Protein 2F96 (pdb70)

Sequence (392 aa):
RHPARRFRGYLPVVVDVETGGFNSATDALLEIAATTVGDEKGFLFPEHTYFFRIEPFEGANIEPAALEFTGIKLDHPLRAVQEEAALTEIFRGIRKALKANGCKRAILVGHNSSFDLGFLNAAVARTGIKRNPFHPFSSFDTATLAGLAYGQTVLAKACQAAGEFDNREAHSARYDTEKTAELFCGIVNRWKEGGWRHPARRFRGYLPVVVDVETGGFNSATDALLEIAATTVGDEKGFLFPEHTYFFRIEPFEGANIEPAALEFTGIKLDHPLRAVQEEAALTEIFRGIRKALKANGCKRAILVGHNSSFDLGFLNAAVARTGIKRNPFHPFSSFDTATLAGLAYGQTVLAKACQAAGEFDNREAHSARYDTEKTAELFCGIVNRWKEGGW

Organism: Pseudomonas aeruginosa (strain ATCC 15692 / DSM 22644 / CIP 104116 / JCM 14847 / LMG 12228 / 1C / PRS 101 / PAO1) (NCBI:txid208964)

Solvent-accessible surface area: 18360 Å² total

Foldseek 3Di:
DFLVVPPVQAWEKEKDWQWLDQDLQAIWTFKMKIWGWDDPVSFIDTDDMQIFGAQGPPNHDHDVVSCVLLVDDNPPPPHYDHLVVSQVVVQVVVVVVSVVRVGQAYAYEYAVRVSVLSNVVNSCVVNVDPDHRYDNGHHHHLLVLLCVPPVGNDLCVSLVSLPDDDPPSHDHRRVRRNSRRVSVSSSVVVCVCPND/DDLVVPPVQAWEKEKDWQWLDQDLQAIFTFKMKIWTWDDPVSFIDTDDMAIFGAQGPVRHHHHPVSCQQAVDDNPPPPHHDHLLVRQVVVLVVVVVVSVVDVGQAYAYEYAVRVSRLSNVVSSCVVNVPPSHRYDNDHHHHLLVLLCVPPVHSDLCVSLVSLPDDDPDSHDDRNRRRNSSRVSVSSSVVVCVCPND

B-factor: mean 32.05, std 10.77, range [11.65, 83.5]

Nearest PDB structures (foldseek):
  2f96-assembly1_B  TM=1.005E+00  e=2.536E-39  Pseudomonas aeruginosa PAO1
  3v9x-assembly1_B  TM=9.874E-01  e=1.595E-28  Escherichia coli K-12
  3nh2-assembly1_A  TM=9.666E-01  e=9.144E-28  Escherichia coli
  3va3-assembly1_B  TM=9.796E-01  e=1.146E-26  Escherichia coli K-12
  3ngy-assembly2_C  TM=9.431E-01  e=1.885E-23  Escherichia coli

InterPro domains:
  IPR005987 Ribonuclease T [MF_00157] (1-224)
  IPR005987 Ribonuclease T [TIGR01298] (22-221)
  IPR005987 Ribonuclease T [cd06134] (25-213)
  IPR012337 Ribonuclease H-like superfamily [SSF53098] (21-219)
  IPR013520 Ribonuclease H-like domain [PF00929] (32-206)
  IPR013520 Ribonuclease H-like domain [SM00479] (30-215)
  IPR036397 Ribonuclease H superfamily [G3DSA:3.30.420.10] (19-224)

Radius of gyration: 21.0 Å; Cα contacts (8 Å, |Δi|>4): 751; chains: 2; bounding box: 50×44×66 Å

Structure (mmCIF, N/CA/C/O backbone):
data_2F96
#
_entry.id   2F96
#
_cell.length_a   49.879
_cell.length_b   76.636
_cell.length_c   61.666
_cell.angle_alpha   90.00
_cell.angle_beta   93.55
_cell.angle_gamma   90.00
#
_symmetry.space_group_name_H-M   'P 1 21 1'
#
loop_
_entity.id
_entity.type
_entity.pdbx_description
1 polymer 'Ribonuclease T'
2 non-polymer 'MAGNESIUM ION'
3 water water
#
loop_
_atom_site.group_PDB
_atom_site.id
_atom_site.type_symbol
_atom_site.label_atom_id
_atom_site.label_alt_id
_atom_site.label_comp_id
_atom_site.label_asym_id
_atom_site.label_entity_id
_atom_site.label_seq_id
_atom_site.pdbx_PDB_ins_code
_atom_site.Cartn_x
_atom_site.Cartn_y
_atom_site.Cartn_z
_atom_site.occupancy
_atom_site.B_iso_or_equiv
_atom_site.auth_seq_id
_atom_site.auth_comp_id
_atom_site.auth_asym_id
_atom_site.auth_atom_id
_atom_site.pdbx_PDB_model_num
ATOM 1 N N . ARG A 1 19 ? 19.413 8.469 35.131 1.00 45.90 19 ARG A N 1
ATOM 2 C CA . ARG A 1 19 ? 18.544 9.657 34.936 1.00 44.55 19 ARG A CA 1
ATOM 3 C C . ARG A 1 19 ? 19.254 10.723 34.055 1.00 44.99 19 ARG A C 1
ATOM 4 O O . ARG A 1 19 ? 20.394 11.119 34.345 1.00 44.12 19 ARG A O 1
ATOM 6 N N . HIS A 1 20 ? 18.594 11.145 32.979 1.00 43.79 20 HIS A N 1
ATOM 7 C CA . HIS A 1 20 ? 18.993 12.312 32.190 1.00 39.65 20 HIS A CA 1
ATOM 8 C C . HIS A 1 20 ? 19.347 13.481 33.106 1.00 36.46 20 HIS A C 1
ATOM 9 O O . HIS A 1 20 ? 18.671 13.705 34.098 1.00 34.79 20 HIS A O 1
ATOM 16 N N . PRO A 1 21 ? 20.423 14.195 32.786 1.00 33.15 21 PRO A N 1
ATOM 17 C CA . PRO A 1 21 ? 20.854 15.353 33.589 1.00 32.06 21 PRO A CA 1
ATOM 18 C C . PRO A 1 21 ? 19.742 16.382 33.921 1.00 27.81 21 PRO A C 1
ATOM 19 O O . PRO A 1 21 ? 19.693 16.900 35.029 1.00 27.09 21 PRO A O 1
ATOM 31 N N . ALA A 1 23 ? 16.588 15.751 34.259 1.00 25.58 23 ALA A N 1
ATOM 32 C CA . ALA A 1 23 ? 15.669 15.117 35.210 1.00 28.01 23 ALA A CA 1
ATOM 33 C C . ALA A 1 23 ? 16.153 15.254 36.658 1.00 30.27 23 ALA A C 1
ATOM 34 O O . ALA A 1 23 ? 15.333 15.392 37.594 1.00 31.92 23 ALA A O 1
ATOM 36 N N . ARG A 1 24 ? 17.473 15.244 36.835 1.00 27.30 24 ARG A N 1
ATOM 37 C CA . ARG A 1 24 ? 18.084 15.356 38.157 1.00 30.11 24 ARG A CA 1
ATOM 38 C C . ARG A 1 24 ? 18.068 16.799 38.696 1.00 29.37 24 ARG A C 1
ATOM 39 O O . ARG A 1 24 ? 18.110 17.013 39.899 1.00 30.10 24 ARG A O 1
ATOM 47 N N . ARG A 1 25 ? 17.964 17.784 37.810 1.00 25.90 25 ARG A N 1
ATOM 48 C CA . ARG A 1 25 ? 18.145 19.176 38.206 1.00 22.51 25 ARG A CA 1
ATOM 49 C C . ARG A 1 25 ? 16.950 19.672 39.008 1.00 23.01 25 ARG A C 1
ATOM 50 O O . ARG A 1 25 ? 17.118 20.297 40.039 1.00 23.68 25 ARG A O 1
ATOM 58 N N . PHE A 1 26 ? 15.743 19.375 38.563 1.00 22.43 26 PHE A N 1
ATOM 59 C CA . PHE A 1 26 ? 14.568 19.788 39.326 1.00 25.23 26 PHE A CA 1
ATOM 60 C C . PHE A 1 26 ? 13.664 18.616 39.696 1.00 26.65 26 PHE A C 1
ATOM 61 O O . PHE A 1 26 ? 12.439 18.729 39.648 1.00 26.59 26 PHE A O 1
ATOM 69 N N . ARG A 1 27 ? 14.278 17.498 40.080 1.00 32.58 27 ARG A N 1
ATOM 70 C CA . ARG A 1 27 ? 13.538 16.367 40.634 1.00 34.99 27 ARG A CA 1
ATOM 71 C C . ARG A 1 27 ? 12.480 15.865 39.633 1.00 30.33 27 ARG A C 1
ATOM 72 O O . ARG A 1 27 ? 11.363 15.539 40.010 1.00 26.34 27 ARG A O 1
ATOM 80 N N . GLY A 1 28 ? 12.835 15.837 38.358 1.00 29.41 28 GLY A N 1
ATOM 81 C CA . GLY A 1 28 ? 11.947 15.317 37.318 1.00 28.82 28 GLY A CA 1
ATOM 82 C C . GLY A 1 28 ? 10.995 16.297 36.646 1.00 26.08 28 GLY A C 1
ATOM 83 O O . GLY A 1 28 ? 10.306 15.924 35.706 1.00 26.29 28 GLY A O 1
ATOM 84 N N . TYR A 1 29 ? 10.966 17.551 37.083 1.00 24.68 29 TYR A N 1
ATOM 85 C CA . TYR A 1 29 ? 10.178 18.584 36.383 1.00 27.09 29 TYR A CA 1
ATOM 86 C C . TYR A 1 29 ? 11.001 19.264 35.296 1.00 26.59 29 TYR A C 1
ATOM 87 O O . TYR A 1 29 ? 12.186 19.563 35.506 1.00 26.05 29 TYR A O 1
ATOM 96 N N . LEU A 1 30 ? 10.376 19.497 34.141 1.00 21.24 30 LEU A N 1
ATOM 97 C CA . LEU A 1 30 ? 11.007 20.242 33.078 1.00 20.33 30 LEU A CA 1
ATOM 98 C C . LEU A 1 30 ? 10.473 21.636 33.097 1.00 21.64 30 LEU A C 1
ATOM 99 O O . LEU A 1 30 ? 9.256 21.839 32.962 1.00 17.87 30 LEU A O 1
ATOM 104 N N . PRO A 1 31 ? 11.370 22.618 33.255 1.00 23.52 31 PRO A N 1
ATOM 105 C CA . PRO A 1 31 ? 10.920 24.024 33.191 1.00 22.47 31 PRO A CA 1
ATOM 106 C C . PRO A 1 31 ? 10.443 24.389 31.802 1.00 22.65 31 PRO A C 1
ATOM 107 O O . PRO A 1 31 ? 11.149 24.114 30.825 1.00 22.78 31 PRO A O 1
ATOM 111 N N . VAL A 1 32 ? 9.238 24.950 31.705 1.00 22.49 32 VAL A N 1
ATOM 112 C CA . VAL A 1 32 ? 8.718 25.478 30.453 1.00 21.95 32 VAL A CA 1
ATOM 113 C C . VAL A 1 32 ? 8.194 26.871 30.750 1.00 22.68 32 VAL A C 1
ATOM 114 O O . VAL A 1 32 ? 7.368 27.035 31.589 1.00 22.99 32 VAL A O 1
ATOM 118 N N . VAL A 1 33 ? 8.724 27.883 30.073 1.00 23.95 33 VAL A N 1
ATOM 119 C CA . VAL A 1 33 ? 8.352 29.263 30.305 1.00 24.36 33 VAL A CA 1
ATOM 120 C C . VAL A 1 33 ? 7.064 29.580 29.543 1.00 25.99 33 VAL A C 1
ATOM 121 O O . VAL A 1 33 ? 6.960 29.272 28.380 1.00 27.02 33 VAL A O 1
ATOM 125 N N . VAL A 1 34 ? 6.085 30.169 30.219 1.00 27.21 34 VAL A N 1
ATOM 126 C CA . VAL A 1 34 ? 4.782 30.470 29.624 1.00 26.27 34 VAL A CA 1
ATOM 127 C C . VAL A 1 34 ? 4.427 31.899 29.968 1.00 25.86 34 VAL A C 1
ATOM 128 O O . VAL A 1 34 ? 4.600 32.323 31.109 1.00 28.16 34 VAL A O 1
ATOM 132 N N . ASP A 1 35 ? 3.981 32.668 28.981 1.00 24.74 35 ASP A N 1
ATOM 133 C CA . ASP A 1 35 ? 3.341 33.941 29.275 1.00 24.89 35 ASP A CA 1
ATOM 134 C C . ASP A 1 35 ? 2.010 34.040 28.532 1.00 24.18 35 ASP A C 1
ATOM 135 O O . ASP A 1 35 ? 1.863 33.551 27.441 1.00 26.39 35 ASP A O 1
ATOM 140 N N . VAL A 1 36 ? 1.034 34.652 29.154 1.00 25.03 36 VAL A N 1
ATOM 141 C CA . VAL A 1 36 ? -0.275 34.833 28.544 1.00 25.62 36 VAL A CA 1
ATOM 142 C C . VAL A 1 36 ? -0.630 36.322 28.489 1.00 24.13 36 VAL A C 1
ATOM 143 O O . VAL A 1 36 ? -0.211 37.095 29.331 1.00 23.00 36 VAL A O 1
ATOM 147 N N . GLU A 1 37 ? -1.430 36.695 27.504 1.00 25.26 37 GLU A N 1
ATOM 148 C CA . GLU A 1 37 ? -2.132 37.941 27.508 1.00 23.41 37 GLU A CA 1
ATOM 149 C C . GLU A 1 37 ? -3.593 37.634 27.703 1.00 23.62 37 GLU A C 1
ATOM 150 O O . GLU A 1 37 ? -4.102 36.652 27.171 1.00 21.54 37 GLU A O 1
ATOM 156 N N . THR A 1 38 ? -4.292 38.502 28.422 1.00 22.37 38 THR A N 1
ATOM 157 C CA . THR A 1 38 ? -5.664 38.205 28.826 1.00 23.47 38 THR A CA 1
ATOM 158 C C . THR A 1 38 ? -6.557 39.434 28.672 1.00 22.81 38 THR A C 1
ATOM 159 O O . THR A 1 38 ? -6.072 40.548 28.458 1.00 22.62 38 THR A O 1
ATOM 163 N N . GLY A 1 39 ? -7.858 39.220 28.801 1.00 24.46 39 GLY A N 1
ATOM 164 C CA . GLY A 1 39 ? -8.862 40.311 28.740 1.00 26.56 39 GLY A CA 1
ATOM 165 C C . GLY A 1 39 ? -9.233 40.874 30.097 1.00 27.23 39 GLY A C 1
ATOM 166 O O . GLY A 1 39 ? -10.240 41.529 30.246 1.00 29.58 39 GLY A O 1
ATOM 167 N N . GLY A 1 40 ? -8.372 40.638 31.078 1.00 29.67 40 GLY A N 1
ATOM 168 C CA . GLY A 1 40 ? -8.571 41.071 32.446 1.00 29.44 40 GLY A CA 1
ATOM 169 C C . GLY A 1 40 ? -7.792 40.170 33.374 1.00 29.10 40 GLY A C 1
ATOM 170 O O . GLY A 1 40 ? -7.060 39.269 32.923 1.00 30.73 40 GLY A O 1
ATOM 171 N N . PHE A 1 41 ? -8.001 40.367 34.669 1.00 28.87 41 PHE A N 1
ATOM 172 C CA . PHE A 1 41 ? -7.205 39.737 35.693 1.00 30.54 41 PHE A CA 1
ATOM 173 C C . PHE A 1 41 ? -7.899 38.570 36.365 1.00 29.96 41 PHE A C 1
ATOM 174 O O . PHE A 1 41 ? -7.286 37.857 37.128 1.00 31.41 41 PHE A O 1
ATOM 182 N N . ASN A 1 42 ? -9.157 38.331 36.006 1.00 29.91 42 ASN A N 1
ATOM 183 C CA . ASN A 1 42 ? -9.919 37.212 36.532 1.00 30.01 42 ASN A CA 1
ATOM 184 C C . ASN A 1 42 ? -9.865 35.953 35.647 1.00 27.57 42 ASN A C 1
ATOM 185 O O . ASN A 1 42 ? -10.505 35.865 34.609 1.00 28.21 42 ASN A O 1
ATOM 190 N N . SER A 1 43 ? -9.137 34.954 36.094 1.00 28.38 43 SER A N 1
ATOM 191 C CA . SER A 1 43 ? -8.933 33.750 35.278 1.00 30.77 43 SER A CA 1
ATOM 192 C C . SER A 1 43 ? -10.176 32.929 35.065 1.00 30.47 43 SER A C 1
ATOM 193 O O . SER A 1 43 ? -10.248 32.155 34.103 1.00 33.15 43 SER A O 1
ATOM 196 N N . ALA A 1 44 ? -11.165 33.076 35.943 1.00 31.43 44 ALA A N 1
ATOM 197 C CA . ALA A 1 44 ? -12.368 32.246 35.838 1.00 30.39 44 ALA A CA 1
ATOM 198 C C . ALA A 1 44 ? -13.248 32.746 34.711 1.00 30.44 44 ALA A C 1
ATOM 199 O O . ALA A 1 44 ? -13.871 31.943 34.025 1.00 30.61 44 ALA A O 1
ATOM 201 N N . THR A 1 45 ? -13.247 34.068 34.499 1.00 29.37 45 THR A N 1
ATOM 202 C CA . THR A 1 45 ? -14.161 34.739 33.563 1.00 29.77 45 THR A CA 1
ATOM 203 C C . THR A 1 45 ? -13.531 35.413 32.338 1.00 27.38 45 THR A C 1
ATOM 204 O O . THR A 1 45 ? -14.221 35.687 31.320 1.00 24.05 45 THR A O 1
ATOM 208 N N . ASP A 1 46 ? -12.244 35.730 32.436 1.00 25.76 46 ASP A N 1
ATOM 209 C CA . ASP A 1 46 ? -11.652 36.647 31.470 1.00 26.36 46 ASP A CA 1
ATOM 210 C C . ASP A 1 46 ? -11.014 35.878 30.316 1.00 26.36 46 ASP A C 1
ATOM 211 O O . ASP A 1 46 ? -10.531 34.750 30.474 1.00 24.94 46 ASP A O 1
ATOM 216 N N . ALA A 1 47 ? -11.084 36.476 29.133 1.00 25.37 47 ALA A N 1
ATOM 217 C CA . ALA A 1 47 ? -10.585 35.822 27.930 1.00 26.02 47 ALA A CA 1
ATOM 218 C C . ALA A 1 47 ? -9.082 35.617 27.955 1.00 26.05 47 ALA A C 1
ATOM 219 O O . ALA A 1 47 ? -8.293 36.452 28.468 1.00 24.75 47 ALA A O 1
ATOM 221 N N . LEU A 1 48 ? -8.678 34.478 27.418 1.00 27.01 48 LEU A N 1
ATOM 222 C CA . LEU A 1 48 ? -7.276 34.261 27.065 1.00 24.47 48 LEU A CA 1
ATOM 223 C C . LEU A 1 48 ? -7.077 34.774 25.632 1.00 23.11 48 LEU A C 1
ATOM 224 O O . LEU A 1 48 ? -7.769 34.335 24.718 1.00 21.61 48 LEU A O 1
ATOM 229 N N . LEU A 1 49 ? -6.113 35.657 25.414 1.00 21.40 49 LEU A N 1
ATOM 230 C CA . LEU A 1 49 ? -5.941 36.293 24.080 1.00 19.70 49 LEU A CA 1
ATOM 231 C C . LEU A 1 49 ? -4.602 35.965 23.361 1.00 20.15 49 LEU A C 1
ATOM 232 O O . LEU A 1 49 ? -4.483 36.129 22.162 1.00 20.13 49 LEU A O 1
ATOM 237 N N . GLU A 1 50 ? -3.600 35.531 24.099 1.00 20.54 50 GLU A N 1
ATOM 238 C CA . GLU A 1 50 ? -2.341 35.091 23.523 1.00 23.41 50 GLU A CA 1
ATOM 239 C C . GLU A 1 50 ? -1.737 34.162 24.507 1.00 22.07 50 GLU A C 1
ATOM 240 O O . GLU A 1 50 ? -1.920 34.353 25.703 1.00 22.12 50 GLU A O 1
ATOM 246 N N . ILE A 1 51 ? -0.986 33.189 24.003 1.00 23.74 51 ILE A N 1
ATOM 247 C CA . ILE A 1 51 ? -0.166 32.322 24.831 1.00 25.27 51 ILE A CA 1
ATOM 248 C C . ILE A 1 51 ? 1.110 31.964 24.103 1.00 25.56 51 ILE A C 1
ATOM 249 O O . ILE A 1 51 ? 1.069 31.616 22.942 1.00 23.42 51 ILE A O 1
ATOM 254 N N . ALA A 1 52 ? 2.249 32.165 24.782 1.00 24.63 52 ALA A N 1
ATOM 255 C CA . ALA A 1 52 ? 3.546 31.711 24.319 1.00 26.37 52 ALA A CA 1
ATOM 256 C C . ALA A 1 52 ? 4.116 30.729 25.335 1.00 27.83 52 ALA A C 1
ATOM 257 O O . ALA A 1 52 ? 3.869 30.864 26.531 1.00 28.28 52 ALA A O 1
ATOM 259 N N . ALA A 1 53 ? 4.858 29.734 24.855 1.00 27.08 53 ALA A N 1
ATOM 260 C CA . ALA A 1 53 ? 5.516 28.752 25.723 1.00 26.29 53 ALA A CA 1
ATOM 261 C C . ALA A 1 53 ? 6.895 28.453 25.157 1.00 27.07 53 ALA A C 1
ATOM 262 O O . ALA A 1 53 ? 7.026 28.241 23.974 1.00 28.53 53 ALA A O 1
ATOM 264 N N . THR A 1 54 ? 7.919 28.489 25.997 1.00 28.18 54 THR A N 1
ATOM 265 C CA . THR A 1 54 ? 9.311 28.271 25.571 1.00 27.60 54 THR A CA 1
ATOM 266 C C . THR A 1 54 ? 9.935 27.202 26.422 1.00 27.74 54 THR A C 1
ATOM 267 O O . THR A 1 54 ? 10.114 27.401 27.631 1.00 28.82 54 THR A O 1
ATOM 271 N N . THR A 1 55 ? 10.257 26.068 25.805 1.00 26.81 55 THR A N 1
ATOM 272 C CA . THR A 1 55 ? 10.911 24.989 26.513 1.00 25.30 55 THR A CA 1
ATOM 273 C C . THR A 1 55 ? 12.368 25.332 26.700 1.00 27.76 55 THR A C 1
ATOM 274 O O . THR A 1 55 ? 12.937 26.132 25.960 1.00 31.12 55 THR A O 1
ATOM 278 N N . VAL A 1 56 ? 12.951 24.702 27.709 1.00 28.91 56 VAL A N 1
ATOM 279 C CA . VAL A 1 56 ? 14.316 24.913 28.136 1.00 27.73 56 VAL A CA 1
ATOM 280 C C . VAL A 1 56 ? 15.043 23.570 27.933 1.00 27.10 56 VAL A C 1
ATOM 281 O O . VAL A 1 56 ? 14.476 22.511 28.199 1.00 26.15 56 VAL A O 1
ATOM 285 N N . GLY A 1 57 ? 16.270 23.614 27.436 1.00 24.62 57 GLY A N 1
ATOM 286 C CA . GLY A 1 57 ? 17.122 22.424 27.329 1.00 25.23 57 GLY A CA 1
ATOM 287 C C . GLY A 1 57 ? 18.341 22.533 28.235 1.00 25.76 57 GLY A C 1
ATOM 288 O O . GLY A 1 57 ? 18.560 23.565 28.848 1.00 24.44 57 GLY A O 1
ATOM 297 N N . ASP A 1 59 ? 22.486 21.767 28.043 1.00 27.70 59 ASP A N 1
ATOM 298 C CA . ASP A 1 59 ? 23.607 21.414 27.194 1.00 29.10 59 ASP A CA 1
ATOM 299 C C . ASP A 1 59 ? 24.552 20.401 27.829 1.00 29.18 59 ASP A C 1
ATOM 300 O O . ASP A 1 59 ? 24.403 20.025 28.978 1.00 25.67 59 ASP A O 1
ATOM 305 N N . GLU A 1 60 ? 25.524 19.961 27.042 1.00 20.00 60 GLU A N 1
ATOM 306 C CA . GLU A 1 60 ? 26.484 18.954 27.462 1.00 20.00 60 GLU A CA 1
ATOM 307 C C . GLU A 1 60 ? 27.287 19.344 28.703 1.00 20.00 60 GLU A C 1
ATOM 308 O O . GLU A 1 60 ? 27.769 18.493 29.426 1.00 29.62 60 GLU A O 1
ATOM 314 N N . LYS A 1 61 ? 27.389 20.639 28.961 1.00 29.89 61 LYS A N 1
ATOM 315 C CA . LYS A 1 61 ? 28.087 21.136 30.136 1.00 29.44 61 LYS A CA 1
ATOM 316 C C . LYS A 1 61 ? 27.208 21.450 31.355 1.00 28.28 61 LYS A C 1
ATOM 317 O O . LYS A 1 61 ? 27.705 21.867 32.389 1.00 25.42 61 LYS A O 1
ATOM 323 N N . GLY A 1 62 ? 25.905 21.238 31.214 1.00 25.76 62 GLY A N 1
ATOM 324 C CA . GLY A 1 62 ? 24.948 21.372 32.318 1.00 22.51 62 GLY A CA 1
ATOM 325 C C . GLY A 1 62 ? 24.331 22.739 32.454 1.00 23.70 62 GLY A C 1
ATOM 326 O O . GLY A 1 62 ? 23.747 23.062 33.503 1.00 22.32 62 GLY A O 1
ATOM 327 N N . PHE A 1 63 ? 24.445 23.530 31.388 1.00 22.55 63 PHE A N 1
ATOM 328 C CA . PHE A 1 63 ? 23.899 24.869 31.317 1.00 24.29 63 PHE A CA 1
ATOM 329 C C . PHE A 1 63 ? 22.568 24.891 30.587 1.00 24.88 63 PHE A C 1
ATOM 330 O O . PHE A 1 63 ? 22.411 24.239 29.542 1.00 23.87 63 PHE A O 1
ATOM 338 N N . LEU A 1 64 ? 21.636 25.673 31.123 1.00 26.02 64 LEU A N 1
ATOM 339 C CA . LEU A 1 64 ? 20.304 25.772 30.537 1.00 26.16 64 LEU A CA 1
ATOM 340 C C . LEU A 1 64 ? 20.273 26.833 29.443 1.00 27.47 64 LEU A C 1
ATOM 341 O O . LEU A 1 64 ? 20.997 27.840 29.501 1.00 28.05 64 LEU A O 1
ATOM 346 N N . PHE A 1 65 ? 19.444 26.576 28.439 1.00 26.55 65 PHE A N 1
ATOM 347 C CA . PHE A 1 65 ? 19.238 27.487 27.338 1.00 27.11 65 PHE A CA 1
ATOM 348 C C . PHE A 1 65 ? 17.792 27.380 26.847 1.00 26.83 65 PHE A C 1
ATOM 349 O O . PHE A 1 65 ? 17.170 26.313 26.961 1.00 25.57 65 PHE A O 1
ATOM 357 N N . PRO A 1 66 ? 17.259 28.483 26.282 1.00 28.45 66 PRO A N 1
ATOM 358 C CA . PRO A 1 66 ? 15.907 28.401 25.721 1.00 28.24 66 PRO A CA 1
ATOM 359 C C . PRO A 1 66 ? 15.922 27.580 24.435 1.00 30.06 66 PRO A C 1
ATOM 360 O O . PRO A 1 66 ? 16.760 27.813 23.542 1.00 31.29 66 PRO A O 1
ATOM 364 N N . GLU A 1 67 ? 15.041 26.597 24.358 1.00 30.12 67 GLU A N 1
ATOM 365 C CA . GLU A 1 67 ? 15.033 25.682 23.215 1.00 32.28 67 GLU A CA 1
ATOM 366 C C . GLU A 1 67 ? 13.950 26.078 22.185 1.00 35.62 67 GLU A C 1
ATOM 367 O O . GLU A 1 67 ? 14.229 26.820 21.247 1.00 39.93 67 GLU A O 1
ATOM 373 N N . HIS A 1 68 ? 12.722 25.619 22.341 1.00 36.43 68 HIS A N 1
ATOM 374 C CA . HIS A 1 68 ? 11.722 25.949 21.333 1.00 37.48 68 HIS A CA 1
ATOM 375 C C . HIS A 1 68 ? 10.544 26.786 21.856 1.00 34.95 68 HIS A C 1
ATOM 376 O O . HIS A 1 68 ? 10.045 26.537 22.951 1.00 31.77 68 HIS A O 1
ATOM 383 N N . THR A 1 69 ? 10.114 27.736 21.021 1.00 32.56 69 THR A N 1
ATOM 384 C CA . THR A 1 69 ? 8.999 28.620 21.310 1.00 33.83 69 THR A CA 1
ATOM 385 C C . THR A 1 69 ? 7.757 28.275 20.477 1.00 31.32 69 THR A C 1
ATOM 386 O O . THR A 1 69 ? 7.833 28.055 19.271 1.00 32.99 69 THR A O 1
ATOM 390 N N . TYR A 1 70 ? 6.641 28.161 21.166 1.00 29.45 70 TYR A N 1
ATOM 391 C CA . TYR A 1 70 ? 5.308 28.074 20.581 1.00 28.11 70 TYR A CA 1
ATOM 392 C C . TYR A 1 70 ? 4.664 29.423 20.867 1.00 29.27 70 TYR A C 1
ATOM 393 O O . TYR A 1 70 ? 4.957 30.044 21.886 1.00 30.07 70 TYR A O 1
ATOM 402 N N . PHE A 1 71 ? 3.818 29.898 19.960 1.00 28.18 71 PHE A N 1
ATOM 403 C CA . PHE A 1 71 ? 3.148 31.171 20.119 1.00 24.64 71 PHE A CA 1
ATOM 404 C C . PHE A 1 71 ? 1.894 31.167 19.268 1.00 24.21 71 PHE A C 1
ATOM 405 O O . PHE A 1 71 ? 1.948 30.891 18.068 1.00 23.64 71 PHE A O 1
ATOM 413 N N . PHE A 1 72 ? 0.785 31.469 19.927 1.00 19.72 72 PHE A N 1
ATOM 414 C CA . PHE A 1 72 ? -0.510 31.609 19.282 1.00 22.81 72 PHE A CA 1
ATOM 415 C C . PHE A 1 72 ? -1.252 32.809 19.843 1.00 22.34 72 PHE A C 1
ATOM 416 O O . PHE A 1 72 ? -1.263 33.034 21.045 1.00 20.32 72 PHE A O 1
ATOM 424 N N . ARG A 1 73 ? -1.913 33.527 18.952 1.00 23.02 73 ARG A N 1
ATOM 425 C CA . ARG A 1 73 ? -2.939 34.480 19.309 1.00 21.38 73 ARG A CA 1
ATOM 426 C C . ARG A 1 73 ? -4.246 33.721 19.383 1.00 22.38 73 ARG A C 1
ATOM 427 O O . ARG A 1 73 ? -4.498 32.817 18.570 1.00 20.67 73 ARG A O 1
ATOM 435 N N . ILE A 1 74 ? -5.071 34.073 20.364 1.00 22.08 74 ILE A N 1
ATOM 436 C CA . ILE A 1 74 ? -6.238 33.262 20.717 1.00 22.58 74 ILE A CA 1
ATOM 437 C C . ILE A 1 74 ? -7.524 34.022 20.472 1.00 24.66 74 ILE A C 1
ATOM 438 O O . ILE A 1 74 ? -7.635 35.198 20.812 1.00 23.81 74 ILE A O 1
ATOM 443 N N . GLU A 1 75 ? -8.476 33.342 19.848 1.00 26.10 75 GLU A N 1
ATOM 444 C CA . GLU A 1 75 ? -9.809 33.881 19.676 1.00 26.09 75 GLU A CA 1
ATOM 445 C C . GLU A 1 75 ? -10.495 33.744 21.050 1.00 24.85 75 GLU A C 1
ATOM 446 O O . GLU A 1 75 ? -10.472 32.679 21.654 1.00 26.78 75 GLU A O 1
ATOM 452 N N . PRO A 1 76 ? -11.038 34.842 21.583 1.00 24.52 76 PRO A N 1
ATOM 453 C CA . PRO A 1 76 ? -11.687 34.849 22.882 1.00 25.71 76 PRO A CA 1
ATOM 454 C C . PRO A 1 76 ? -12.741 33.781 22.961 1.00 23.99 76 PRO A C 1
ATOM 455 O O . PRO A 1 76 ? -13.523 33.630 22.019 1.00 22.76 76 PRO A O 1
ATOM 459 N N . PHE A 1 77 ? -12.789 33.035 24.056 1.00 24.18 77 PHE A N 1
ATOM 460 C CA . PHE A 1 77 ? -13.784 31.954 24.139 1.00 24.16 77 PHE A CA 1
ATOM 461 C C . PHE A 1 77 ? -15.204 32.543 24.193 1.00 24.08 77 PHE A C 1
ATOM 462 O O . PHE A 1 77 ? -15.380 33.691 24.605 1.00 22.56 77 PHE A O 1
ATOM 470 N N . GLU A 1 78 ? -16.206 31.769 23.772 1.00 27.86 78 GLU A N 1
ATOM 471 C CA . GLU A 1 78 ? -17.597 32.267 23.715 1.00 28.17 78 GLU A CA 1
ATOM 472 C C . GLU A 1 78 ? -18.107 32.542 25.116 1.00 24.75 78 GLU A C 1
ATOM 473 O O . GLU A 1 78 ? -18.032 31.702 26.007 1.00 26.37 78 GLU A O 1
ATOM 479 N N . GLY A 1 79 ? -18.587 33.758 25.305 1.00 26.90 79 GLY A N 1
ATOM 480 C CA . GLY A 1 79 ? -19.038 34.254 26.608 1.00 28.30 79 GLY A CA 1
ATOM 481 C C . GLY A 1 79 ? -17.914 34.835 27.469 1.00 29.67 79 GLY A C 1
ATOM 482 O O . GLY A 1 79 ? -18.161 35.183 28.613 1.00 31.95 79 GLY A O 1
ATOM 483 N N . ALA A 1 80 ? -16.685 34.949 26.951 1.00 25.64 80 ALA A N 1
ATOM 484 C CA . ALA A 1 80 ? -15.585 35.442 27.787 1.00 23.76 80 ALA A CA 1
ATOM 485 C C . ALA A 1 80 ? -15.849 36.898 28.173 1.00 23.79 80 ALA A C 1
ATOM 486 O O . ALA A 1 80 ? -16.493 37.633 27.446 1.00 21.63 80 ALA A O 1
ATOM 488 N N . ASN A 1 81 ? -15.306 37.319 29.299 1.00 26.07 81 ASN A N 1
ATOM 489 C CA . ASN A 1 81 ? -15.350 38.723 29.667 1.00 26.62 81 ASN A CA 1
ATOM 490 C C . ASN A 1 81 ? -14.060 39.380 29.161 1.00 26.98 81 ASN A C 1
ATOM 491 O O . ASN A 1 81 ? -12.989 38.813 29.259 1.00 23.10 81 ASN A O 1
ATOM 496 N N . ILE A 1 82 ? -14.188 40.575 28.599 1.00 28.17 82 ILE A N 1
ATOM 497 C CA . ILE A 1 82 ? -13.067 41.391 28.195 1.00 27.31 82 ILE A CA 1
ATOM 498 C C . ILE A 1 82 ? -13.280 42.783 28.756 1.00 27.60 82 ILE A C 1
ATOM 499 O O . ILE A 1 82 ? -14.224 43.454 28.383 1.00 26.69 82 ILE A O 1
ATOM 504 N N . GLU A 1 83 ? -12.396 43.209 29.655 1.00 26.38 83 GLU A N 1
ATOM 505 C CA . GLU A 1 83 ? -12.465 44.548 30.216 1.00 27.88 83 GLU A CA 1
ATOM 506 C C . GLU A 1 83 ? -11.944 45.495 29.137 1.00 26.05 83 GLU A C 1
ATOM 507 O O . GLU A 1 83 ? -10.874 45.300 28.632 1.00 23.41 83 GLU A O 1
ATOM 513 N N . PRO A 1 84 ? -12.729 46.479 28.724 1.00 27.85 84 PRO A N 1
ATOM 514 C CA . PRO A 1 84 ? -12.259 47.349 27.627 1.00 29.26 84 PRO A CA 1
ATOM 515 C C . PRO A 1 84 ? -10.925 48.045 27.843 1.00 28.63 84 PRO A C 1
ATOM 516 O O . PRO A 1 84 ? -10.111 48.120 26.918 1.00 28.00 84 PRO A O 1
ATOM 520 N N . ALA A 1 85 ? -10.703 48.551 29.041 1.00 31.38 85 ALA A N 1
ATOM 521 C CA . ALA A 1 85 ? -9.430 49.225 29.364 1.00 31.92 85 ALA A CA 1
ATOM 522 C C . ALA A 1 85 ? -8.259 48.256 29.303 1.00 31.18 85 ALA A C 1
ATOM 523 O O . ALA A 1 85 ? -7.209 48.580 28.749 1.00 28.33 85 ALA A O 1
ATOM 525 N N . ALA A 1 86 ? -8.444 47.060 29.852 1.00 31.26 86 ALA A N 1
ATOM 526 C CA . ALA A 1 86 ? -7.409 46.004 29.781 1.00 32.63 86 ALA A CA 1
ATOM 527 C C . ALA A 1 86 ? -7.014 45.724 28.349 1.00 31.70 86 ALA A C 1
ATOM 528 O O . ALA A 1 86 ? -5.848 45.771 28.006 1.00 30.46 86 ALA A O 1
ATOM 530 N N . LEU A 1 87 ? -8.004 45.435 27.514 1.00 30.44 87 LEU A N 1
ATOM 531 C CA . LEU A 1 87 ? -7.727 45.166 26.105 1.00 30.05 87 LEU A CA 1
ATOM 532 C C . LEU A 1 87 ? -6.966 46.345 25.491 1.00 28.01 87 LEU A C 1
ATOM 533 O O . LEU A 1 87 ? -5.962 46.149 24.824 1.00 26.25 87 LEU A O 1
ATOM 538 N N . GLU A 1 88 ? -7.443 47.573 25.720 1.00 30.08 88 GLU A N 1
ATOM 539 C CA . GLU A 1 88 ? -6.761 48.774 25.219 1.00 30.80 88 GLU A CA 1
ATOM 540 C C . GLU A 1 88 ? -5.268 48.820 25.599 1.00 29.05 88 GLU A C 1
ATOM 541 O O . GLU A 1 88 ? -4.425 49.162 24.780 1.00 28.71 88 GLU A O 1
ATOM 547 N N . PHE A 1 89 ? -4.924 48.472 26.829 1.00 30.22 89 PHE A N 1
ATOM 548 C CA . PHE A 1 89 ? -3.521 48.587 27.247 1.00 32.38 89 PHE A CA 1
ATOM 549 C C . PHE A 1 89 ? -2.611 47.536 26.600 1.00 31.78 89 PHE A C 1
ATOM 550 O O . PHE A 1 89 ? -1.443 47.801 26.352 1.00 30.52 89 PHE A O 1
ATOM 558 N N . THR A 1 90 ? -3.167 46.371 26.290 1.00 29.10 90 THR A N 1
ATOM 559 C CA . THR A 1 90 ? -2.400 45.298 25.623 1.00 28.73 90 THR A CA 1
ATOM 560 C C . THR A 1 90 ? -2.040 45.679 24.219 1.00 29.81 90 THR A C 1
ATOM 561 O O . THR A 1 90 ? -1.071 45.149 23.660 1.00 32.08 90 THR A O 1
ATOM 565 N N . GLY A 1 91 ? -2.841 46.558 23.628 1.00 28.34 91 GLY A N 1
ATOM 566 C CA . GLY A 1 91 ? -2.637 46.972 22.236 1.00 30.70 91 GLY A CA 1
ATOM 567 C C . GLY A 1 91 ? -3.136 45.954 21.223 1.00 30.01 91 GLY A C 1
ATOM 568 O O . GLY A 1 91 ? -2.897 46.097 20.029 1.00 33.30 91 GLY A O 1
ATOM 569 N N . ILE A 1 92 ? -3.863 44.952 21.690 1.00 27.84 92 ILE A N 1
ATOM 570 C CA . ILE A 1 92 ? -4.344 43.868 20.823 1.00 26.32 92 ILE A CA 1
ATOM 571 C C . ILE A 1 92 ? -5.537 44.342 20.011 1.00 24.98 92 ILE A C 1
ATOM 572 O O . ILE A 1 92 ? -6.405 45.047 20.520 1.00 23.10 92 ILE A O 1
ATOM 577 N N . LYS A 1 93 ? -5.564 43.929 18.744 1.00 26.91 93 LYS A N 1
ATOM 578 C CA . LYS A 1 93 ? -6.574 44.344 17.781 1.00 29.66 93 LYS A CA 1
ATOM 579 C C . LYS A 1 93 ? -7.307 43.085 17.307 1.00 26.90 93 LYS A C 1
ATOM 580 O O . LYS A 1 93 ? -6.821 42.349 16.460 1.00 26.69 93 LYS A O 1
ATOM 586 N N . LEU A 1 94 ? -8.451 42.814 17.904 1.00 25.02 94 LEU A N 1
ATOM 587 C CA . LEU A 1 94 ? -9.105 41.518 17.731 1.00 26.17 94 LEU A CA 1
ATOM 588 C C . LEU A 1 94 ? -9.591 41.240 16.302 1.00 25.73 94 LEU A C 1
ATOM 589 O O . LEU A 1 94 ? -9.686 40.083 15.886 1.00 26.45 94 LEU A O 1
ATOM 594 N N . ASP A 1 95 ? -9.928 42.282 15.565 1.00 26.11 95 ASP A N 1
ATOM 595 C CA . ASP A 1 95 ? -10.475 42.115 14.217 1.00 29.11 95 ASP A CA 1
ATOM 596 C C . ASP A 1 95 ? -9.431 42.416 13.137 1.00 27.07 95 ASP A C 1
ATOM 597 O O . ASP A 1 95 ? -9.762 42.551 11.977 1.00 25.79 95 ASP A O 1
ATOM 602 N N . HIS A 1 96 ? -8.161 42.494 13.513 1.00 27.57 96 HIS A N 1
ATOM 603 C CA . HIS A 1 96 ? -7.135 42.737 12.524 1.00 27.28 96 HIS A CA 1
ATOM 604 C C . HIS A 1 96 ? -7.014 41.530 11.573 1.00 26.95 96 HIS A C 1
ATOM 605 O O . HIS A 1 96 ? -6.906 40.379 12.029 1.00 23.44 96 HIS A O 1
ATOM 612 N N . PRO A 1 97 ? -7.040 41.794 10.256 1.00 27.86 97 PRO A N 1
ATOM 613 C CA . PRO A 1 97 ? -7.035 40.723 9.255 1.00 26.96 97 PRO A CA 1
ATOM 614 C C . PRO A 1 97 ? -5.814 39.790 9.275 1.00 24.54 97 PRO A C 1
ATOM 615 O O . PRO A 1 97 ? -5.914 38.660 8.766 1.00 25.45 97 PRO A O 1
ATOM 619 N N . LEU A 1 98 ? -4.701 40.233 9.861 1.00 20.69 98 LEU A N 1
ATOM 620 C CA . LEU A 1 98 ? -3.513 39.386 9.998 1.00 20.29 98 LEU A CA 1
ATOM 621 C C . LEU A 1 98 ? -3.320 38.851 11.406 1.00 19.54 98 LEU A C 1
ATOM 622 O O . LEU A 1 98 ? -2.268 38.291 11.725 1.00 15.32 98 LEU A O 1
ATOM 627 N N . ARG A 1 99 ? -4.336 38.957 12.262 1.00 19.73 99 ARG A N 1
ATOM 628 C CA . ARG A 1 99 ? -4.183 38.448 13.624 1.00 20.50 99 ARG A CA 1
ATOM 629 C C . ARG A 1 99 ? -3.858 36.939 13.678 1.00 20.58 99 ARG A C 1
ATOM 630 O O . ARG A 1 99 ? -3.121 36.493 14.539 1.00 19.19 99 ARG A O 1
ATOM 646 N N . ALA A 1 101 ? -5.639 34.472 14.705 1.00 22.31 101 ALA A N 1
ATOM 647 C CA . ALA A 1 101 ? -6.111 33.895 15.963 1.00 22.92 101 ALA A CA 1
ATOM 648 C C . ALA A 1 101 ? -6.706 32.484 15.776 1.00 23.45 101 ALA A C 1
ATOM 649 O O . ALA A 1 101 ? -7.443 32.224 14.828 1.00 19.28 101 ALA A O 1
ATOM 651 N N . VAL A 1 102 ? -6.419 31.590 16.714 1.00 22.88 102 VAL A N 1
ATOM 652 C CA . VAL A 1 102 ? -6.972 30.240 16.683 1.00 22.16 102 VAL A CA 1
ATOM 653 C C . VAL A 1 102 ? -7.736 29.971 17.980 1.00 22.24 102 VAL A C 1
ATOM 654 O O . VAL A 1 102 ? -7.583 30.694 18.971 1.00 21.40 102 VAL A O 1
ATOM 658 N N . GLN A 1 103 ? -8.555 28.925 17.957 1.00 24.20 103 GLN A N 1
ATOM 659 C CA . GLN A 1 103 ? -9.240 28.424 19.138 1.00 23.66 103 GLN A CA 1
ATOM 660 C C . GLN A 1 103 ? -8.261 27.954 20.192 1.00 24.42 103 GLN A C 1
ATOM 661 O O . GLN A 1 103 ? -7.192 27.410 19.873 1.00 21.77 103 GLN A O 1
ATOM 667 N N . GLU A 1 104 ? -8.594 28.217 21.456 1.00 24.94 104 GLU A N 1
ATOM 668 C CA . GLU A 1 104 ? -7.681 27.864 22.547 1.00 27.15 104 GLU A CA 1
ATOM 669 C C . GLU A 1 104 ? -7.395 26.378 22.623 1.00 25.79 104 GLU A C 1
ATOM 670 O O . GLU A 1 104 ? -6.265 25.989 22.942 1.00 24.49 104 GLU A O 1
ATOM 676 N N . GLU A 1 105 ? -8.387 25.536 22.336 1.00 25.47 105 GLU A N 1
ATOM 677 C CA . GLU A 1 105 ? -8.152 24.091 22.384 1.00 28.27 105 GLU A CA 1
ATOM 678 C C . GLU A 1 105 ? -7.083 23.657 21.371 1.00 27.38 105 GLU A C 1
ATOM 679 O O . GLU A 1 105 ? -6.224 22.805 21.654 1.00 26.52 105 GLU A O 1
ATOM 685 N N . ALA A 1 106 ? -7.118 24.252 20.186 1.00 28.02 106 ALA A N 1
ATOM 686 C CA . ALA A 1 106 ? -6.168 23.889 19.132 1.00 26.96 106 ALA A CA 1
ATOM 687 C C . ALA A 1 106 ? -4.747 24.303 19.528 1.00 27.23 106 ALA A C 1
ATOM 688 O O . ALA A 1 106 ? -3.777 23.547 19.369 1.00 26.08 106 ALA A O 1
ATOM 690 N N . ALA A 1 107 ? -4.640 25.506 20.083 1.00 25.30 107 ALA A N 1
ATOM 691 C CA . ALA A 1 107 ? -3.355 26.028 20.525 1.00 26.91 107 ALA A CA 1
ATOM 692 C C . ALA A 1 107 ? -2.785 25.195 21.678 1.00 25.04 107 ALA A C 1
ATOM 693 O O . ALA A 1 107 ? -1.619 24.835 21.654 1.00 25.35 107 ALA A O 1
ATOM 695 N N . LEU A 1 108 ? -3.602 24.898 22.684 1.00 24.01 108 LEU A N 1
ATOM 696 C CA . LEU A 1 108 ? -3.141 24.057 23.809 1.00 25.31 108 LEU A CA 1
ATOM 697 C C . LEU A 1 108 ? -2.770 22.640 23.369 1.00 21.87 108 LEU A C 1
ATOM 698 O O . LEU A 1 108 ? -1.747 22.092 23.781 1.00 24.81 108 LEU A O 1
ATOM 703 N N . THR A 1 109 ? -3.571 22.059 22.501 1.00 23.39 109 THR A N 1
ATOM 704 C CA . THR A 1 109 ? -3.248 20.748 21.946 1.00 26.05 109 THR A CA 1
ATOM 705 C C . THR A 1 109 ? -1.851 20.726 21.316 1.00 26.58 109 THR A C 1
ATOM 706 O O . THR A 1 109 ? -1.064 19.803 21.555 1.00 26.84 109 THR A O 1
ATOM 710 N N . GLU A 1 110 ? -1.519 21.761 20.555 1.00 26.67 110 GLU A N 1
ATOM 711 C CA . GLU A 1 110 ? -0.248 21.793 19.859 1.00 26.21 110 GLU A CA 1
ATOM 712 C C . GLU A 1 110 ? 0.892 22.033 20.845 1.00 25.39 110 GLU A C 1
ATOM 713 O O . GLU A 1 110 ? 1.905 21.365 20.792 1.00 22.59 110 GLU A O 1
ATOM 719 N N . ILE A 1 111 ? 0.716 22.980 21.753 1.00 26.97 111 ILE A N 1
ATOM 720 C CA . ILE A 1 111 ? 1.742 23.243 22.764 1.00 26.36 111 ILE A CA 1
ATOM 721 C C . ILE A 1 111 ? 1.970 21.970 23.602 1.00 26.71 111 ILE A C 1
ATOM 722 O O . ILE A 1 111 ? 3.098 21.558 23.794 1.00 29.04 111 ILE A O 1
ATOM 727 N N . PHE A 1 112 ? 0.898 21.358 24.094 1.00 24.30 112 PHE A N 1
ATOM 728 C CA . PHE A 1 112 ? 1.005 20.165 24.955 1.00 22.33 112 PHE A CA 1
ATOM 729 C C . PHE A 1 112 ? 1.739 19.023 24.287 1.00 25.56 112 PHE A C 1
ATOM 730 O O . PHE A 1 112 ? 2.627 18.370 24.886 1.00 21.89 112 PHE A O 1
ATOM 738 N N . ARG A 1 113 ? 1.403 18.806 23.028 1.00 25.53 113 ARG A N 1
ATOM 739 C CA . ARG A 1 113 ? 2.085 17.804 22.231 1.00 30.35 113 ARG A CA 1
ATOM 740 C C . ARG A 1 113 ? 3.591 18.069 22.231 1.00 27.89 113 ARG A C 1
ATOM 741 O O . ARG A 1 113 ? 4.415 17.164 22.448 1.00 27.90 113 ARG A O 1
ATOM 749 N N . GLY A 1 114 ? 3.964 19.304 21.962 1.00 25.26 114 GLY A N 1
ATOM 750 C CA . GLY A 1 114 ? 5.386 19.664 21.937 1.00 23.32 114 GLY A CA 1
ATOM 751 C C . GLY A 1 114 ? 6.033 19.487 23.297 1.00 23.62 114 GLY A C 1
ATOM 752 O O . GLY A 1 114 ? 7.163 19.011 23.415 1.00 27.22 114 GLY A O 1
ATOM 753 N N . ILE A 1 115 ? 5.309 19.842 24.347 1.00 23.34 115 ILE A N 1
ATOM 754 C CA . ILE A 1 115 ? 5.821 19.656 25.697 1.00 24.06 115 ILE A CA 1
ATOM 755 C C . ILE A 1 115 ? 5.997 18.203 26.027 1.00 25.43 115 ILE A C 1
ATOM 756 O O . ILE A 1 115 ? 7.006 17.824 26.591 1.00 24.98 115 ILE A O 1
ATOM 761 N N . ARG A 1 116 ? 5.043 17.360 25.668 1.00 25.85 116 ARG A N 1
ATOM 762 C CA . ARG A 1 116 ? 5.181 15.931 25.974 1.00 26.61 116 ARG A CA 1
ATOM 763 C C . ARG A 1 116 ? 6.392 15.292 25.262 1.00 28.30 116 ARG A C 1
ATOM 764 O O . ARG A 1 116 ? 7.053 14.419 25.811 1.00 29.85 116 ARG A O 1
ATOM 772 N N . LYS A 1 117 ? 6.690 15.752 24.059 1.00 28.66 117 LYS A N 1
ATOM 773 C CA . LYS A 1 117 ? 7.844 15.301 23.323 1.00 31.56 117 LYS A CA 1
ATOM 774 C C . LYS A 1 117 ? 9.121 15.714 24.065 1.00 30.01 117 LYS A C 1
ATOM 775 O O . LYS A 1 117 ? 10.069 14.944 24.172 1.00 27.20 117 LYS A O 1
ATOM 781 N N . ALA A 1 118 ? 9.120 16.923 24.607 1.00 28.27 118 ALA A N 1
ATOM 782 C CA . ALA A 1 118 ? 10.264 17.410 25.360 1.00 26.79 118 ALA A CA 1
ATOM 783 C C . ALA A 1 118 ? 10.452 16.689 26.692 1.00 26.39 118 ALA A C 1
ATOM 784 O O . ALA A 1 118 ? 11.584 16.515 27.143 1.00 25.49 118 ALA A O 1
ATOM 786 N N . LEU A 1 119 ? 9.357 16.299 27.336 1.00 23.61 119 LEU A N 1
ATOM 787 C CA . LEU A 1 119 ? 9.437 15.562 28.586 1.00 24.76 119 LEU A CA 1
ATOM 788 C C . LEU A 1 119 ? 10.107 14.214 28.341 1.00 28.07 119 LEU A C 1
ATOM 789 O O . LEU A 1 119 ? 10.943 13.770 29.124 1.00 28.40 119 LEU A O 1
ATOM 794 N N . LYS A 1 120 ? 9.720 13.558 27.257 1.00 30.13 120 LYS A N 1
ATOM 795 C CA . LYS A 1 120 ? 10.314 12.284 26.878 1.00 32.28 120 LYS A CA 1
ATOM 796 C C . LYS A 1 120 ? 11.816 12.420 26.555 1.00 30.69 120 LYS A C 1
ATOM 797 O O . LYS A 1 120 ? 12.619 11.640 27.038 1.00 29.99 120 LYS A O 1
ATOM 803 N N . ALA A 1 121 ? 12.194 13.440 25.802 1.00 30.82 121 ALA A N 1
ATOM 804 C CA . ALA A 1 121 ? 13.593 13.671 25.460 1.00 29.32 121 ALA A CA 1
ATOM 805 C C . ALA A 1 121 ? 14.465 14.020 26.666 1.00 30.53 121 ALA A C 1
ATOM 806 O O . ALA A 1 121 ? 15.679 13.809 26.616 1.00 33.47 121 ALA A O 1
ATOM 808 N N . ASN A 1 122 ? 13.868 14.565 27.729 1.00 28.03 122 ASN A N 1
ATOM 809 C CA . ASN A 1 122 ? 14.611 14.946 28.936 1.00 26.29 122 ASN A CA 1
ATOM 810 C C . ASN A 1 122 ? 14.396 14.011 30.130 1.00 24.28 122 ASN A C 1
ATOM 811 O O . ASN A 1 122 ? 14.894 14.269 31.206 1.00 25.03 122 ASN A O 1
ATOM 816 N N . GLY A 1 123 ? 13.691 12.901 29.952 1.00 26.06 123 GLY A N 1
ATOM 817 C CA . GLY A 1 123 ? 13.464 11.963 31.059 1.00 24.70 123 GLY A CA 1
ATOM 818 C C . GLY A 1 123 ? 12.632 12.566 32.185 1.00 23.71 123 GLY A C 1
ATOM 819 O O . GLY A 1 123 ? 12.755 12.188 33.336 1.00 23.34 123 GLY A O 1
ATOM 820 N N . CYS A 1 124 ? 11.755 13.499 31.864 1.00 25.00 124 CYS A N 1
ATOM 821 C CA . CYS A 1 124 ? 11.018 14.227 32.887 1.00 24.18 124 CYS A CA 1
ATOM 822 C C . CYS A 1 124 ? 9.572 13.733 32.947 1.00 24.39 124 CYS A C 1
ATOM 823 O O . CYS A 1 124 ? 9.041 13.249 31.965 1.00 22.07 124 CYS A O 1
ATOM 826 N N . LYS A 1 125 ? 8.956 13.880 34.105 1.00 23.73 125 LYS A N 1
ATOM 827 C CA . LYS A 1 125 ? 7.630 13.350 34.357 1.00 27.56 125 LYS A CA 1
ATOM 828 C C . LYS A 1 125 ? 6.527 14.381 34.160 1.00 26.91 125 LYS A C 1
ATOM 829 O O . LYS A 1 125 ? 5.394 14.003 33.934 1.00 24.16 125 LYS A O 1
ATOM 835 N N . ARG A 1 126 ? 6.876 15.665 34.279 1.00 24.43 126 ARG A N 1
ATOM 836 C CA . ARG A 1 126 ? 5.930 16.766 34.208 1.00 28.05 126 ARG A CA 1
ATOM 837 C C . ARG A 1 126 ? 6.665 18.049 33.928 1.00 25.42 126 ARG A C 1
ATOM 838 O O . ARG A 1 126 ? 7.846 18.157 34.244 1.00 26.83 126 ARG A O 1
ATOM 846 N N . ALA A 1 127 ? 5.970 19.002 33.328 1.00 23.34 127 ALA A N 1
ATOM 847 C CA . ALA A 1 127 ? 6.495 20.347 33.156 1.00 24.28 127 ALA A CA 1
ATOM 848 C C . ALA A 1 127 ? 6.154 21.207 34.354 1.00 22.89 127 ALA A C 1
ATOM 849 O O . ALA A 1 127 ? 5.156 21.009 35.022 1.00 22.32 127 ALA A O 1
ATOM 851 N N . ILE A 1 128 ? 6.983 22.199 34.615 1.00 22.91 128 ILE A N 1
ATOM 852 C CA . ILE A 1 128 ? 6.655 23.179 35.624 1.00 22.49 128 ILE A CA 1
ATOM 853 C C . ILE A 1 128 ? 6.677 24.550 34.962 1.00 24.35 128 ILE A C 1
ATOM 854 O O . ILE A 1 128 ? 7.697 24.959 34.342 1.00 21.00 128 ILE A O 1
ATOM 859 N N . LEU A 1 129 ? 5.561 25.274 35.104 1.00 22.22 129 LEU A N 1
ATOM 860 C CA . LEU A 1 129 ? 5.468 26.568 34.464 1.00 22.33 129 LEU A CA 1
ATOM 861 C C . LEU A 1 129 ? 6.470 27.533 35.065 1.00 23.75 129 LEU A C 1
ATOM 862 O O . LEU A 1 129 ? 6.582 27.636 36.266 1.00 28.12 129 LEU A O 1
ATOM 867 N N . VAL A 1 130 ? 7.217 28.224 34.217 1.00 22.67 130 VAL A N 1
ATOM 868 C CA . VAL A 1 130 ? 8.127 29.281 34.650 1.00 24.39 130 VAL A CA 1
ATOM 869 C C . VAL A 1 130 ? 7.566 30.599 34.104 1.00 24.32 130 VAL A C 1
ATOM 870 O O . VAL A 1 130 ? 7.150 30.693 32.945 1.00 25.11 130 VAL A O 1
ATOM 874 N N . GLY A 1 131 ? 7.521 31.617 34.940 1.00 25.00 131 GLY A N 1
ATOM 875 C CA . GLY A 1 131 ? 6.865 32.844 34.537 1.00 25.99 131 GLY A CA 1
ATOM 876 C C . GLY A 1 131 ? 7.183 33.987 35.444 1.00 26.40 131 GLY A C 1
ATOM 877 O O . GLY A 1 131 ? 7.687 33.799 36.544 1.00 24.91 131 GLY A O 1
ATOM 878 N N . HIS A 1 132 ? 6.928 35.189 34.958 1.00 25.05 132 HIS A N 1
ATOM 879 C CA . HIS A 1 132 ? 7.079 36.341 35.787 1.00 25.36 132 HIS A CA 1
ATOM 880 C C . HIS A 1 132 ? 5.740 36.630 36.461 1.00 26.11 132 HIS A C 1
ATOM 881 O O . HIS A 1 132 ? 4.779 37.061 35.809 1.00 25.69 132 HIS A O 1
ATOM 888 N N . ASN A 1 133 ? 5.700 36.410 37.776 1.00 27.04 133 ASN A N 1
ATOM 889 C CA . ASN A 1 133 ? 4.454 36.413 38.567 1.00 27.85 133 ASN A CA 1
ATOM 890 C C . ASN A 1 133 ? 3.641 35.241 38.049 1.00 27.83 133 ASN A C 1
ATOM 891 O O . ASN A 1 133 ? 2.516 35.380 37.590 1.00 28.39 133 ASN A O 1
ATOM 896 N N . SER A 1 134 ? 4.290 34.080 38.133 1.00 28.72 134 SER A N 1
ATOM 897 C CA . SER A 1 134 ? 3.938 32.889 37.383 1.00 29.08 134 SER A CA 1
ATOM 898 C C . SER A 1 134 ? 2.589 32.302 37.779 1.00 29.34 134 SER A C 1
ATOM 899 O O . SER A 1 134 ? 1.992 31.590 36.993 1.00 29.34 134 SER A O 1
ATOM 902 N N . SER A 1 135 ? 2.136 32.562 38.995 1.00 29.03 135 SER A N 1
ATOM 903 C CA . SER A 1 135 ? 0.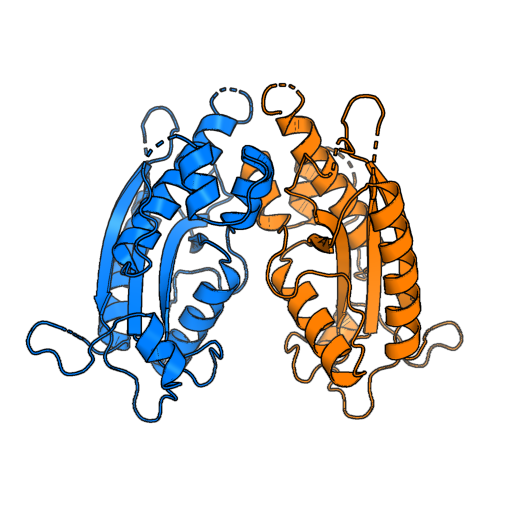852 32.022 39.429 1.00 32.85 135 SER A CA 1
ATOM 904 C C . SER A 1 135 ? -0.280 32.634 38.615 1.00 28.70 135 SER A C 1
ATOM 905 O O . SER A 1 135 ? -1.305 32.022 38.437 1.00 25.98 135 SER A O 1
ATOM 908 N N . PHE A 1 136 ? -0.085 33.852 38.116 1.00 30.23 136 PHE A N 1
ATOM 909 C CA . PHE A 1 136 ? -1.065 34.488 37.220 1.00 28.04 136 PHE A CA 1
ATOM 910 C C . PHE A 1 136 ? -1.264 33.668 35.912 1.00 27.32 136 PHE A C 1
ATOM 911 O O . PHE A 1 136 ? -2.374 33.307 35.527 1.00 26.05 136 PHE A O 1
ATOM 919 N N . ASP A 1 137 ? -0.156 33.345 35.254 1.00 28.05 137 ASP A N 1
ATOM 920 C CA . ASP A 1 137 ? -0.178 32.535 34.017 1.00 28.76 137 ASP A CA 1
ATOM 921 C C . ASP A 1 137 ? -0.707 31.112 34.257 1.00 24.44 137 ASP A C 1
ATOM 922 O O . ASP A 1 137 ? -1.543 30.595 33.507 1.00 25.88 137 ASP A O 1
ATOM 927 N N . LEU A 1 138 ? -0.242 30.489 35.318 1.00 23.27 138 LEU A N 1
ATOM 928 C CA . LEU A 1 138 ? -0.751 29.163 35.677 1.00 23.80 138 LEU A CA 1
ATOM 929 C C . LEU A 1 138 ? -2.281 29.136 35.891 1.00 21.74 138 LEU A C 1
ATOM 930 O O . LEU A 1 138 ? -2.953 28.192 35.477 1.00 22.96 138 LEU A O 1
ATOM 935 N N . GLY A 1 139 ? -2.828 30.147 36.560 1.00 22.37 139 GLY A N 1
ATOM 936 C CA . GLY A 1 139 ? -4.279 30.206 36.774 1.00 22.05 139 GLY A CA 1
ATOM 937 C C . GLY A 1 139 ? -5.030 30.304 35.463 1.00 24.14 139 GLY A C 1
ATOM 938 O O . GLY A 1 139 ? -6.079 29.707 35.282 1.00 24.14 139 GLY A O 1
ATOM 939 N N . PHE A 1 140 ? -4.534 31.128 34.548 1.00 25.72 140 PHE A N 1
ATOM 940 C CA . PHE A 1 140 ? -5.188 31.254 33.245 1.00 24.81 140 PHE A CA 1
ATOM 941 C C . PHE A 1 140 ? -5.069 29.959 32.428 1.00 24.77 140 PHE A C 1
ATOM 942 O O . PHE A 1 140 ? -6.017 29.545 31.736 1.00 23.58 140 PHE A O 1
ATOM 950 N N . LEU A 1 141 ? -3.910 29.321 32.517 1.00 26.08 141 LEU A N 1
ATOM 951 C CA . LEU A 1 141 ? -3.677 28.065 31.841 1.00 25.04 141 LEU A CA 1
ATOM 952 C C . LEU A 1 141 ? -4.609 26.991 32.397 1.00 25.36 141 LEU A C 1
ATOM 953 O O . LEU A 1 141 ? -5.257 26.290 31.632 1.00 24.10 141 LEU A O 1
ATOM 958 N N . ASN A 1 142 ? -4.709 26.885 33.723 1.00 24.43 142 ASN A N 1
ATOM 959 C CA . ASN A 1 142 ? -5.617 25.903 34.326 1.00 25.91 142 ASN A CA 1
ATOM 960 C C . ASN A 1 142 ? -7.054 26.171 33.916 1.00 24.71 142 ASN A C 1
ATOM 961 O O . ASN A 1 142 ? -7.824 25.267 33.659 1.00 26.12 142 ASN A O 1
ATOM 966 N N . ALA A 1 143 ? -7.426 27.430 33.851 1.00 24.12 143 ALA A N 1
ATOM 967 C CA . ALA A 1 143 ? -8.813 27.756 33.480 1.00 24.99 143 ALA A CA 1
ATOM 968 C C . ALA A 1 143 ? -9.095 27.400 32.020 1.00 24.95 143 ALA A C 1
ATOM 969 O O . ALA A 1 143 ? -10.139 26.846 31.721 1.00 28.52 143 ALA A O 1
ATOM 971 N N . ALA A 1 144 ? -8.166 27.674 31.105 1.00 23.11 144 ALA A N 1
ATOM 972 C CA . ALA A 1 144 ? -8.374 27.304 29.713 1.00 23.10 144 ALA A CA 1
ATOM 973 C C . ALA A 1 144 ? -8.477 25.774 29.535 1.00 26.15 144 ALA A C 1
ATOM 974 O O . ALA A 1 144 ? -9.353 25.276 28.811 1.00 24.60 144 ALA A O 1
ATOM 976 N N . VAL A 1 145 ? -7.602 25.031 30.214 1.00 26.16 145 VAL A N 1
ATOM 977 C CA . VAL A 1 145 ? -7.673 23.568 30.229 1.00 25.59 145 VAL A CA 1
ATOM 978 C C . VAL A 1 145 ? -9.033 23.081 30.741 1.00 27.52 145 VAL A C 1
ATOM 979 O O . VAL A 1 145 ? -9.616 22.179 30.177 1.00 23.00 145 VAL A O 1
ATOM 983 N N . ALA A 1 146 ? -9.557 23.725 31.778 1.00 28.73 146 ALA A N 1
ATOM 984 C CA . ALA A 1 146 ? -10.837 23.347 32.327 1.00 27.31 146 ALA A CA 1
ATOM 985 C C . ALA A 1 146 ? -11.976 23.622 31.356 1.00 29.07 146 ALA A C 1
ATOM 986 O O . ALA A 1 146 ? -12.936 22.843 31.311 1.00 25.28 146 ALA A O 1
ATOM 988 N N . ARG A 1 147 ? -11.872 24.707 30.582 1.00 29.53 147 ARG A N 1
ATOM 989 C CA . ARG A 1 147 ? -12.916 25.067 29.605 1.00 29.84 147 ARG A CA 1
ATOM 990 C C . ARG A 1 147 ? -12.950 24.136 28.417 1.00 28.94 147 ARG A C 1
ATOM 991 O O . ARG A 1 147 ? -14.013 23.792 27.929 1.00 30.91 147 ARG A O 1
ATOM 999 N N . THR A 1 148 ? -11.777 23.763 27.927 1.00 28.25 148 THR A N 1
ATOM 1000 C CA . THR A 1 148 ? -11.672 22.940 26.743 1.00 29.86 148 THR A CA 1
ATOM 1001 C C . THR A 1 148 ? -11.882 21.447 27.059 1.00 31.10 148 THR A C 1
ATOM 1002 O O . THR A 1 148 ? -12.114 20.655 26.145 1.00 32.63 148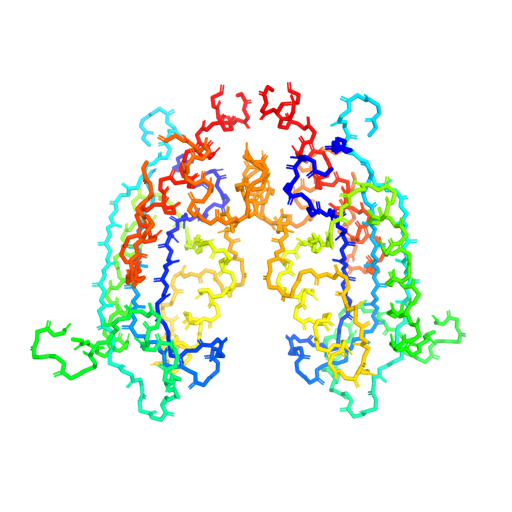 THR A O 1
ATOM 1006 N N . GLY A 1 149 ? -11.747 21.054 28.324 1.00 31.45 149 GLY A N 1
ATOM 1007 C CA . GLY A 1 149 ? -11.823 19.623 28.688 1.00 33.39 149 GLY A CA 1
ATOM 1008 C C . GLY A 1 149 ? -10.632 18.799 28.179 1.00 35.90 149 GLY A C 1
ATOM 1009 O O . GLY A 1 149 ? -10.723 17.582 28.025 1.00 32.57 149 GLY A O 1
ATOM 1010 N N . ILE A 1 150 ? -9.512 19.462 27.898 1.00 33.99 150 ILE A N 1
ATOM 1011 C CA . ILE A 1 150 ? -8.294 18.758 27.471 1.00 35.58 150 ILE A CA 1
ATOM 1012 C C . ILE A 1 150 ? -7.783 17.857 28.583 1.00 36.22 150 ILE A C 1
ATOM 1013 O O . ILE A 1 150 ? -7.770 18.232 29.762 1.00 35.85 150 ILE A O 1
ATOM 1018 N N . LYS A 1 151 ? -7.334 16.674 28.180 1.00 36.26 151 LYS A N 1
ATOM 1019 C CA . LYS A 1 151 ? -6.828 15.689 29.102 1.00 37.50 151 LYS A CA 1
ATOM 1020 C C . LYS A 1 151 ? -5.302 15.601 29.011 1.00 37.21 151 LYS A C 1
ATOM 1021 O O . LYS A 1 151 ? -4.691 15.987 28.008 1.00 40.00 151 LYS A O 1
ATOM 1027 N N . ARG A 1 152 ? -4.687 15.120 30.077 1.00 34.07 152 ARG A N 1
ATOM 1028 C CA . ARG A 1 152 ? -3.259 14.944 30.111 1.00 35.18 152 ARG A CA 1
ATOM 1029 C C . ARG A 1 152 ? -2.605 16.314 29.952 1.00 33.44 152 ARG A C 1
ATOM 1030 O O . ARG A 1 152 ? -1.820 16.510 29.034 1.00 36.12 152 ARG A O 1
ATOM 1038 N N . ASN A 1 153 ? -2.959 17.253 30.828 1.00 29.39 153 ASN A N 1
ATOM 1039 C CA . ASN A 1 153 ? -2.235 18.491 30.965 1.00 27.81 153 ASN A CA 1
ATOM 1040 C C . ASN A 1 153 ? -0.844 18.141 31.525 1.00 26.86 153 ASN A C 1
ATOM 1041 O O . ASN A 1 153 ? -0.728 17.570 32.608 1.00 25.30 153 ASN A O 1
ATOM 1046 N N . PRO A 1 154 ? 0.217 18.438 30.763 1.00 28.00 154 PRO A N 1
ATOM 1047 C CA . PRO A 1 154 ? 1.555 18.078 31.200 1.00 26.10 154 PRO A CA 1
ATOM 1048 C C . PRO A 1 154 ? 2.182 19.017 32.237 1.00 26.59 154 PRO A C 1
ATOM 1049 O O . PRO A 1 154 ? 3.284 18.743 32.707 1.00 23.89 154 PRO A O 1
ATOM 1053 N N . PHE A 1 155 ? 1.502 20.117 32.581 1.00 26.35 155 PHE A N 1
ATOM 1054 C CA . PHE A 1 155 ? 2.027 21.050 33.561 1.00 25.76 155 PHE A CA 1
ATOM 1055 C C . PHE A 1 155 ? 1.591 20.659 34.934 1.00 27.65 155 PHE A C 1
ATOM 1056 O O . PHE A 1 155 ? 0.454 20.243 35.114 1.00 25.32 155 PHE A O 1
ATOM 1064 N N . HIS A 1 156 ? 2.472 20.852 35.918 1.00 27.02 156 HIS A N 1
ATOM 1065 C CA . HIS A 1 156 ? 2.049 20.831 37.324 1.00 28.47 156 HIS A CA 1
ATOM 1066 C C . HIS A 1 156 ? 0.866 21.842 37.563 1.00 28.11 156 HIS A C 1
ATOM 1067 O O . HIS A 1 156 ? 0.917 22.996 37.129 1.00 26.41 156 HIS A O 1
ATOM 1074 N N . PRO A 1 157 ? -0.218 21.398 38.214 1.00 29.76 157 PRO A N 1
ATOM 1075 C CA . PRO A 1 157 ? -1.377 22.275 38.370 1.00 28.31 157 PRO A CA 1
ATOM 1076 C C . PRO A 1 157 ? -1.218 23.416 39.373 1.00 29.53 157 PRO A C 1
ATOM 1077 O O . PRO A 1 157 ? -1.995 24.383 39.345 1.00 28.66 157 PRO A O 1
ATOM 1081 N N . PHE A 1 158 ? -0.189 23.368 40.209 1.00 29.66 158 PHE A N 1
ATOM 1082 C CA . PHE A 1 158 ? -0.165 24.221 41.380 1.00 32.74 158 PHE A CA 1
ATOM 1083 C C . PHE A 1 158 ? 1.204 24.875 41.672 1.00 31.08 158 PHE A C 1
ATOM 1084 O O . PHE A 1 158 ? 1.252 26.005 42.124 1.00 30.27 158 PHE A O 1
ATOM 1092 N N . SER A 1 159 ? 2.307 24.206 41.387 1.00 28.62 159 SER A N 1
ATOM 1093 C CA . SER A 1 159 ? 3.619 24.823 41.576 1.00 30.77 159 SER A CA 1
ATOM 1094 C C . SER A 1 159 ? 4.131 25.434 40.281 1.00 29.64 159 SER A C 1
ATOM 1095 O O . SER A 1 159 ? 3.758 25.012 39.188 1.00 31.20 159 SER A O 1
ATOM 1098 N N . SER A 1 160 ? 4.980 26.450 40.423 1.00 28.83 160 SER A N 1
ATOM 1099 C CA . SER A 1 160 ? 5.536 27.182 39.305 1.00 26.74 160 SER A CA 1
ATOM 1100 C C . SER A 1 160 ? 6.820 27.847 39.746 1.00 28.01 160 SER A C 1
ATOM 1101 O O . SER A 1 160 ? 6.999 28.097 40.926 1.00 32.36 160 SER A O 1
ATOM 1104 N N . PHE A 1 161 ? 7.718 28.126 38.804 1.00 27.52 161 PHE A N 1
ATOM 1105 C CA . PHE A 1 161 ? 8.907 28.881 39.095 1.00 24.28 161 PHE A CA 1
ATOM 1106 C C . PHE A 1 161 ? 8.660 30.330 38.723 1.00 25.45 161 PHE A C 1
ATOM 1107 O O . PHE A 1 161 ? 8.431 30.649 37.559 1.00 21.71 161 PHE A O 1
ATOM 1115 N N . ASP A 1 162 ? 8.706 31.192 39.737 1.00 24.51 162 ASP A N 1
ATOM 1116 C CA . ASP A 1 162 ? 8.462 32.626 39.600 1.00 24.73 162 ASP A CA 1
ATOM 1117 C C . ASP A 1 162 ? 9.757 33.362 39.300 1.00 23.86 162 ASP A C 1
ATOM 1118 O O . ASP A 1 162 ? 10.664 33.395 40.140 1.00 24.59 162 ASP A O 1
ATOM 1123 N N . THR A 1 163 ? 9.868 33.963 38.125 1.00 22.54 163 THR A N 1
ATOM 1124 C CA . THR A 1 163 ? 11.066 34.720 37.871 1.00 24.22 163 THR A CA 1
ATOM 1125 C C . THR A 1 163 ? 11.148 35.994 38.676 1.00 25.22 163 THR A C 1
ATOM 1126 O O . THR A 1 163 ? 12.233 36.520 38.820 1.00 23.92 163 THR A O 1
ATOM 1130 N N . ALA A 1 164 ? 10.035 36.501 39.224 1.00 23.80 164 ALA A N 1
ATOM 1131 C CA . ALA A 1 164 ? 10.109 37.706 40.054 1.00 24.73 164 ALA A CA 1
ATOM 1132 C C . ALA A 1 164 ? 10.844 37.388 41.373 1.00 25.16 164 ALA A C 1
ATOM 1133 O O . ALA A 1 164 ? 11.584 38.202 41.900 1.00 25.89 164 ALA A O 1
ATOM 1135 N N . THR A 1 165 ? 10.657 36.170 41.859 1.00 25.47 165 THR A N 1
ATOM 1136 C CA . THR A 1 165 ? 11.371 35.644 43.013 1.00 22.53 165 THR A CA 1
ATOM 1137 C C . THR A 1 165 ? 12.848 35.438 42.676 1.00 23.46 165 THR A C 1
ATOM 1138 O O . THR A 1 165 ? 13.738 35.827 43.443 1.00 22.93 165 THR A O 1
ATOM 1142 N N . LEU A 1 166 ? 13.119 34.853 41.515 1.00 23.34 166 LEU A N 1
ATOM 1143 C CA . LEU A 1 166 ? 14.526 34.622 41.114 1.00 21.20 166 LEU A CA 1
ATOM 1144 C C . LEU A 1 166 ? 15.258 35.887 40.894 1.00 22.29 166 LEU A C 1
ATOM 1145 O O . LEU A 1 166 ? 16.483 35.987 41.182 1.00 20.89 166 LEU A O 1
ATOM 1150 N N . ALA A 1 167 ? 14.576 36.868 40.340 1.00 20.84 167 ALA A N 1
ATOM 1151 C CA . ALA A 1 167 ? 15.239 38.185 40.100 1.00 23.05 167 ALA A CA 1
ATOM 1152 C C . ALA A 1 167 ? 15.416 39.000 41.392 1.00 24.48 167 ALA A C 1
ATOM 1153 O O . ALA A 1 167 ? 16.395 39.749 41.548 1.00 21.61 167 ALA A O 1
ATOM 1155 N N . GLY A 1 168 ? 14.471 38.841 42.316 1.00 22.87 168 GLY A N 1
ATOM 1156 C CA . GLY A 1 168 ? 14.617 39.390 43.655 1.00 24.07 168 GLY A CA 1
ATOM 1157 C C . GLY A 1 168 ? 15.922 38.905 44.291 1.00 23.90 168 GLY A C 1
ATOM 1158 O O . GLY A 1 168 ? 16.683 39.684 44.811 1.00 22.10 168 GLY A O 1
ATOM 1159 N N . LEU A 1 169 ? 16.151 37.603 44.269 1.00 23.80 169 LEU A N 1
ATOM 1160 C CA . LEU A 1 169 ? 17.370 37.031 44.807 1.00 25.66 169 LEU A CA 1
ATOM 1161 C C . LEU A 1 169 ? 18.601 37.532 44.059 1.00 25.26 169 LEU A C 1
ATOM 1162 O O . LEU A 1 169 ? 19.546 38.051 44.646 1.00 25.81 169 LEU A O 1
ATOM 1167 N N . ALA A 1 170 ? 18.592 37.346 42.751 1.00 24.82 170 ALA A N 1
ATOM 1168 C CA . ALA A 1 170 ? 19.786 37.530 41.945 1.00 25.97 170 ALA A CA 1
ATOM 1169 C C . ALA A 1 170 ? 20.148 38.989 41.813 1.00 26.70 170 ALA A C 1
ATOM 1170 O O . ALA A 1 170 ? 21.332 39.341 41.911 1.00 24.48 170 ALA A O 1
ATOM 1172 N N . TYR A 1 171 ? 19.136 39.835 41.592 1.00 25.87 171 TYR A N 1
ATOM 1173 C CA . TYR A 1 171 ? 19.389 41.245 41.261 1.00 26.77 171 TYR A CA 1
ATOM 1174 C C . TYR A 1 171 ? 18.727 42.231 42.195 1.00 28.14 171 TYR A C 1
ATOM 1175 O O . TYR A 1 171 ? 18.915 43.432 42.044 1.00 26.65 171 TYR A O 1
ATOM 1184 N N . GLY A 1 172 ? 17.975 41.750 43.175 1.00 26.54 172 GLY A N 1
ATOM 1185 C CA . GLY A 1 172 ? 17.197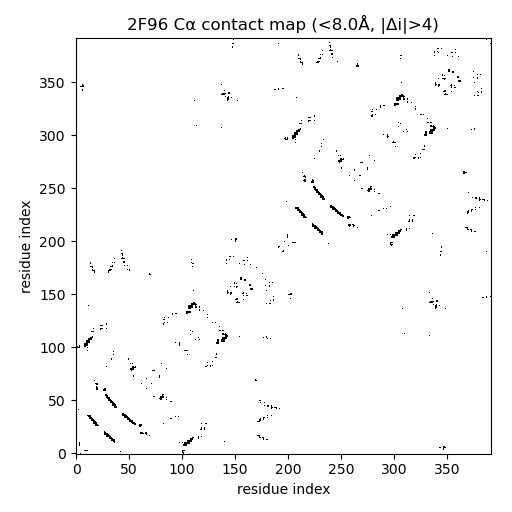 42.640 44.020 1.00 29.76 172 GLY A CA 1
ATOM 1186 C C . GLY A 1 172 ? 16.100 43.419 43.305 1.00 31.97 172 GLY A C 1
ATOM 1187 O O . GLY A 1 172 ? 15.710 44.499 43.784 1.00 35.01 172 GLY A O 1
ATOM 1188 N N . GLN A 1 173 ? 15.606 42.885 42.180 1.00 30.76 173 GLN A N 1
ATOM 1189 C CA . GLN A 1 173 ? 14.574 43.525 41.352 1.00 30.50 173 GLN A CA 1
ATOM 1190 C C . GLN A 1 173 ? 13.415 42.586 41.150 1.00 31.91 173 GLN A C 1
ATOM 1191 O O . GLN A 1 173 ? 13.631 41.426 40.887 1.00 35.76 173 GLN A O 1
ATOM 1197 N N . THR A 1 174 ? 12.188 43.076 41.225 1.00 32.67 174 THR A N 1
ATOM 1198 C CA . THR A 1 174 ? 11.004 42.236 40.932 1.00 33.96 174 THR A CA 1
ATOM 1199 C C . THR A 1 174 ? 10.261 42.569 39.634 1.00 33.01 174 THR A C 1
ATOM 1200 O O . THR A 1 174 ? 9.378 41.819 39.233 1.00 35.67 174 THR A O 1
ATOM 1204 N N . VAL A 1 175 ? 10.570 43.707 39.023 1.00 32.85 175 VAL A N 1
ATOM 1205 C CA . VAL A 1 175 ? 9.970 44.110 37.765 1.00 33.46 175 VAL A CA 1
ATOM 1206 C C . VAL A 1 175 ? 10.777 43.551 36.613 1.00 31.60 175 VAL A C 1
ATOM 1207 O O . VAL A 1 175 ? 11.993 43.705 36.595 1.00 31.27 175 VAL A O 1
ATOM 1211 N N . LEU A 1 176 ? 10.081 42.970 35.634 1.00 31.04 176 LEU A N 1
ATOM 1212 C CA . LEU A 1 176 ? 10.712 42.163 34.569 1.00 33.37 176 LEU A CA 1
ATOM 1213 C C . LEU A 1 176 ? 11.746 42.918 33.788 1.00 32.69 176 LEU A C 1
ATOM 1214 O O . LEU A 1 176 ? 12.844 42.415 33.579 1.00 35.44 176 LEU A O 1
ATOM 1219 N N . ALA A 1 177 ? 11.379 44.112 33.332 1.00 33.52 177 ALA A N 1
ATOM 1220 C CA . ALA A 1 177 ? 12.295 44.972 32.548 1.00 34.39 177 ALA A CA 1
ATOM 1221 C C . ALA A 1 177 ? 13.537 45.366 33.334 1.00 32.78 177 ALA A C 1
ATOM 1222 O O . ALA A 1 177 ? 14.658 45.336 32.825 1.00 33.89 177 ALA A O 1
ATOM 1224 N N . LYS A 1 178 ? 13.335 45.724 34.591 1.00 33.76 178 LYS A N 1
ATOM 1225 C CA . LYS A 1 178 ? 14.427 46.089 35.477 1.00 34.56 178 LYS A CA 1
ATOM 1226 C C . LYS A 1 178 ? 15.316 44.913 35.850 1.00 33.04 178 LYS A C 1
ATOM 1227 O O . LYS A 1 178 ? 16.524 45.066 36.051 1.00 35.23 178 LYS A O 1
ATOM 1233 N N . ALA A 1 179 ? 14.726 43.734 35.940 1.00 32.69 179 ALA A N 1
ATOM 1234 C CA . ALA A 1 179 ? 15.492 42.513 36.183 1.00 31.63 179 ALA A CA 1
ATOM 1235 C C . ALA A 1 179 ? 16.388 42.195 34.987 1.00 33.14 179 ALA A C 1
ATOM 1236 O O . ALA A 1 179 ? 17.601 41.943 35.146 1.00 32.67 179 ALA A O 1
ATOM 1238 N N . CYS A 1 180 ? 15.798 42.195 33.788 1.00 34.58 180 CYS A N 1
ATOM 1239 C CA . CYS A 1 180 ? 16.569 41.986 32.541 1.00 37.31 180 CYS A CA 1
ATOM 1240 C C . CYS A 1 180 ? 17.674 43.028 32.325 1.00 37.78 180 CYS A C 1
ATOM 1241 O O . CYS A 1 180 ? 18.757 42.715 31.826 1.00 37.72 180 CYS A O 1
ATOM 1244 N N . GLN A 1 181 ? 17.398 44.267 32.702 1.00 40.33 181 GLN A N 1
ATOM 1245 C CA . GLN A 1 181 ? 18.388 45.327 32.591 1.00 42.71 181 GLN A CA 1
ATOM 1246 C C . GLN A 1 181 ? 19.546 45.020 33.558 1.00 42.56 181 GLN A C 1
ATOM 1247 O O . GLN A 1 181 ? 20.721 45.037 33.171 1.00 42.43 181 GLN A O 1
ATOM 1253 N N . ALA A 1 182 ? 19.201 44.682 34.801 1.00 42.16 182 ALA A N 1
ATOM 1254 C CA . ALA A 1 182 ? 20.193 44.268 35.804 1.00 41.18 182 ALA A CA 1
ATOM 1255 C C . ALA A 1 182 ? 21.025 43.070 35.330 1.00 39.48 182 ALA A C 1
ATOM 1256 O O . ALA A 1 182 ? 22.219 43.003 35.596 1.00 37.59 182 ALA A O 1
ATOM 1258 N N . ALA A 1 183 ? 20.387 42.137 34.625 1.00 39.21 183 ALA A N 1
ATOM 1259 C CA . ALA A 1 183 ? 21.071 40.929 34.136 1.00 39.52 183 ALA A CA 1
ATOM 1260 C C . ALA A 1 183 ? 21.961 41.173 32.906 1.00 40.84 183 ALA A C 1
ATOM 1261 O O . ALA A 1 183 ? 22.591 40.237 32.394 1.00 38.19 183 ALA A O 1
ATOM 1263 N N . GLY A 1 184 ? 21.983 42.418 32.422 1.00 42.81 184 GLY A N 1
ATOM 1264 C CA . GLY A 1 184 ? 22.738 42.793 31.223 1.00 43.69 184 GLY A CA 1
ATOM 1265 C C . GLY A 1 184 ? 22.009 42.534 29.909 1.00 44.19 184 GLY A C 1
ATOM 1266 O O . GLY A 1 184 ? 22.589 42.731 28.851 1.00 43.75 184 GLY A O 1
ATOM 1275 N N . GLU A 1 186 ? 19.029 43.168 26.934 1.00 48.38 186 GLU A N 1
ATOM 1276 C CA . GLU A 1 186 ? 18.217 44.256 26.366 1.00 50.40 186 GLU A CA 1
ATOM 1277 C C . GLU A 1 186 ? 16.740 44.033 26.740 1.00 53.35 186 GLU A C 1
ATOM 1278 O O . GLU A 1 186 ? 16.252 42.891 26.751 1.00 52.81 186 GLU A O 1
ATOM 1279 N N . PHE A 1 187 ? 16.032 45.105 27.076 1.00 54.27 187 PHE A N 1
ATOM 1280 C CA . PHE A 1 187 ? 14.577 45.025 27.229 1.00 56.16 187 PHE A CA 1
ATOM 1281 C C . PHE A 1 187 ? 13.963 46.393 26.938 1.00 59.99 187 PHE A C 1
ATOM 1282 O O . PHE A 1 187 ? 14.455 47.404 27.443 1.00 59.44 187 PHE A O 1
ATOM 1290 N N . ASP A 1 188 ? 12.895 46.408 26.131 1.00 63.58 188 ASP A N 1
ATOM 1291 C CA . ASP A 1 188 ? 12.265 47.655 25.663 1.00 66.89 188 ASP A CA 1
ATOM 1292 C C . ASP A 1 188 ? 11.149 48.138 26.604 1.00 70.21 188 ASP A C 1
ATOM 1293 O O . ASP A 1 188 ? 10.238 47.375 26.951 1.00 69.56 188 ASP A O 1
ATOM 1295 N N . ASN A 1 189 ? 11.232 49.409 27.012 1.00 73.72 189 ASN A N 1
ATOM 1296 C CA . ASN A 1 189 ? 10.152 50.078 27.749 1.00 75.41 189 ASN A CA 1
ATOM 1297 C C . ASN A 1 189 ? 9.194 50.733 26.746 1.00 76.33 189 ASN A C 1
ATOM 1298 O O . ASN A 1 189 ? 8.939 51.945 26.793 1.00 76.09 189 ASN A O 1
ATOM 1300 N N . ARG A 1 190 ? 8.692 49.916 25.820 1.00 76.98 190 ARG A N 1
ATOM 1301 C CA . ARG A 1 190 ? 7.768 50.365 24.778 1.00 76.75 190 ARG A CA 1
ATOM 1302 C C . ARG A 1 190 ? 6.339 50.252 25.291 1.00 76.56 190 ARG A C 1
ATOM 1303 O O . ARG A 1 190 ? 5.483 51.076 24.935 1.00 77.19 190 ARG A O 1
ATOM 1305 N N . GLU A 1 191 ? 6.101 49.227 26.119 1.00 75.11 191 GLU A N 1
ATOM 1306 C CA . GLU A 1 191 ? 4.766 48.882 26.665 1.00 73.63 191 GLU A CA 1
ATOM 1307 C C . GLU A 1 191 ? 3.984 47.887 25.778 1.00 72.95 191 GLU A C 1
ATOM 1308 O O . GLU A 1 191 ? 3.146 47.137 26.291 1.00 73.19 191 GLU A O 1
ATOM 1310 N N . ALA A 1 192 ? 4.259 47.883 24.466 1.00 70.95 192 ALA A N 1
ATOM 1311 C CA . ALA A 1 192 ? 3.528 47.047 23.504 1.00 67.98 192 ALA A CA 1
ATOM 1312 C C . ALA A 1 192 ? 4.329 45.786 23.131 1.00 65.87 192 ALA A C 1
ATOM 1313 O O . ALA A 1 192 ? 4.994 45.747 22.079 1.00 65.67 192 ALA A O 1
ATOM 1315 N N . HIS A 1 193 ? 4.271 44.767 23.996 1.00 61.88 193 HIS A N 1
ATOM 1316 C CA . HIS A 1 193 ? 4.979 43.495 23.759 1.00 59.62 193 HIS A CA 1
ATOM 1317 C C . HIS A 1 193 ? 4.039 42.316 23.777 1.00 53.11 193 HIS A C 1
ATOM 1318 O O . HIS A 1 193 ? 3.212 42.171 24.682 1.00 52.96 193 HIS A O 1
ATOM 1325 N N . SER A 1 194 ? 4.201 41.461 22.780 1.00 47.64 194 SER A N 1
ATOM 1326 C CA . SER A 1 194 ? 3.443 40.230 22.697 1.00 45.20 194 SER A CA 1
ATOM 1327 C C . SER A 1 194 ? 3.958 39.205 23.702 1.00 41.81 194 SER A C 1
ATOM 1328 O O . SER A 1 194 ? 5.111 39.282 24.199 1.00 34.37 194 SER A O 1
ATOM 1331 N N . ALA A 1 195 ? 3.102 38.223 23.981 1.00 39.54 195 ALA A N 1
ATOM 1332 C CA . ALA A 1 195 ? 3.465 37.127 24.857 1.00 37.03 195 ALA A CA 1
ATOM 1333 C C . ALA A 1 195 ? 4.808 36.471 24.411 1.00 36.04 195 ALA A C 1
ATOM 1334 O O . ALA A 1 195 ? 5.573 36.007 25.246 1.00 34.36 195 ALA A O 1
ATOM 1336 N N . ARG A 1 196 ? 5.085 36.453 23.105 1.00 33.16 196 ARG A N 1
ATOM 1337 C CA . ARG A 1 196 ? 6.309 35.855 22.581 1.00 37.87 196 ARG A CA 1
ATOM 1338 C C . ARG A 1 196 ? 7.600 36.556 23.062 1.00 33.56 196 ARG A C 1
ATOM 1339 O O . ARG A 1 196 ? 8.592 35.914 23.440 1.00 29.04 196 ARG A O 1
ATOM 1347 N N . TYR A 1 197 ? 7.570 37.879 23.029 1.00 34.53 197 TYR A N 1
ATOM 1348 C CA . TYR A 1 197 ? 8.696 38.685 23.489 1.00 35.22 197 TYR A CA 1
ATOM 1349 C C . TYR A 1 197 ? 8.937 38.428 24.968 1.00 33.99 197 TYR A C 1
ATOM 1350 O O . TYR A 1 197 ? 10.072 38.255 25.385 1.00 31.46 197 TYR A O 1
ATOM 1359 N N . ASP A 1 198 ? 7.862 38.397 25.743 1.00 32.15 198 ASP A N 1
ATOM 1360 C CA . ASP A 1 198 ? 7.955 38.306 27.188 1.00 33.63 198 ASP A CA 1
ATOM 1361 C C . ASP A 1 198 ? 8.469 36.936 27.616 1.00 30.41 198 ASP A C 1
ATOM 1362 O O . ASP A 1 198 ? 9.203 36.814 28.579 1.00 28.84 198 ASP A O 1
ATOM 1367 N N . THR A 1 199 ? 8.064 35.917 26.876 1.00 27.86 199 THR A N 1
ATOM 1368 C CA . THR A 1 199 ? 8.415 34.539 27.174 1.00 30.04 199 THR A CA 1
ATOM 1369 C C . THR A 1 199 ? 9.899 34.264 26.836 1.00 29.85 199 THR A C 1
ATOM 1370 O O . THR A 1 199 ? 10.613 33.613 27.577 1.00 28.13 199 THR A O 1
ATOM 1374 N N . GLU A 1 200 ? 10.341 34.786 25.709 1.00 29.20 200 GLU A N 1
ATOM 1375 C CA . GLU A 1 200 ? 11.735 34.685 25.349 1.00 33.05 200 GLU A CA 1
ATOM 1376 C C . GLU A 1 200 ? 12.678 35.437 26.287 1.00 29.50 200 GLU A C 1
ATOM 1377 O O . GLU A 1 200 ? 13.685 34.900 26.699 1.00 27.89 200 GLU A O 1
ATOM 1383 N N . LYS A 1 201 ? 12.311 36.654 26.670 1.00 29.91 201 LYS A N 1
ATOM 1384 C CA . LYS A 1 201 ? 13.092 37.404 27.680 1.00 29.86 201 LYS A CA 1
ATOM 1385 C C . LYS A 1 201 ? 13.108 36.736 29.060 1.00 28.59 201 LYS A C 1
ATOM 1386 O O . LYS A 1 201 ? 14.145 36.694 29.735 1.00 26.37 201 LYS A O 1
ATOM 1392 N N . THR A 1 202 ? 11.958 36.209 29.471 1.00 25.52 202 THR A N 1
ATOM 1393 C CA . THR A 1 202 ? 11.821 35.496 30.735 1.00 23.82 202 THR A CA 1
ATOM 1394 C C . THR A 1 202 ? 12.616 34.187 30.744 1.00 23.03 202 THR A C 1
ATOM 1395 O O . THR A 1 202 ? 13.236 33.844 31.754 1.00 23.20 202 THR A O 1
ATOM 1399 N N . ALA A 1 203 ? 12.600 33.466 29.630 1.00 20.33 203 ALA A N 1
ATOM 1400 C CA . ALA A 1 203 ? 13.415 32.263 29.510 1.00 23.94 203 ALA A CA 1
ATOM 1401 C C . ALA A 1 203 ? 14.912 32.567 29.610 1.00 25.60 203 ALA A C 1
ATOM 1402 O O . ALA A 1 203 ? 15.626 31.849 30.274 1.00 25.39 203 ALA A O 1
ATOM 1404 N N . GLU A 1 204 ? 15.366 33.649 28.980 1.00 26.88 204 GLU A N 1
ATOM 1405 C CA . GLU A 1 204 ? 16.743 34.104 29.090 1.00 28.65 204 GLU A CA 1
ATOM 1406 C C . GLU A 1 204 ? 17.096 34.515 30.525 1.00 27.41 204 GLU A C 1
ATOM 1407 O O . GLU A 1 204 ? 18.142 34.146 31.059 1.00 27.59 204 GLU A O 1
ATOM 1413 N N . LEU A 1 205 ? 16.225 35.291 31.165 1.00 29.70 205 LEU A N 1
ATOM 1414 C CA . LEU A 1 205 ? 16.386 35.625 32.592 1.00 28.31 205 LEU A CA 1
ATOM 1415 C C . LEU A 1 205 ? 16.466 34.347 33.482 1.00 26.04 205 LEU A C 1
ATOM 1416 O O . LEU A 1 205 ? 17.318 34.216 34.336 1.00 25.42 205 LEU A O 1
ATOM 1421 N N . PHE A 1 206 ? 15.528 33.431 33.310 1.00 25.42 206 PHE A N 1
ATOM 1422 C CA . PHE A 1 206 ? 15.521 32.173 34.069 1.00 23.83 206 PHE A CA 1
ATOM 1423 C C . PH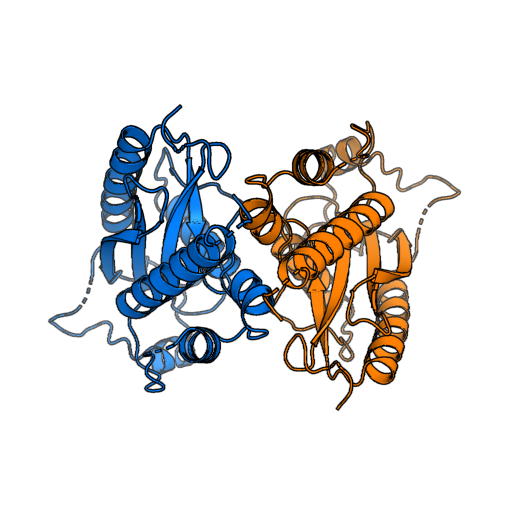E A 1 206 ? 16.828 31.395 33.917 1.00 23.15 206 PHE A C 1
ATOM 1424 O O . 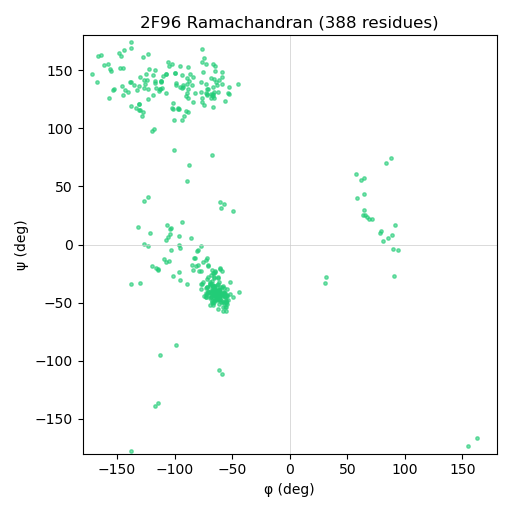PHE A 1 206 ? 17.497 31.126 34.907 1.00 22.96 206 PHE A O 1
ATOM 1432 N N . CYS A 1 207 ? 17.210 31.075 32.680 1.00 24.90 207 CYS A N 1
ATOM 1433 C CA . CYS A 1 207 ? 18.437 30.267 32.397 1.00 24.30 207 CYS A CA 1
ATOM 1434 C C . CYS A 1 207 ? 19.714 30.952 32.879 1.00 24.69 207 CYS A C 1
ATOM 1435 O O . CYS A 1 207 ? 20.622 30.292 33.378 1.00 24.66 207 CYS A O 1
ATOM 1438 N N . GLY A 1 208 ? 19.772 32.272 32.718 1.00 23.06 208 GLY A N 1
ATOM 1439 C CA . GLY A 1 208 ? 20.916 33.077 33.215 1.00 22.29 208 GLY A CA 1
ATOM 1440 C C . GLY A 1 208 ? 21.071 32.985 34.720 1.00 22.13 208 GLY A C 1
ATOM 1441 O O . GLY A 1 208 ? 22.186 32.891 35.204 1.00 23.01 208 GLY A O 1
ATOM 1442 N N . ILE A 1 209 ? 19.966 33.024 35.479 1.00 22.05 209 ILE A N 1
ATOM 1443 C CA . ILE A 1 209 ? 20.055 32.959 36.942 1.00 21.94 209 ILE A CA 1
ATOM 1444 C C . ILE A 1 209 ? 20.503 31.549 37.380 1.00 23.45 209 ILE A C 1
ATOM 1445 O O . ILE A 1 209 ? 21.468 31.395 38.137 1.00 24.27 209 ILE A O 1
ATOM 1450 N N . VAL A 1 210 ? 19.820 30.522 36.891 1.00 22.76 210 VAL A N 1
ATOM 1451 C CA . VAL A 1 210 ? 20.220 29.131 37.137 1.00 22.47 210 VAL A CA 1
ATOM 1452 C C . VAL A 1 210 ? 21.682 28.887 36.712 1.00 22.48 210 VAL A C 1
ATOM 1453 O O . VAL A 1 210 ? 22.472 28.209 37.402 1.00 23.66 210 VAL A O 1
ATOM 1457 N N . ASN A 1 211 ? 22.059 29.410 35.562 1.00 22.27 211 ASN A N 1
ATOM 1458 C CA . ASN A 1 211 ? 23.452 29.244 35.116 1.00 20.10 211 ASN A CA 1
ATOM 1459 C C . ASN A 1 211 ? 24.510 29.979 35.970 1.00 22.73 211 ASN A C 1
ATOM 1460 O O . ASN A 1 211 ? 25.668 29.459 36.184 1.00 19.56 211 ASN A O 1
ATOM 1465 N N . ARG A 1 212 ? 24.145 31.168 36.458 1.00 21.37 212 ARG A N 1
ATOM 1466 C CA . ARG A 1 212 ? 24.993 31.877 37.406 1.00 26.93 212 ARG A CA 1
ATOM 1467 C C . ARG A 1 212 ? 25.159 31.098 38.706 1.00 25.49 212 ARG A C 1
ATOM 1468 O O . ARG A 1 212 ? 26.259 31.036 39.278 1.00 20.98 212 ARG A O 1
ATOM 1476 N N . TRP A 1 213 ? 24.059 30.557 39.200 1.00 22.31 213 TRP A N 1
ATOM 1477 C CA . TRP A 1 213 ? 24.073 29.718 40.402 1.00 23.80 213 TRP A CA 1
ATOM 1478 C C . TRP A 1 213 ? 25.096 28.566 40.231 1.00 23.92 213 TRP A C 1
ATOM 1479 O O . TRP A 1 213 ? 25.928 28.333 41.111 1.00 24.36 213 TRP A O 1
ATOM 1490 N N . LYS A 1 214 ? 25.050 27.883 39.081 1.00 22.99 214 LYS A N 1
ATOM 1491 C CA . LYS A 1 214 ? 26.026 26.857 38.747 1.00 22.55 214 LYS A CA 1
ATOM 1492 C C . LYS A 1 214 ? 27.460 27.386 38.652 1.00 24.74 214 LYS A C 1
ATOM 1493 O O . LYS A 1 214 ? 28.399 26.777 39.164 1.00 22.50 214 LYS A O 1
ATOM 1499 N N . GLU A 1 215 ? 27.631 28.505 37.951 1.00 27.09 215 GLU A N 1
ATOM 1500 C CA . GLU A 1 215 ? 28.943 29.119 37.791 1.00 27.91 215 GLU A CA 1
ATOM 1501 C C . GLU A 1 215 ? 29.524 29.519 39.131 1.00 25.65 215 GLU A C 1
ATOM 1502 O O . GLU A 1 215 ? 30.704 29.443 39.295 1.00 22.82 215 GLU A O 1
ATOM 1516 N N . GLY A 1 217 ? 29.217 27.919 41.895 1.00 28.15 217 GLY A N 1
ATOM 1517 C CA . GLY A 1 217 ? 29.447 26.709 42.691 1.00 27.62 217 GLY A CA 1
ATOM 1518 C C . GLY A 1 217 ? 28.186 26.049 43.242 1.00 29.43 217 GLY A C 1
ATOM 1519 O O . GLY A 1 217 ? 28.273 25.121 44.027 1.00 30.14 217 GLY A O 1
ATOM 1520 N N . GLY A 1 218 ? 27.008 26.481 42.813 1.00 28.53 218 GLY A N 1
ATOM 1521 C CA . GLY A 1 218 ? 25.771 26.045 43.458 1.00 30.27 218 GLY A CA 1
ATOM 1522 C C . GLY A 1 218 ? 25.200 24.699 43.052 1.00 31.21 218 GLY A C 1
ATOM 1523 O O . GLY A 1 218 ? 24.282 24.205 43.707 1.00 31.71 218 GLY A O 1
ATOM 1524 N N . TRP A 1 219 ? 25.718 24.109 41.972 1.00 31.76 219 TRP A N 1
ATOM 1525 C CA . TRP A 1 219 ? 25.198 22.836 41.467 1.00 32.55 219 TRP A CA 1
ATOM 1526 C C . TRP A 1 219 ? 26.301 21.933 40.925 1.00 36.75 219 TRP A C 1
ATOM 1527 O O . TRP A 1 219 ? 26.460 21.810 39.719 1.00 36.93 219 TRP A O 1
ATOM 1546 C CA . ARG B 1 19 ? 19.504 54.177 52.953 1.00 43.18 19 ARG B CA 1
ATOM 1547 C C . ARG B 1 19 ? 19.868 52.873 53.680 1.00 44.36 19 ARG B C 1
ATOM 1548 O O . ARG B 1 19 ? 20.997 52.386 53.550 1.00 43.90 19 ARG B O 1
ATOM 1549 N N . HIS B 1 20 ? 18.943 52.314 54.462 1.00 42.44 20 HIS B N 1
ATOM 1550 C CA . HIS B 1 20 ? 19.220 51.103 55.247 1.00 39.91 20 HIS B CA 1
ATOM 1551 C C . HIS B 1 20 ? 19.643 49.956 54.328 1.00 36.04 20 HIS B C 1
ATOM 1552 O O . HIS B 1 20 ? 19.144 49.854 53.221 1.00 33.63 20 HIS B O 1
ATOM 1559 N N . PRO B 1 21 ? 20.574 49.110 54.773 1.00 33.46 21 PRO B N 1
ATOM 1560 C CA . PRO B 1 21 ? 21.035 48.035 53.900 1.00 31.78 21 PRO B CA 1
ATOM 1561 C C . PRO B 1 21 ? 19.931 47.094 53.470 1.00 28.01 21 PRO B C 1
ATOM 1562 O O . PRO B 1 21 ? 19.915 46.673 52.320 1.00 30.10 21 PRO B O 1
ATOM 1574 N N . ALA B 1 23 ? 16.830 47.907 53.017 1.00 28.00 23 ALA B N 1
ATOM 1575 C CA . ALA B 1 23 ? 16.078 48.676 52.008 1.00 27.52 23 ALA B CA 1
ATOM 1576 C C . ALA B 1 23 ? 16.705 48.575 50.612 1.00 29.36 23 ALA B C 1
ATOM 1577 O O . ALA B 1 23 ? 16.007 48.635 49.603 1.00 30.43 23 ALA B O 1
ATOM 1579 N N . ARG B 1 24 ? 18.019 48.368 50.562 1.00 28.31 24 ARG B N 1
ATOM 1580 C CA . ARG B 1 24 ? 18.725 48.229 49.297 1.00 31.01 24 ARG B CA 1
ATOM 1581 C C . ARG B 1 24 ? 18.703 46.812 48.714 1.00 30.11 24 ARG B C 1
ATOM 1582 O O . ARG B 1 24 ? 18.962 46.630 47.532 1.00 31.34 24 ARG B O 1
ATOM 1590 N N . ARG B 1 25 ? 18.384 45.815 49.535 1.00 27.98 25 ARG B N 1
ATOM 1591 C CA . ARG B 1 25 ? 18.432 44.419 49.106 1.00 23.57 25 ARG B CA 1
ATOM 1592 C C . ARG B 1 25 ? 17.300 44.033 48.198 1.00 24.31 25 ARG B C 1
ATOM 1593 O O . ARG B 1 25 ? 17.522 43.369 47.202 1.00 23.30 25 ARG B O 1
ATOM 1601 N N . PHE B 1 26 ? 16.075 44.446 48.526 1.00 25.79 26 PHE B N 1
ATOM 1602 C CA . PHE B 1 26 ? 14.925 44.078 47.703 1.00 26.74 26 PHE B CA 1
ATOM 1603 C C . PHE B 1 26 ? 14.100 45.289 47.268 1.00 29.26 26 PHE B C 1
ATOM 1604 O O . PHE B 1 26 ? 12.849 45.224 47.212 1.00 30.72 26 PHE B O 1
ATOM 1612 N N . ARG B 1 27 ? 14.786 46.385 46.980 1.00 32.83 27 ARG B N 1
ATOM 1613 C CA . ARG B 1 27 ? 14.161 47.542 46.337 1.00 35.53 27 ARG B CA 1
ATOM 1614 C C . ARG B 1 27 ? 13.083 48.185 47.244 1.00 31.83 27 ARG B C 1
ATOM 1615 O O . ARG B 1 27 ? 11.991 48.551 46.794 1.00 32.12 27 ARG B O 1
ATOM 1623 N N . GLY B 1 28 ? 13.429 48.313 48.524 1.00 29.48 28 GLY B N 1
ATOM 1624 C CA . GLY B 1 28 ? 12.558 48.867 49.548 1.00 29.05 28 GLY B CA 1
ATOM 1625 C C . GLY B 1 28 ? 11.502 47.943 50.157 1.00 28.77 28 GLY B C 1
ATOM 1626 O O . GLY B 1 28 ? 10.690 48.391 50.973 1.00 28.76 28 GLY B O 1
ATOM 1627 N N . TYR B 1 29 ? 11.475 46.675 49.762 1.00 27.05 29 TYR B N 1
ATOM 1628 C CA . TYR B 1 29 ? 10.534 45.726 50.340 1.00 27.26 29 TYR B CA 1
ATOM 1629 C C . TYR B 1 29 ? 11.169 44.874 51.429 1.00 25.58 29 TYR B C 1
ATOM 1630 O O . TYR B 1 29 ? 12.302 44.386 51.291 1.00 24.67 29 TYR B O 1
ATOM 1639 N N . LEU B 1 30 ? 10.415 44.693 52.507 1.00 25.01 30 LEU B N 1
ATOM 1640 C CA . LEU B 1 30 ? 10.829 43.877 53.641 1.00 23.96 30 LEU B CA 1
ATOM 1641 C C . LEU B 1 30 ? 10.211 42.518 53.486 1.00 21.63 30 LEU B C 1
ATOM 1642 O O . LEU B 1 30 ? 8.983 42.394 53.477 1.00 21.69 30 LEU B O 1
ATOM 1647 N N . PRO B 1 31 ? 11.046 41.488 53.345 1.00 24.03 31 PRO B N 1
ATOM 1648 C CA . PRO B 1 31 ? 10.456 40.159 53.303 1.00 23.71 31 PRO B CA 1
ATOM 1649 C C . PRO B 1 31 ? 9.820 39.781 54.654 1.00 21.81 31 PRO B C 1
ATOM 1650 O O . PRO B 1 31 ? 10.419 40.015 55.716 1.00 21.07 31 PRO B O 1
ATOM 1654 N N . VAL B 1 32 ? 8.623 39.209 54.592 1.00 20.93 32 VAL B N 1
ATOM 1655 C CA . VAL B 1 32 ? 7.909 38.725 55.771 1.00 21.63 32 VAL B CA 1
ATOM 1656 C C . VAL B 1 32 ? 7.302 37.408 55.396 1.00 21.76 32 VAL B C 1
ATOM 1657 O O . VAL B 1 32 ? 6.460 37.364 54.493 1.00 23.29 32 VAL B O 1
ATOM 1661 N N . VAL B 1 33 ? 7.690 36.353 56.099 1.00 22.03 33 VAL B N 1
ATOM 1662 C CA . VAL B 1 33 ? 7.205 35.005 55.807 1.00 24.64 33 VAL B CA 1
ATOM 1663 C C . VAL B 1 33 ? 5.783 34.833 56.353 1.00 24.78 33 VAL B C 1
ATOM 1664 O O . VAL B 1 33 ? 5.520 35.180 57.486 1.00 26.16 33 VAL B O 1
ATOM 1668 N N . VAL B 1 34 ? 4.868 34.323 55.534 1.00 24.83 34 VAL B N 1
ATOM 1669 C CA . VAL B 1 34 ? 3.497 34.053 55.979 1.00 25.23 34 VAL B CA 1
ATOM 1670 C C . VAL B 1 34 ? 3.091 32.650 55.568 1.00 27.91 34 VAL B C 1
ATOM 1671 O O . VAL B 1 34 ? 3.378 32.208 54.455 1.00 25.73 34 VAL B O 1
ATOM 1675 N N . ASP B 1 35 ? 2.453 31.937 56.491 1.00 27.10 35 ASP B N 1
ATOM 1676 C CA . ASP B 1 35 ? 1.792 30.695 56.179 1.00 26.81 35 ASP B CA 1
ATOM 1677 C C . ASP B 1 35 ? 0.433 30.678 56.832 1.00 26.85 35 ASP B C 1
ATOM 1678 O O . ASP B 1 35 ? 0.280 31.077 57.990 1.00 27.29 35 ASP B O 1
ATOM 1683 N N . VAL B 1 36 ? -0.546 30.205 56.072 1.00 25.72 36 VAL B N 1
ATOM 1684 C CA . VAL B 1 36 ? -1.901 30.087 56.546 1.00 25.61 36 VAL B CA 1
ATOM 1685 C C . VAL B 1 36 ? -2.327 28.618 56.556 1.00 24.95 36 VAL B C 1
ATOM 1686 O O . VAL B 1 36 ? -1.833 27.828 55.749 1.00 25.16 36 VAL B O 1
ATOM 1690 N N . GLU B 1 37 ? -3.229 28.286 57.479 1.00 22.03 37 GLU B N 1
ATOM 1691 C CA . GLU B 1 37 ? -4.006 27.066 57.425 1.00 23.32 37 GLU B CA 1
ATOM 1692 C C . GLU B 1 37 ? -5.409 27.497 57.064 1.00 22.77 37 GLU B C 1
ATOM 1693 O O . GLU B 1 37 ? -5.873 28.575 57.478 1.00 20.87 37 GLU B O 1
ATOM 1699 N N . THR B 1 38 ? -6.093 26.648 56.312 1.00 24.44 38 THR B N 1
ATOM 1700 C CA . THR B 1 38 ? -7.350 27.053 55.680 1.00 24.01 38 THR B CA 1
ATOM 1701 C C . THR B 1 38 ? -8.330 25.923 55.653 1.00 25.23 38 THR B C 1
ATOM 1702 O O . THR B 1 38 ? -7.944 24.754 55.852 1.00 25.71 38 THR B O 1
ATOM 1706 N N . GLY B 1 39 ? -9.589 26.264 55.348 1.00 22.95 39 GLY B N 1
ATOM 1707 C CA . GLY B 1 39 ? -10.660 25.274 55.254 1.00 24.49 39 GLY B CA 1
ATOM 1708 C C . GLY B 1 39 ? -10.776 24.609 53.890 1.00 24.91 39 GLY B C 1
ATOM 1709 O O . GLY B 1 39 ? -11.680 23.835 53.654 1.00 22.98 39 GLY B O 1
ATOM 1710 N N . GLY B 1 40 ? -9.846 24.910 52.993 1.00 27.82 40 GLY B N 1
ATOM 1711 C CA . GLY B 1 40 ? -9.769 24.291 51.672 1.00 28.24 40 GLY B CA 1
ATOM 1712 C C . GLY B 1 40 ? -8.902 25.120 50.755 1.00 28.92 40 GLY B C 1
ATOM 1713 O O . GLY B 1 40 ? -8.235 26.074 51.194 1.00 25.39 40 GLY B O 1
ATOM 1714 N N . PHE B 1 41 ? -8.964 24.828 49.466 1.00 29.36 41 PHE B N 1
ATOM 1715 C CA . PHE B 1 41 ? -8.043 25.454 48.518 1.00 31.56 41 PHE B CA 1
ATOM 1716 C C . PHE B 1 41 ? -8.604 26.688 47.825 1.00 31.49 41 PHE B C 1
ATOM 1717 O O . PHE B 1 41 ? -7.907 27.316 47.082 1.00 30.82 41 PHE B O 1
ATOM 1725 N N . ASN B 1 42 ? -9.855 27.041 48.084 1.00 29.93 42 ASN B N 1
ATOM 1726 C CA . ASN B 1 42 ? -10.503 28.180 47.409 1.00 28.12 42 ASN B CA 1
ATOM 1727 C C . ASN B 1 42 ? -10.524 29.416 48.290 1.00 26.92 42 ASN B C 1
ATOM 1728 O O . ASN B 1 42 ? -11.299 29.493 49.250 1.00 25.46 42 ASN B O 1
ATOM 1733 N N . SER B 1 43 ? -9.687 30.396 47.939 1.00 27.08 43 SER B N 1
ATOM 1734 C CA . SER B 1 43 ? -9.502 31.612 48.741 1.00 27.64 43 SER B CA 1
ATOM 1735 C C . SER B 1 43 ? -10.745 32.495 48.832 1.00 29.92 43 SER B C 1
ATOM 1736 O O . SER B 1 43 ? -10.884 33.300 49.778 1.00 28.51 43 SER B O 1
ATOM 1739 N N . ALA B 1 44 ? -11.642 32.344 47.860 1.00 29.97 44 ALA B N 1
ATOM 1740 C CA . ALA B 1 44 ? -12.894 33.102 47.839 1.00 31.55 44 ALA B CA 1
ATOM 1741 C C . ALA B 1 44 ? -13.887 32.629 48.911 1.00 30.35 44 ALA B C 1
ATOM 1742 O O . ALA B 1 44 ? -14.587 33.456 49.504 1.00 31.04 44 ALA B O 1
ATOM 1744 N N . THR B 1 45 ? -13.925 31.321 49.166 1.00 27.72 45 THR B N 1
ATOM 1745 C CA . THR B 1 45 ? -14.982 30.741 49.956 1.00 30.42 45 THR B CA 1
ATOM 1746 C C . THR B 1 45 ? -14.570 30.042 51.221 1.00 27.33 45 THR B C 1
ATOM 1747 O O . THR B 1 45 ? -15.407 29.765 52.093 1.00 25.71 45 THR B O 1
ATOM 1751 N N . ASP B 1 46 ? -13.309 29.695 51.310 1.00 23.64 46 ASP B N 1
ATOM 1752 C CA . ASP B 1 46 ? -12.889 28.760 52.330 1.00 25.07 46 ASP B CA 1
ATOM 1753 C C . ASP B 1 46 ? -12.277 29.487 53.500 1.00 23.96 46 ASP B C 1
ATOM 1754 O O . ASP B 1 46 ? -11.653 30.535 53.338 1.00 23.91 46 ASP B O 1
ATOM 1759 N N . ALA B 1 47 ? -12.456 28.922 54.686 1.00 23.82 47 ALA B N 1
ATOM 1760 C CA . ALA B 1 47 ? -12.104 29.632 55.906 1.00 24.65 47 ALA B CA 1
ATOM 1761 C C . ALA B 1 47 ? -10.577 29.822 56.066 1.00 25.09 47 ALA B C 1
ATOM 1762 O O . ALA B 1 47 ? -9.769 28.946 55.675 1.00 21.80 47 ALA B O 1
ATOM 1764 N N . LEU B 1 48 ? -10.207 30.975 56.612 1.00 22.93 48 LEU B N 1
ATOM 1765 C CA . LEU B 1 48 ? -8.879 31.165 57.213 1.00 23.75 48 LEU B CA 1
ATOM 1766 C C . LEU B 1 48 ? -8.962 30.632 58.630 1.00 20.98 48 LEU B C 1
ATOM 1767 O O . LEU B 1 48 ? -9.810 31.089 59.409 1.00 21.46 48 LEU B O 1
ATOM 1772 N N . LEU B 1 49 ? -8.107 29.670 58.964 1.00 20.66 49 LEU B N 1
ATOM 1773 C CA . LEU B 1 49 ? -8.124 29.045 60.279 1.00 20.02 49 LEU B CA 1
ATOM 1774 C C . LEU B 1 49 ? -6.864 29.292 61.156 1.00 22.31 49 LEU B C 1
ATOM 1775 O O . LEU B 1 49 ? -6.908 29.103 62.372 1.00 20.13 49 LEU B O 1
ATOM 1780 N N . GLU B 1 50 ? -5.738 29.648 60.551 1.00 22.42 50 GLU B N 1
ATOM 1781 C CA . GLU B 1 50 ? -4.539 30.033 61.313 1.00 22.85 50 GLU B CA 1
ATOM 1782 C C . GLU B 1 50 ? -3.730 30.882 60.405 1.00 21.93 50 GLU B C 1
ATOM 1783 O O . GLU B 1 50 ? -3.783 30.687 59.202 1.00 20.57 50 GLU B O 1
ATOM 1789 N N . ILE B 1 51 ? -2.964 31.796 60.980 1.00 22.94 51 ILE B N 1
ATOM 1790 C CA . ILE B 1 51 ? -1.996 32.585 60.241 1.00 26.47 51 ILE B CA 1
ATOM 1791 C C . ILE B 1 51 ? -0.765 32.778 61.122 1.00 25.84 51 ILE B C 1
ATOM 1792 O O . ILE B 1 51 ? -0.879 33.036 62.299 1.00 28.49 51 ILE B O 1
ATOM 1797 N N . ALA B 1 52 ? 0.405 32.563 60.553 1.00 26.16 52 ALA B N 1
ATOM 1798 C CA . ALA B 1 52 ? 1.682 32.856 61.225 1.00 27.21 52 ALA B CA 1
ATOM 1799 C C . ALA B 1 52 ? 2.474 33.744 60.288 1.00 28.58 52 ALA B C 1
ATOM 1800 O O . ALA B 1 52 ? 2.357 33.618 59.073 1.00 28.52 52 ALA B O 1
ATOM 1802 N N . ALA B 1 53 ? 3.183 34.717 60.847 1.00 28.67 53 ALA B N 1
ATOM 1803 C CA . ALA B 1 53 ? 4.051 35.560 60.069 1.00 26.87 53 ALA B CA 1
ATOM 1804 C C . ALA B 1 53 ? 5.343 35.783 60.836 1.00 26.94 53 ALA B C 1
ATOM 1805 O O . ALA B 1 53 ? 5.333 35.990 62.054 1.00 25.03 53 ALA B O 1
ATOM 1807 N N . THR B 1 54 ? 6.452 35.762 60.108 1.00 27.25 54 THR B N 1
ATOM 1808 C CA . THR B 1 54 ? 7.791 35.922 60.690 1.00 26.52 54 THR B CA 1
ATOM 1809 C C . THR B 1 54 ? 8.534 36.972 59.869 1.00 25.17 54 THR B C 1
ATOM 1810 O O . THR B 1 54 ? 8.771 36.775 58.673 1.00 24.84 54 THR B O 1
ATOM 1814 N N . THR B 1 55 ? 8.862 38.088 60.486 1.00 24.74 55 THR B N 1
ATOM 1815 C CA . THR B 1 55 ? 9.690 39.075 59.821 1.00 26.77 55 THR B CA 1
ATOM 1816 C C . THR B 1 55 ? 11.138 38.574 59.735 1.00 27.38 55 THR B C 1
ATOM 1817 O O . THR B 1 55 ? 11.581 37.708 60.502 1.00 31.71 55 THR B O 1
ATOM 1821 N N . VAL B 1 56 ? 11.850 39.100 58.756 1.00 27.78 56 VAL B N 1
ATOM 1822 C CA . VAL B 1 56 ? 13.263 38.821 58.542 1.00 26.47 56 VAL B CA 1
ATOM 1823 C C . VAL B 1 56 ? 14.041 40.082 58.833 1.00 25.25 56 VAL B C 1
ATOM 1824 O O . VAL B 1 56 ? 13.576 41.173 58.503 1.00 23.43 56 VAL B O 1
ATOM 1828 N N . GLY B 1 57 ? 15.204 39.939 59.471 1.00 22.92 57 GLY B N 1
ATOM 1829 C CA . GLY B 1 57 ? 16.125 41.038 59.670 1.00 24.04 57 GLY B CA 1
ATOM 1830 C C . GLY B 1 57 ? 17.429 40.756 58.941 1.00 25.35 57 GLY B C 1
ATOM 1831 O O . GLY B 1 57 ? 17.614 39.665 58.381 1.00 22.86 57 GLY B O 1
ATOM 1840 N N . ASP B 1 59 ? 21.645 41.164 59.554 1.00 28.60 59 ASP B N 1
ATOM 1841 C CA . ASP B 1 59 ? 22.647 41.431 60.563 1.00 29.20 59 ASP B CA 1
ATOM 1842 C C . ASP B 1 59 ? 23.748 42.374 60.102 1.00 29.42 59 ASP B C 1
ATOM 1843 O O . ASP B 1 59 ? 23.715 42.892 58.999 1.00 26.34 59 ASP B O 1
ATOM 1848 N N . GLU B 1 60 ? 24.707 42.607 60.982 1.00 20.00 60 GLU B N 1
ATOM 1849 C CA . GLU B 1 60 ? 25.753 43.581 60.742 1.00 20.00 60 GLU B CA 1
ATOM 1850 C C . GLU B 1 60 ? 26.635 43.168 59.576 1.00 20.00 60 GLU B C 1
ATOM 1851 O O . GLU B 1 60 ? 27.239 43.996 58.931 1.00 29.76 60 GLU B O 1
ATOM 1857 N N . LYS B 1 61 ? 26.663 41.877 59.294 1.00 29.89 61 LYS B N 1
ATOM 1858 C CA . LYS B 1 61 ? 27.429 41.355 58.186 1.00 29.10 61 LYS B CA 1
ATOM 1859 C C . LYS B 1 61 ? 26.624 41.139 56.906 1.00 26.92 61 LYS B C 1
ATOM 1860 O O . LYS B 1 61 ? 27.127 40.607 55.939 1.00 23.05 61 LYS B O 1
ATOM 1866 N N . GLY B 1 62 ? 25.373 41.579 56.903 1.00 23.85 62 GLY B N 1
ATOM 1867 C CA . GLY B 1 62 ? 24.560 41.518 55.691 1.00 22.25 62 GLY B CA 1
ATOM 1868 C C . GLY B 1 62 ? 23.791 40.214 55.533 1.00 23.66 62 GLY B C 1
ATOM 1869 O O . GLY B 1 62 ? 23.201 39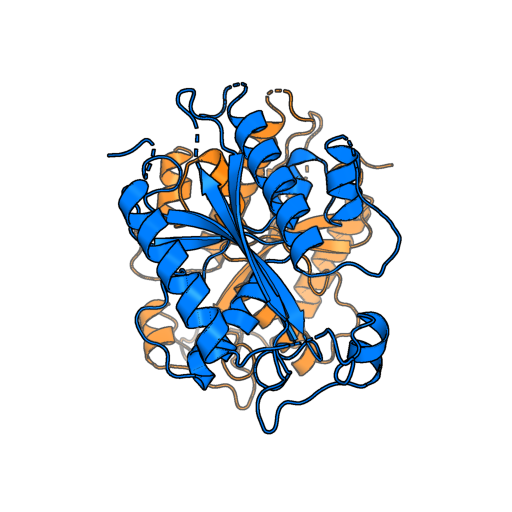.973 54.479 1.00 22.33 62 GLY B O 1
ATOM 1870 N N . PHE B 1 63 ? 23.795 39.369 56.562 1.00 23.25 63 PHE B N 1
ATOM 1871 C CA . PHE B 1 63 ? 23.096 38.081 56.490 1.00 23.80 63 PHE B CA 1
ATOM 1872 C C . PHE B 1 63 ? 21.702 38.188 57.052 1.00 24.51 63 PHE B C 1
ATOM 1873 O O . PHE B 1 63 ? 21.501 38.772 58.105 1.00 24.80 63 PHE B O 1
ATOM 1881 N N . LEU B 1 64 ? 20.732 37.622 56.346 1.00 25.58 64 LEU B N 1
ATOM 1882 C CA . LEU B 1 64 ? 19.369 37.617 56.816 1.00 26.22 64 LEU B CA 1
ATOM 1883 C C . LEU B 1 64 ? 19.204 36.605 57.925 1.00 27.16 64 LEU B C 1
ATOM 1884 O O . LEU B 1 64 ? 19.875 35.562 57.914 1.00 25.82 64 LEU B O 1
ATOM 1889 N N . PHE B 1 65 ? 18.299 36.909 58.857 1.00 27.13 65 PHE B N 1
ATOM 1890 C CA . PHE B 1 65 ? 17.888 35.969 59.900 1.00 28.06 65 PHE B CA 1
ATOM 1891 C C . PHE B 1 65 ? 16.397 36.149 60.214 1.00 27.32 65 PHE B C 1
ATOM 1892 O O . PHE B 1 65 ? 15.858 37.236 60.064 1.00 25.87 65 PHE B O 1
ATOM 1900 N N . PRO B 1 66 ? 15.722 35.080 60.659 1.00 28.65 66 PRO B N 1
ATOM 1901 C CA . PRO B 1 66 ? 14.320 35.209 61.095 1.00 28.03 66 PRO B CA 1
ATOM 1902 C C . PRO B 1 66 ? 14.154 36.015 62.388 1.00 29.02 66 PRO B C 1
ATOM 1903 O O . PRO B 1 66 ? 14.830 35.761 63.374 1.00 28.51 66 PRO B O 1
ATOM 1907 N N . GLU B 1 67 ? 13.277 36.998 62.398 1.00 28.82 67 GLU B N 1
ATOM 1908 C CA . GLU B 1 67 ? 13.295 37.913 63.530 1.00 32.15 67 GLU B CA 1
ATOM 1909 C C . GLU B 1 67 ? 12.016 37.730 64.340 1.00 33.99 67 GLU B C 1
ATOM 1910 O O . GLU B 1 67 ? 11.964 36.804 65.125 1.00 36.73 67 GLU B O 1
ATOM 1916 N N . HIS B 1 68 ? 10.979 38.529 64.113 1.00 33.68 68 HIS B N 1
ATOM 1917 C CA . HIS B 1 68 ? 9.813 38.542 64.994 1.00 34.87 68 HIS B CA 1
ATOM 1918 C C . HIS B 1 68 ? 8.713 37.635 64.454 1.00 31.34 68 HIS B C 1
ATOM 1919 O O . HIS B 1 68 ? 8.424 37.720 63.287 1.00 29.11 68 HIS B O 1
ATOM 1926 N N . THR B 1 69 ? 8.089 36.836 65.312 1.00 29.78 69 THR B N 1
ATOM 1927 C CA . THR B 1 69 ? 7.011 35.947 64.925 1.00 32.78 69 THR B CA 1
ATOM 1928 C C . THR B 1 69 ? 5.652 36.357 65.517 1.00 30.53 69 THR B C 1
ATOM 1929 O O . THR B 1 69 ? 5.584 36.809 66.641 1.00 31.25 69 THR B O 1
ATOM 1933 N N . TYR B 1 70 ? 4.594 36.229 64.727 1.00 28.49 70 TYR B N 1
ATOM 1934 C CA . TYR B 1 70 ? 3.227 36.427 65.161 1.00 27.15 70 TYR B CA 1
ATOM 1935 C C . TYR B 1 70 ? 2.470 35.151 64.809 1.00 27.66 70 TYR B C 1
ATOM 1936 O O . TYR B 1 70 ? 2.787 34.488 63.837 1.00 25.19 70 TYR B O 1
ATOM 1945 N N . PHE B 1 71 ? 1.499 34.783 65.625 1.00 26.35 71 PHE B N 1
ATOM 1946 C CA . PHE B 1 71 ? 0.722 33.575 65.384 1.00 24.13 71 PHE B CA 1
ATOM 1947 C C . PHE B 1 71 ? -0.648 33.731 66.010 1.00 24.84 71 PHE B C 1
ATOM 1948 O O . PHE B 1 71 ? -0.756 34.188 67.146 1.00 25.00 71 PHE B O 1
ATOM 1956 N N . PHE B 1 72 ? -1.685 33.390 65.251 1.00 21.67 72 PHE B N 1
ATOM 1957 C CA . PHE B 1 72 ? -3.054 33.422 65.754 1.00 22.09 72 PHE B CA 1
ATOM 1958 C C . PHE B 1 72 ? -3.835 32.300 65.133 1.00 20.82 72 PHE B C 1
ATOM 1959 O O . PHE B 1 72 ? -3.717 32.050 63.949 1.00 19.66 72 PHE B O 1
ATOM 1967 N N . ARG B 1 73 ? -4.621 31.625 65.956 1.00 22.19 73 ARG B N 1
ATOM 1968 C CA . ARG B 1 73 ? -5.684 30.784 65.451 1.00 21.42 73 ARG B CA 1
ATOM 1969 C C . ARG B 1 73 ? -6.909 31.666 65.206 1.00 19.50 73 ARG B C 1
ATOM 1970 O O . ARG B 1 73 ? -7.257 32.564 66.004 1.00 20.34 73 ARG B O 1
ATOM 1978 N N . ILE B 1 74 ? -7.548 31.413 64.077 1.00 19.68 74 ILE B N 1
ATOM 1979 C CA . ILE B 1 74 ? -8.613 32.266 63.561 1.00 21.50 74 ILE B CA 1
ATOM 1980 C C . ILE B 1 74 ? -9.963 31.602 63.629 1.00 24.02 74 ILE B C 1
ATOM 1981 O O . ILE B 1 74 ? -10.145 30.427 63.233 1.00 20.48 74 ILE B O 1
ATOM 1986 N N . GLU B 1 75 ? -10.948 32.375 64.092 1.00 26.17 75 GLU B N 1
ATOM 1987 C CA . GLU B 1 75 ? -12.309 31.917 64.029 1.00 26.48 75 GLU B CA 1
ATOM 1988 C C . GLU B 1 75 ? -12.774 31.979 62.563 1.00 25.79 75 GLU B C 1
ATOM 1989 O O . GLU B 1 75 ? -12.638 33.019 61.906 1.00 26.88 75 GLU B O 1
ATOM 1995 N N . PRO B 1 76 ? -13.358 30.886 62.058 1.00 24.84 76 PRO B N 1
ATOM 1996 C CA . PRO B 1 76 ? -13.876 30.897 60.696 1.00 24.49 76 PRO B CA 1
ATOM 1997 C C . PRO B 1 76 ? -14.830 32.088 60.438 1.00 23.41 76 PRO B C 1
ATOM 1998 O O . PRO B 1 76 ? -15.782 32.284 61.219 1.00 21.62 76 PRO B O 1
ATOM 2002 N N . PHE B 1 77 ? -14.614 32.857 59.369 1.00 20.60 77 PHE B N 1
ATOM 2003 C CA . PHE B 1 77 ? -15.529 33.980 59.076 1.00 23.26 77 PHE B CA 1
ATOM 2004 C C . PHE B 1 77 ? -16.987 33.478 58.897 1.00 22.62 77 PHE B C 1
ATOM 2005 O O . PHE B 1 77 ? -17.209 32.356 58.460 1.00 22.10 77 PHE B O 1
ATOM 2013 N N . GLU B 1 78 ? -17.960 34.300 59.267 1.00 27.10 78 GLU B N 1
ATOM 2014 C CA . GLU B 1 78 ? -19.357 33.935 59.089 1.00 28.06 78 GLU B CA 1
ATOM 2015 C C . GLU B 1 78 ? -19.634 33.604 57.627 1.00 26.78 78 GLU B C 1
ATOM 2016 O O . GLU B 1 78 ? -19.381 34.416 56.756 1.00 30.25 78 GLU B O 1
ATOM 2022 N N . GLY B 1 79 ? -20.145 32.406 57.363 1.00 28.36 79 GLY B N 1
ATOM 2023 C CA . GLY B 1 79 ? -20.423 31.945 56.011 1.00 28.25 79 GLY B CA 1
ATOM 2024 C C . GLY B 1 79 ? -19.323 31.123 55.341 1.00 29.58 79 GLY B C 1
ATOM 2025 O O . GLY B 1 79 ? -19.519 30.646 54.226 1.00 31.16 79 GLY B O 1
ATOM 2026 N N . ALA B 1 80 ? -18.159 30.974 55.992 1.00 28.18 80 ALA B N 1
ATOM 2027 C CA . ALA B 1 80 ? -17.016 30.287 55.403 1.00 25.10 80 ALA B CA 1
ATOM 2028 C C . ALA B 1 80 ? -17.260 28.800 55.153 1.00 25.13 80 ALA B C 1
ATOM 2029 O O . ALA B 1 80 ? -17.968 28.145 55.892 1.00 23.97 80 ALA B O 1
ATOM 2031 N N . ASN B 1 81 ? -16.621 28.266 54.121 1.00 24.96 81 ASN B N 1
ATOM 2032 C CA . ASN B 1 81 ? -16.668 26.843 53.838 1.00 27.55 81 ASN B CA 1
ATOM 2033 C C . ASN B 1 81 ? -15.461 26.181 54.522 1.00 27.08 81 ASN B C 1
ATOM 2034 O O . ASN B 1 81 ? -14.334 26.700 54.497 1.00 26.40 81 ASN B O 1
ATOM 2039 N N . ILE B 1 82 ? -15.704 25.057 55.178 1.00 26.64 82 ILE B N 1
ATOM 2040 C CA . ILE B 1 82 ? -14.606 24.278 55.776 1.00 27.99 82 ILE B CA 1
ATOM 2041 C C . ILE B 1 82 ? -14.733 22.830 55.303 1.00 27.98 82 ILE B C 1
ATOM 2042 O O . ILE B 1 82 ? -15.653 22.134 55.693 1.00 24.95 82 ILE B O 1
ATOM 2047 N N . GLU B 1 83 ? -13.813 22.392 54.460 1.00 26.72 83 GLU B N 1
ATOM 2048 C CA . GLU B 1 83 ? -13.831 21.040 53.965 1.00 27.66 83 GLU B CA 1
ATOM 2049 C C . GLU B 1 83 ? -13.427 20.063 55.073 1.00 30.08 83 GLU B C 1
ATOM 2050 O O . GLU B 1 83 ? -12.418 20.289 55.773 1.00 26.34 83 GLU B O 1
ATOM 2056 N N . PRO B 1 84 ? -14.246 19.003 55.282 1.00 30.12 84 PRO B N 1
ATOM 2057 C CA . PRO B 1 84 ? -13.887 17.934 56.188 1.00 30.24 84 PRO B CA 1
ATOM 2058 C C . PRO B 1 84 ? -12.448 17.471 56.056 1.00 30.93 84 PRO B C 1
ATOM 2059 O O . PRO B 1 84 ? -11.786 17.263 57.062 1.00 29.97 84 PRO B O 1
ATOM 2063 N N . ALA B 1 85 ? -11.952 17.362 54.825 1.00 32.28 85 ALA B N 1
ATOM 2064 C CA . ALA B 1 85 ? -10.596 16.899 54.584 1.00 30.55 85 ALA B CA 1
ATOM 2065 C C . ALA B 1 85 ? -9.515 17.914 55.006 1.00 31.87 85 ALA B C 1
ATOM 2066 O O . ALA B 1 85 ? -8.407 17.504 55.371 1.00 27.18 85 ALA B O 1
ATOM 2068 N N . ALA B 1 86 ? -9.834 19.217 54.978 1.00 29.30 86 ALA B N 1
ATOM 2069 C CA . ALA B 1 86 ? -8.927 20.204 55.505 1.00 30.38 86 ALA B CA 1
ATOM 2070 C C . ALA B 1 86 ? -8.729 19.982 57.013 1.00 30.24 86 ALA B C 1
ATOM 2071 O O . ALA B 1 86 ? -7.605 20.000 57.513 1.00 27.80 86 ALA B O 1
ATOM 2073 N N . LEU B 1 87 ? -9.817 19.737 57.735 1.00 28.07 87 LEU B N 1
ATOM 2074 C CA . LEU B 1 87 ? -9.733 19.516 59.180 1.00 29.26 87 LEU B CA 1
ATOM 2075 C C . LEU B 1 87 ? -8.965 18.248 59.549 1.00 28.00 87 LEU B C 1
ATOM 2076 O O . LEU B 1 87 ? -8.241 18.220 60.534 1.00 28.55 87 LEU B O 1
ATOM 2081 N N . GLU B 1 88 ? -9.135 17.188 58.772 1.00 29.92 88 GLU B N 1
ATOM 2082 C CA . GLU B 1 88 ? -8.352 15.967 58.976 1.00 29.35 88 GLU B CA 1
ATOM 2083 C C . GLU B 1 88 ? -6.878 16.200 58.704 1.00 30.69 88 GLU B C 1
ATOM 2084 O O . GLU B 1 88 ? -6.022 15.748 59.445 1.00 30.74 88 GLU B O 1
ATOM 2090 N N . PHE B 1 89 ? -6.574 16.906 57.632 1.00 30.60 89 PHE B N 1
ATOM 2091 C CA . PHE B 1 89 ? -5.202 17.201 57.303 1.00 30.20 89 PHE B CA 1
ATOM 2092 C C . PHE B 1 89 ? -4.458 18.011 58.389 1.00 29.73 89 PHE B C 1
ATOM 2093 O O . PHE B 1 89 ? -3.331 17.684 58.779 1.00 27.58 89 PHE B O 1
ATOM 2101 N N . THR B 1 90 ? -5.098 19.068 58.883 1.00 27.42 90 THR B N 1
ATOM 2102 C CA . THR B 1 90 ? -4.474 19.971 59.835 1.00 26.42 90 THR B CA 1
ATOM 2103 C C . THR B 1 90 ? -4.538 19.522 61.285 1.00 26.66 90 THR B C 1
ATOM 2104 O O . THR B 1 90 ? -3.768 19.993 62.115 1.00 29.84 90 THR B O 1
ATOM 2108 N N . GLY B 1 91 ? -5.485 18.659 61.610 1.00 27.94 91 GLY B N 1
ATOM 2109 C CA . GLY B 1 91 ? -5.712 18.283 62.995 1.00 29.01 91 GLY B CA 1
ATOM 2110 C C . GLY B 1 91 ? -6.509 19.339 63.762 1.00 28.72 91 GLY B C 1
ATOM 2111 O O . GLY B 1 91 ? -6.633 19.257 64.983 1.00 27.31 91 GLY B O 1
ATOM 2112 N N . ILE B 1 92 ? -7.085 20.312 63.054 1.00 28.02 92 ILE B N 1
ATOM 2113 C CA . ILE B 1 92 ? -7.733 21.429 63.724 1.00 26.67 92 ILE B CA 1
ATOM 2114 C C . ILE B 1 92 ? -9.024 20.972 64.395 1.00 24.99 92 ILE B C 1
ATOM 2115 O O . ILE B 1 92 ? -9.803 20.214 63.831 1.00 25.35 92 ILE B O 1
ATOM 2120 N N . LYS B 1 93 ? -9.192 21.405 65.642 1.00 27.61 93 LYS B N 1
ATOM 2121 C CA . LYS B 1 93 ? -10.411 21.176 66.423 1.00 30.20 93 LYS B CA 1
ATOM 2122 C C . LYS B 1 93 ? -11.065 22.525 66.769 1.00 27.70 93 LYS B C 1
ATOM 2123 O O . LYS B 1 93 ? -10.650 23.213 67.715 1.00 23.38 93 LYS B O 1
ATOM 2129 N N . LEU B 1 94 ? -12.090 22.885 65.991 1.00 26.50 94 LEU B N 1
ATOM 2130 C CA . LEU B 1 94 ? -12.689 24.217 66.072 1.00 26.80 94 LEU B CA 1
ATOM 2131 C C . LEU B 1 94 ? -13.307 24.530 67.430 1.00 26.24 94 LEU B C 1
ATOM 2132 O O . LEU B 1 94 ? -13.349 25.699 67.849 1.00 23.14 94 LEU B O 1
ATOM 2137 N N . ASP B 1 95 ? -13.764 23.496 68.127 1.00 24.31 95 ASP B N 1
ATOM 2138 C CA . ASP B 1 95 ? -14.434 23.704 69.379 1.00 28.49 95 ASP B CA 1
ATOM 2139 C C . ASP B 1 95 ? -13.576 23.364 70.589 1.00 26.86 95 ASP B C 1
ATOM 2140 O O . ASP B 1 95 ? -14.063 23.352 71.714 1.00 29.61 95 ASP B O 1
ATOM 2145 N N . HIS B 1 96 ? -12.304 23.099 70.385 1.00 25.71 96 HIS B N 1
ATOM 2146 C CA . HIS B 1 96 ? -11.449 22.804 71.533 1.00 26.30 96 HIS B CA 1
ATOM 2147 C C . HIS B 1 96 ? -11.388 24.037 72.476 1.00 25.70 96 HIS B C 1
ATOM 2148 O O . HIS B 1 96 ? -11.210 25.158 72.020 1.00 20.24 96 HIS B O 1
ATOM 2155 N N . PRO B 1 97 ? -11.606 23.822 73.784 1.00 27.67 97 PRO B N 1
ATOM 2156 C CA . PRO B 1 97 ? -11.668 24.928 74.758 1.00 27.30 97 PRO B CA 1
ATOM 2157 C C . PRO B 1 97 ? -10.407 25.785 74.902 1.00 26.07 97 PRO B C 1
ATOM 2158 O O . PRO B 1 97 ? -10.497 26.923 75.354 1.00 25.95 97 PRO B O 1
ATOM 2162 N N . LEU B 1 98 ? -9.252 25.265 74.502 1.00 20.52 98 LEU B N 1
ATOM 2163 C CA . LEU B 1 98 ? -8.025 26.055 74.533 1.00 21.53 98 LEU B CA 1
ATOM 2164 C C . LEU B 1 98 ? -7.571 26.495 73.154 1.00 20.67 98 LEU B C 1
ATOM 2165 O O . LEU B 1 98 ? -6.461 26.929 72.989 1.00 18.78 98 LEU B O 1
ATOM 2170 N N . ARG B 1 99 ? -8.443 26.437 72.159 1.00 22.18 99 ARG B N 1
ATOM 2171 C CA . ARG B 1 99 ? -8.048 26.887 70.810 1.00 21.22 99 ARG B CA 1
ATOM 2172 C C . ARG B 1 99 ? -7.650 28.363 70.759 1.00 19.50 99 ARG B C 1
ATOM 2173 O O . ARG B 1 99 ? -6.746 28.747 70.011 1.00 18.70 99 ARG B O 1
ATOM 2189 N N . ALA B 1 101 ? -9.000 31.009 69.571 1.00 21.55 101 ALA B N 1
ATOM 2190 C CA . ALA B 1 101 ? -9.153 31.569 68.246 1.00 21.92 101 ALA B CA 1
ATOM 2191 C C . ALA B 1 101 ? -9.736 32.982 68.342 1.00 23.55 101 ALA B C 1
ATOM 2192 O O . ALA B 1 101 ? -10.524 33.286 69.272 1.00 22.84 101 ALA B O 1
ATOM 2194 N N . VAL B 1 102 ? -9.318 33.845 67.409 1.00 23.80 102 VAL B N 1
ATOM 2195 C CA . VAL B 1 102 ? -9.699 35.253 67.390 1.00 23.03 102 VAL B CA 1
ATOM 2196 C C . VAL B 1 102 ? -10.260 35.634 66.043 1.00 22.19 102 VAL B C 1
ATOM 2197 O O . VAL B 1 102 ? -10.098 34.941 65.053 1.00 19.65 102 VAL B O 1
ATOM 2201 N N . GLN B 1 103 ? -10.970 36.739 66.034 1.00 24.88 103 GLN B N 1
ATOM 2202 C CA . GLN B 1 103 ? -11.520 37.286 64.807 1.00 24.86 103 GLN B CA 1
ATOM 2203 C C . GLN B 1 103 ? -10.388 37.682 63.875 1.00 24.46 103 GLN B C 1
ATOM 2204 O O . GLN B 1 103 ? -9.380 38.252 64.320 1.00 21.13 103 GLN B O 1
ATOM 2210 N N . GLU B 1 104 ? -10.564 37.357 62.591 1.00 25.93 104 GLU B N 1
ATOM 2211 C CA . GLU B 1 104 ? -9.548 37.617 61.593 1.00 27.88 104 GLU B CA 1
ATOM 2212 C C . GLU B 1 104 ? -9.190 39.073 61.532 1.00 25.72 104 GLU B C 1
ATOM 2213 O O . GLU B 1 104 ? -8.024 39.388 61.347 1.00 25.50 104 GLU B O 1
ATOM 2219 N N . GLU B 1 105 ? -10.159 39.968 61.726 1.00 27.10 105 GLU B N 1
ATOM 2220 C CA . GLU B 1 105 ? -9.854 41.395 61.683 1.00 28.14 105 GLU B CA 1
ATOM 2221 C C . GLU B 1 105 ? -8.868 41.809 62.786 1.00 24.58 105 GLU B C 1
ATOM 2222 O O . GLU B 1 105 ? -7.967 42.625 62.565 1.00 25.90 105 GLU B O 1
ATOM 2228 N N . ALA B 1 106 ? -9.072 41.286 63.993 1.00 27.21 106 ALA B N 1
ATOM 2229 C CA . ALA B 1 106 ? -8.166 41.573 65.126 1.00 26.55 106 ALA B CA 1
ATOM 2230 C C . ALA B 1 106 ? -6.770 40.991 64.915 1.00 26.27 106 ALA B C 1
ATOM 2231 O O . ALA B 1 106 ? -5.761 41.594 65.298 1.00 25.77 106 ALA B O 1
ATOM 2233 N N . ALA B 1 107 ? -6.708 39.789 64.361 1.00 25.72 107 ALA B N 1
ATOM 2234 C CA . ALA B 1 107 ? -5.422 39.137 64.157 1.00 24.33 107 ALA B CA 1
ATOM 2235 C C . ALA B 1 107 ? -4.623 39.935 63.113 1.00 24.20 107 ALA B C 1
ATOM 2236 O O . ALA B 1 107 ? -3.512 40.318 63.366 1.00 25.38 107 ALA B O 1
ATOM 2238 N N . LEU B 1 108 ? -5.214 40.206 61.955 1.00 22.86 108 LEU B N 1
ATOM 2239 C CA . LEU B 1 108 ? -4.533 40.968 60.911 1.00 22.73 108 LEU B CA 1
ATOM 2240 C C . LEU B 1 108 ? -4.075 42.336 61.370 1.00 21.49 108 LEU B C 1
ATOM 2241 O O . LEU B 1 108 ? -2.964 42.733 61.084 1.00 22.60 108 LEU B O 1
ATOM 2246 N N . THR B 1 109 ? -4.930 43.058 62.086 1.00 23.98 109 THR B N 1
ATOM 2247 C CA . THR B 1 109 ? -4.586 44.380 62.587 1.00 25.48 109 THR B CA 1
ATOM 2248 C C . THR B 1 109 ? -3.341 44.334 63.469 1.00 26.67 109 THR B C 1
ATOM 2249 O O . THR B 1 109 ? -2.460 45.193 63.362 1.00 26.42 109 THR B O 1
ATOM 2253 N N . GLU B 1 110 ? -3.261 43.322 64.322 1.00 26.60 110 GLU B N 1
ATOM 2254 C CA . GLU B 1 110 ? -2.138 43.175 65.212 1.00 26.64 110 GLU B CA 1
ATOM 2255 C C . GLU B 1 110 ? -0.876 42.817 64.424 1.00 26.45 110 GLU B C 1
ATOM 2256 O O . GLU B 1 110 ? 0.184 43.407 64.631 1.00 26.56 110 GLU B O 1
ATOM 2262 N N . ILE B 1 111 ? -0.995 41.859 63.505 1.00 27.10 111 ILE B N 1
ATOM 2263 C CA . ILE B 1 111 ? 0.135 41.471 62.669 1.00 26.56 111 ILE B CA 1
ATOM 2264 C C . ILE B 1 111 ? 0.634 42.690 61.865 1.00 24.29 111 ILE B C 1
ATOM 2265 O O . ILE B 1 111 ? 1.835 42.982 61.846 1.00 22.68 111 ILE B O 1
ATOM 2270 N N . PHE B 1 112 ? -0.296 43.389 61.224 1.00 22.37 112 PHE B N 1
ATOM 2271 C CA . PHE B 1 112 ? 0.044 44.549 60.357 1.00 23.41 112 PHE B CA 1
ATOM 2272 C C . PHE B 1 112 ? 0.759 45.684 61.125 1.00 24.67 112 PHE B C 1
ATOM 2273 O O . PHE B 1 112 ? 1.755 46.278 60.664 1.00 23.57 112 PHE B O 1
ATOM 2281 N N . ARG B 1 113 ? 0.259 45.950 62.324 1.00 25.27 113 ARG B N 1
ATOM 2282 C CA . ARG B 1 113 ? 0.895 46.877 63.219 1.00 30.14 113 ARG B CA 1
ATOM 2283 C C . ARG B 1 113 ? 2.335 46.443 63.496 1.00 26.34 113 ARG B C 1
ATOM 2284 O O . ARG B 1 113 ? 3.237 47.247 63.457 1.00 25.22 113 ARG B O 1
ATOM 2292 N N . GLY B 1 114 ? 2.551 45.155 63.754 1.00 24.32 114 GLY B N 1
ATOM 2293 C CA . GLY B 1 114 ? 3.890 44.639 64.035 1.00 22.81 114 GLY B CA 1
ATOM 2294 C C . GLY B 1 114 ? 4.807 44.783 62.827 1.00 24.32 114 GLY B C 1
ATOM 2295 O O . GLY B 1 114 ? 5.960 45.199 62.940 1.00 23.45 114 GLY B O 1
ATOM 2296 N N . ILE B 1 115 ? 4.267 44.500 61.651 1.00 25.02 115 ILE B N 1
ATOM 2297 C CA . ILE B 1 115 ? 5.037 44.604 60.416 1.00 24.64 115 ILE B CA 1
ATOM 2298 C C . ILE B 1 115 ? 5.437 46.058 60.135 1.00 24.01 115 ILE B C 1
ATOM 2299 O O . ILE B 1 115 ? 6.568 46.328 59.819 1.00 24.10 115 ILE B O 1
ATOM 2304 N N . ARG B 1 116 ? 4.514 46.993 60.303 1.00 25.62 116 ARG B N 1
ATOM 2305 C CA . ARG B 1 116 ? 4.835 48.420 60.116 1.00 24.97 116 ARG B CA 1
ATOM 2306 C C . ARG B 1 116 ? 6.007 48.860 60.970 1.00 25.39 116 ARG B C 1
ATOM 2307 O O . ARG B 1 116 ? 6.824 49.643 60.532 1.00 25.41 116 ARG B O 1
ATOM 2315 N N . LYS B 1 117 ? 6.075 48.348 62.186 1.00 26.63 117 LYS B N 1
ATOM 2316 C CA . LYS B 1 117 ? 7.190 48.607 63.077 1.00 29.76 117 LYS B CA 1
ATOM 2317 C C . LYS B 1 117 ? 8.513 48.060 62.489 1.00 28.51 117 LYS B C 1
ATOM 2318 O O . LYS B 1 117 ? 9.523 48.734 62.522 1.00 25.55 117 LYS B O 1
ATOM 2324 N N . ALA B 1 118 ? 8.463 46.854 61.922 1.00 27.05 118 ALA B N 1
ATOM 2325 C CA . ALA B 1 118 ? 9.591 46.226 61.243 1.00 25.02 118 ALA B CA 1
ATOM 2326 C C . ALA B 1 118 ? 10.027 47.010 60.011 1.00 24.14 118 ALA B C 1
ATOM 2327 O O . ALA B 1 118 ? 11.254 47.206 59.768 1.00 24.06 118 ALA B O 1
ATOM 2329 N N . LEU B 1 119 ? 9.044 47.519 59.267 1.00 23.29 119 LEU B N 1
ATOM 2330 C CA . LEU B 1 119 ? 9.300 48.356 58.090 1.00 25.47 119 LEU B CA 1
ATOM 2331 C C . LEU B 1 119 ? 10.157 49.585 58.439 1.00 29.19 119 LEU B C 1
ATOM 2332 O O . LEU B 1 119 ? 11.210 49.817 57.847 1.00 28.17 119 LEU B O 1
ATOM 2337 N N . LYS B 1 120 ? 9.693 50.337 59.428 1.00 30.67 120 LYS B N 1
ATOM 2338 C CA . LYS B 1 120 ? 10.396 51.511 59.912 1.00 31.84 120 LYS B CA 1
ATOM 2339 C C . LYS B 1 120 ? 11.793 51.214 60.389 1.00 31.67 120 LYS B C 1
ATOM 2340 O O . LYS B 1 120 ? 12.703 51.967 60.106 1.00 30.36 120 LYS B O 1
ATOM 2346 N N . ALA B 1 121 ? 11.962 50.116 61.121 1.00 31.12 121 ALA B N 1
ATOM 2347 C CA . ALA B 1 121 ? 13.283 49.746 61.638 1.00 28.85 121 ALA B CA 1
ATOM 2348 C C . ALA B 1 121 ? 14.249 49.249 60.532 1.00 29.10 121 ALA B C 1
ATOM 2349 O O . ALA B 1 121 ? 15.455 49.207 60.745 1.00 28.62 121 ALA B O 1
ATOM 2351 N N . ASN B 1 122 ? 13.715 48.876 59.370 1.00 27.12 122 ASN B N 1
ATOM 2352 C CA . ASN B 1 122 ? 14.507 48.430 58.243 1.00 27.26 122 ASN B CA 1
ATOM 2353 C C . ASN B 1 122 ? 14.581 49.445 57.080 1.00 27.11 122 ASN B C 1
ATOM 2354 O O . ASN B 1 122 ? 15.200 49.166 56.053 1.00 28.26 122 ASN B O 1
ATOM 2359 N N . GLY B 1 123 ? 13.991 50.627 57.262 1.00 27.29 123 GLY B N 1
ATOM 2360 C CA . GLY B 1 123 ? 13.964 51.680 56.237 1.00 26.98 123 GLY B CA 1
ATOM 2361 C C . GLY B 1 123 ? 13.172 51.290 54.992 1.00 28.34 123 GLY B C 1
ATOM 2362 O O . GLY B 1 123 ? 13.396 51.841 53.907 1.00 29.38 123 GLY B O 1
ATOM 2363 N N . CYS B 1 124 ? 12.222 50.365 55.147 1.00 26.07 124 CYS B N 1
ATOM 2364 C CA . CYS B 1 124 ? 11.456 49.805 54.018 1.00 25.83 124 CYS B CA 1
ATOM 2365 C C . CYS B 1 124 ? 10.068 50.424 53.931 1.00 26.05 124 CYS B C 1
ATOM 2366 O O . CYS B 1 124 ? 9.546 50.894 54.912 1.00 27.66 124 CYS B O 1
ATOM 2369 N N . LYS B 1 125 ? 9.485 50.404 52.747 1.00 26.67 125 LYS B N 1
ATOM 2370 C CA . LYS B 1 125 ? 8.228 51.079 52.474 1.00 31.47 125 LYS B CA 1
ATOM 2371 C C . LYS B 1 125 ? 7.042 50.120 52.452 1.00 29.87 125 LYS B C 1
ATOM 2372 O O . LYS B 1 125 ? 5.921 50.533 52.699 1.00 27.76 125 LYS B O 1
ATOM 2378 N N . ARG B 1 126 ? 7.295 48.847 52.124 1.00 30.32 126 ARG B N 1
ATOM 2379 C CA . ARG B 1 126 ? 6.249 47.831 52.074 1.00 31.29 126 ARG B CA 1
ATOM 2380 C C . ARG B 1 126 ? 6.812 46.490 52.445 1.00 27.33 126 ARG B C 1
ATOM 2381 O O . ARG B 1 126 ? 8.020 46.290 52.433 1.00 27.29 126 ARG B O 1
ATOM 2389 N N . ALA B 1 127 ? 5.917 45.559 52.731 1.00 23.81 127 ALA B N 1
ATOM 2390 C CA . ALA B 1 127 ? 6.275 44.186 52.980 1.00 23.98 127 ALA B CA 1
ATOM 2391 C C . ALA B 1 127 ? 6.022 43.392 51.734 1.00 24.06 127 ALA B C 1
ATOM 2392 O O . ALA B 1 127 ? 5.087 43.673 50.973 1.00 25.33 127 ALA B O 1
ATOM 2394 N N . ILE B 1 128 ? 6.847 42.380 51.528 1.00 23.44 128 ILE B N 1
ATOM 2395 C CA . ILE B 1 128 ? 6.613 41.417 50.455 1.00 24.36 128 ILE B CA 1
ATOM 2396 C C . ILE B 1 128 ? 6.449 40.060 51.134 1.00 25.14 128 ILE B C 1
ATOM 2397 O O . ILE B 1 128 ? 7.294 39.659 51.968 1.00 21.47 128 ILE B O 1
ATOM 2402 N N . LEU B 1 129 ? 5.358 39.362 50.804 1.00 22.55 129 LEU B N 1
ATOM 2403 C CA . LEU B 1 129 ? 5.092 38.053 51.408 1.00 22.68 129 LEU B CA 1
ATOM 2404 C C . LEU B 1 129 ? 6.045 37.005 50.868 1.00 24.29 129 LEU B C 1
ATOM 2405 O O . LEU B 1 129 ? 6.290 36.934 49.676 1.00 27.25 129 LEU B O 1
ATOM 2410 N N . VAL B 1 130 ? 6.608 36.222 51.780 1.00 23.19 130 VAL B N 1
ATOM 2411 C CA . VAL B 1 130 ? 7.398 35.080 51.472 1.00 22.40 130 VAL B CA 1
ATOM 2412 C C . VAL B 1 130 ? 6.652 33.854 51.939 1.00 22.50 130 VAL B C 1
ATOM 2413 O O . VAL B 1 130 ? 6.091 33.815 53.036 1.00 24.12 130 VAL B O 1
ATOM 2417 N N . GLY B 1 131 ? 6.603 32.852 51.081 1.00 24.02 131 GLY B N 1
ATOM 2418 C CA . GLY B 1 131 ? 5.907 31.629 51.437 1.00 23.54 131 GLY B CA 1
ATOM 2419 C C . GLY B 1 131 ? 6.253 30.463 50.541 1.00 23.55 131 GLY B C 1
ATOM 2420 O O . GLY B 1 131 ? 6.767 30.650 49.451 1.00 22.50 131 GLY B O 1
ATOM 2421 N N . HIS B 1 132 ? 5.943 29.252 50.995 1.00 24.57 132 HIS B N 1
ATOM 2422 C CA . HIS B 1 132 ? 6.157 28.094 50.159 1.00 24.98 132 HIS B CA 1
ATOM 2423 C C . HIS B 1 132 ? 4.922 27.874 49.316 1.00 26.83 132 HIS B C 1
ATOM 2424 O O . HIS B 1 132 ? 3.837 27.590 49.842 1.00 26.59 132 HIS B O 1
ATOM 2431 N N . ASN B 1 133 ? 5.078 28.038 47.997 1.00 28.24 133 ASN B N 1
ATOM 2432 C CA . ASN B 1 133 ? 3.922 28.264 47.092 1.00 27.97 133 ASN B CA 1
ATOM 2433 C C . ASN B 1 133 ? 3.179 29.494 47.568 1.00 29.44 133 ASN B C 1
ATOM 2434 O O . ASN B 1 133 ? 2.007 29.420 47.947 1.00 27.92 133 ASN B O 1
ATOM 2439 N N . SER B 1 134 ? 3.919 30.613 47.552 1.00 27.04 134 SER B N 1
ATOM 2440 C CA . SER B 1 134 ? 3.522 31.871 48.193 1.00 28.31 134 SER B CA 1
ATOM 2441 C C . SER B 1 134 ? 2.234 32.510 47.651 1.00 28.02 134 SER B C 1
ATOM 2442 O O . SER B 1 134 ? 1.546 33.245 48.332 1.00 30.66 134 SER B O 1
ATOM 2445 N N . SER B 1 135 ? 1.920 32.261 46.409 1.00 29.71 135 SER B N 1
ATOM 2446 C CA . SER B 1 135 ? 0.682 32.773 45.856 1.00 29.68 135 SER B CA 1
ATOM 2447 C C . SER B 1 135 ? -0.531 32.231 46.570 1.00 29.80 135 SER B C 1
ATOM 2448 O O . SER B 1 135 ? -1.545 32.910 46.671 1.00 22.83 135 SER B O 1
ATOM 2451 N N . PHE B 1 136 ? -0.446 30.998 47.054 1.00 29.02 136 PHE B N 1
ATOM 2452 C CA . PHE B 1 136 ? -1.558 30.452 47.821 1.00 28.87 136 PHE B CA 1
ATOM 2453 C C . PHE B 1 136 ? -1.850 31.353 49.044 1.00 30.18 136 PHE B C 1
ATOM 2454 O O . PHE B 1 136 ? -2.979 31.799 49.258 1.00 28.58 136 PHE B O 1
ATOM 2462 N N . ASP B 1 137 ? -0.807 31.599 49.841 1.00 28.48 137 ASP B N 1
ATOM 2463 C CA . ASP B 1 137 ? -0.946 32.349 51.074 1.00 26.65 137 ASP B CA 1
ATOM 2464 C C . ASP B 1 137 ? -1.315 33.810 50.761 1.00 26.25 137 ASP B C 1
ATOM 2465 O O . ASP B 1 137 ? -2.119 34.389 51.452 1.00 24.73 137 ASP B O 1
ATOM 2470 N N . LEU B 1 138 ? -0.730 34.412 49.730 1.00 25.37 138 LEU B N 1
ATOM 2471 C CA . LEU B 1 138 ? -1.118 35.778 49.371 1.00 24.94 138 LEU B CA 1
ATOM 2472 C C . LEU B 1 138 ? -2.593 35.853 48.987 1.00 24.31 138 LEU B C 1
ATOM 2473 O O . LEU B 1 138 ? -3.292 36.797 49.337 1.00 22.87 138 LEU B O 1
ATOM 2478 N N . GLY B 1 139 ? -3.084 34.860 48.276 1.00 25.31 139 GLY B N 1
ATOM 2479 C CA . GLY B 1 139 ? -4.508 34.862 47.889 1.0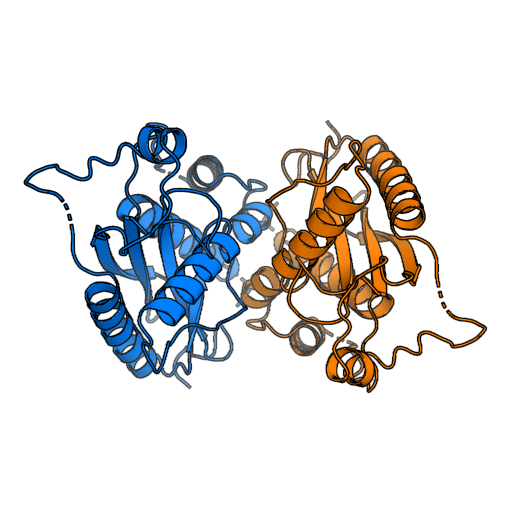0 24.52 139 GLY B CA 1
ATOM 2480 C C . GLY B 1 139 ? -5.430 34.818 49.090 1.00 24.83 139 GLY B C 1
ATOM 2481 O O . GLY B 1 139 ? -6.446 35.496 49.121 1.00 24.13 139 GLY B O 1
ATOM 2482 N N . PHE B 1 140 ? -5.069 34.028 50.101 1.00 24.95 140 PHE B N 1
ATOM 2483 C CA . PHE B 1 140 ? -5.892 33.948 51.307 1.00 23.00 140 PHE B CA 1
ATOM 2484 C C . PHE B 1 140 ? -5.793 35.204 52.150 1.00 23.58 140 PHE B C 1
ATOM 2485 O O . PHE B 1 140 ? -6.778 35.625 52.745 1.00 21.49 140 PHE B O 1
ATOM 2493 N N . LEU B 1 141 ? -4.590 35.796 52.224 1.00 26.04 141 LEU B N 1
ATOM 2494 C CA . LEU B 1 141 ? -4.409 37.038 52.925 1.00 26.40 141 LEU B CA 1
ATOM 2495 C C . LEU B 1 141 ? -5.261 38.171 52.291 1.00 26.30 141 LEU B C 1
ATOM 2496 O O . LEU B 1 141 ? -5.882 38.976 53.003 1.00 24.20 141 LEU B O 1
ATOM 2501 N N . ASN B 1 142 ? -5.242 38.252 50.963 1.00 24.73 142 ASN B N 1
ATOM 2502 C CA . ASN B 1 142 ? -5.938 39.327 50.259 1.00 26.10 142 ASN B CA 1
ATOM 2503 C C . ASN B 1 142 ? -7.433 39.168 50.436 1.00 23.94 142 ASN B C 1
ATOM 2504 O O . ASN B 1 142 ? -8.134 40.157 50.492 1.00 27.35 142 ASN B O 1
ATOM 2509 N N . ALA B 1 143 ? -7.906 37.924 50.502 1.00 21.61 143 ALA B N 1
ATOM 2510 C CA . ALA B 1 143 ? -9.339 37.621 50.627 1.00 25.59 143 ALA B CA 1
ATOM 2511 C C . ALA B 1 143 ? -9.822 37.982 52.024 1.00 25.12 143 ALA B C 1
ATOM 2512 O O . ALA B 1 143 ? -10.924 38.483 52.172 1.00 23.01 143 ALA B O 1
ATOM 2514 N N . ALA B 1 144 ? -8.958 37.759 53.025 1.00 22.92 144 ALA B N 1
ATOM 2515 C CA . ALA B 1 144 ? -9.245 38.160 54.405 1.00 24.52 144 ALA B CA 1
ATOM 2516 C C . ALA B 1 144 ? -9.210 39.667 54.562 1.00 24.04 144 ALA B C 1
ATOM 2517 O O . ALA B 1 144 ? -10.037 40.232 55.276 1.00 28.33 144 ALA B O 1
ATOM 2519 N N . VAL B 1 145 ? -8.243 40.318 53.929 1.00 23.52 145 VAL B N 1
ATOM 2520 C CA . VAL B 1 145 ? -8.170 41.772 53.921 1.00 24.23 145 VAL B CA 1
ATOM 2521 C C . VAL B 1 145 ? -9.452 42.379 53.270 1.00 24.34 145 VAL B C 1
ATOM 2522 O O . VAL B 1 145 ? -9.985 43.379 53.736 1.00 24.25 145 VAL B O 1
ATOM 2526 N N . ALA B 1 146 ? -9.920 41.765 52.196 1.00 24.75 146 ALA B N 1
ATOM 2527 C CA . ALA B 1 146 ? -11.136 42.226 51.536 1.00 26.50 146 ALA B CA 1
ATOM 2528 C C . ALA B 1 146 ? -12.330 42.040 52.460 1.00 28.30 146 ALA B C 1
ATOM 2529 O O . ALA B 1 146 ? -13.068 42.982 52.680 1.00 30.40 146 ALA B O 1
ATOM 2531 N N . ARG B 1 147 ? -12.488 40.854 53.052 1.00 29.60 147 ARG B N 1
ATOM 2532 C CA . ARG B 1 147 ? -13.614 40.612 53.957 1.00 29.40 147 ARG B CA 1
ATOM 2533 C C . ARG B 1 147 ? -13.695 41.606 55.104 1.00 29.97 147 ARG B C 1
ATOM 2534 O O . ARG B 1 147 ? -14.796 42.062 55.437 1.00 28.10 147 ARG B O 1
ATOM 2542 N N . THR B 1 148 ? -12.536 41.894 55.714 1.00 28.13 148 THR B N 1
ATOM 2543 C CA . THR B 1 148 ? -12.441 42.756 56.889 1.00 29.14 148 THR B CA 1
ATOM 2544 C C . THR B 1 148 ? -12.485 44.269 56.581 1.00 32.13 148 THR B C 1
ATOM 2545 O O . THR B 1 148 ? -12.734 45.081 57.491 1.00 32.79 148 THR B O 1
ATOM 2549 N N . GLY B 1 149 ? -12.244 44.644 55.322 1.00 30.49 149 GLY B N 1
ATOM 2550 C CA . GLY B 1 149 ? -12.188 46.050 54.935 1.00 29.64 149 GLY B CA 1
ATOM 2551 C C . GLY B 1 149 ? -10.949 46.779 55.441 1.00 31.09 149 GLY B C 1
ATOM 2552 O O . GLY B 1 149 ? -10.945 47.992 55.518 1.00 29.86 149 GLY B O 1
ATOM 2553 N N . ILE B 1 150 ? -9.874 46.058 55.767 1.00 30.02 150 ILE B N 1
ATOM 2554 C CA . ILE B 1 150 ? -8.669 46.711 56.239 1.00 31.82 150 ILE B CA 1
ATOM 2555 C C . ILE B 1 150 ? -8.058 47.486 55.070 1.00 31.49 150 ILE B C 1
ATOM 2556 O O . ILE B 1 150 ? -7.826 46.944 53.994 1.00 35.00 150 ILE B O 1
ATOM 2561 N N . LYS B 1 151 ? -7.815 48.757 55.277 1.00 31.56 151 LYS B N 1
ATOM 2562 C CA . LYS B 1 151 ? -7.232 49.598 54.250 1.00 35.97 151 LYS B CA 1
ATOM 2563 C C . LYS B 1 151 ? -5.734 49.666 54.461 1.00 31.83 151 LYS B C 1
ATOM 2564 O O . LYS B 1 151 ? -4.991 49.786 53.506 1.00 32.95 151 LYS B O 1
ATOM 2570 N N . ARG B 1 152 ? -5.300 49.569 55.707 1.00 29.22 152 ARG B N 1
ATOM 2571 C CA . ARG B 1 152 ? -3.879 49.648 56.065 1.00 29.95 152 ARG B CA 1
ATOM 2572 C C . ARG B 1 152 ? -3.198 48.281 56.005 1.00 27.28 152 ARG B C 1
ATOM 2573 O O . ARG B 1 152 ? -2.813 47.688 57.017 1.00 29.68 152 ARG B O 1
ATOM 2581 N N . ASN B 1 153 ? -3.066 47.777 54.797 1.00 24.85 153 ASN B N 1
ATOM 2582 C CA . ASN B 1 153 ? -2.375 46.527 54.566 1.00 25.88 153 ASN B CA 1
ATOM 2583 C C . ASN B 1 153 ? -0.975 46.875 54.056 1.00 24.96 153 ASN B C 1
ATOM 2584 O O . ASN B 1 153 ? -0.864 47.456 52.987 1.00 21.77 153 ASN B O 1
ATOM 2589 N N . PRO B 1 154 ? 0.093 46.520 54.799 1.00 25.68 154 PRO B N 1
ATOM 2590 C CA . PRO B 1 154 ? 1.467 46.832 54.383 1.00 25.32 154 PRO B CA 1
ATOM 2591 C C . PRO B 1 154 ? 2.084 45.906 53.348 1.00 26.26 154 PRO B C 1
ATOM 2592 O O . PRO B 1 154 ? 3.204 46.149 52.891 1.00 25.18 154 PRO B O 1
ATOM 2596 N N . PHE B 1 155 ? 1.385 44.843 52.985 1.00 25.65 155 PHE B N 1
ATOM 2597 C CA . PHE B 1 155 ? 1.878 43.896 52.021 1.00 25.85 155 PHE B CA 1
ATOM 2598 C C . PHE B 1 155 ? 1.608 44.351 50.586 1.00 30.19 155 PHE B C 1
ATOM 2599 O O . PHE B 1 155 ? 0.577 44.971 50.280 1.00 29.50 155 PHE B O 1
ATOM 2607 N N . HIS B 1 156 ? 2.545 44.047 49.708 1.00 31.21 156 HIS B N 1
ATOM 2608 C CA . HIS B 1 156 ? 2.276 44.102 48.301 1.00 29.44 156 HIS B CA 1
ATOM 2609 C C . HIS B 1 156 ? 1.133 43.173 47.957 1.00 29.61 156 HIS B C 1
ATOM 2610 O O . HIS B 1 156 ? 1.052 42.073 48.464 1.00 28.58 156 HIS B O 1
ATOM 2617 N N . PRO B 1 157 ? 0.245 43.640 47.096 1.00 30.50 157 PRO B N 1
ATOM 2618 C CA . PRO B 1 157 ? -0.962 42.893 46.781 1.00 28.34 157 PRO B CA 1
ATOM 2619 C C . PRO B 1 157 ? -0.733 41.751 45.803 1.00 28.28 157 PRO B C 1
ATOM 2620 O O . PRO B 1 157 ? -1.562 40.866 45.772 1.00 30.18 157 PRO B O 1
ATOM 2624 N N . PHE B 1 158 ? 0.315 41.800 45.001 1.00 30.17 158 PHE B N 1
ATOM 2625 C CA . PHE B 1 158 ? 0.517 40.773 44.009 1.00 31.44 158 PHE B CA 1
ATOM 2626 C C . PHE B 1 158 ? 1.860 40.061 43.884 1.00 29.97 158 PHE B C 1
ATOM 2627 O O . PHE B 1 158 ? 1.900 38.882 43.613 1.00 31.50 158 PHE B O 1
ATOM 2635 N N . SER B 1 159 ? 2.931 40.786 44.166 1.00 29.66 159 SER B N 1
ATOM 2636 C CA . SER B 1 159 ? 4.263 40.209 44.287 1.00 33.54 159 SER B CA 1
ATOM 2637 C C . SER B 1 159 ? 4.447 39.388 45.553 1.00 30.26 159 SER B C 1
ATOM 2638 O O . SER B 1 159 ? 4.011 39.779 46.617 1.00 28.83 159 SER B O 1
ATOM 2641 N N . SER B 1 160 ? 5.105 38.247 45.406 1.00 27.79 160 SER B N 1
ATOM 2642 C CA . SER B 1 160 ? 5.577 37.468 46.537 1.00 25.86 160 SER B CA 1
ATOM 2643 C C . SER B 1 160 ? 6.883 36.750 46.225 1.00 26.53 160 SER B C 1
ATOM 2644 O O . SER B 1 160 ? 7.217 36.559 45.079 1.00 29.22 160 SER B O 1
ATOM 2647 N N . PHE B 1 161 ? 7.583 36.324 47.266 1.00 25.55 161 PHE B N 1
ATOM 2648 C CA . PHE B 1 161 ? 8.771 35.487 47.106 1.00 24.44 161 PHE B CA 1
ATOM 2649 C C . PHE B 1 161 ? 8.421 34.035 47.431 1.00 25.95 161 PHE B C 1
ATOM 2650 O O . PHE B 1 161 ? 8.010 33.715 48.540 1.00 25.32 161 PHE B O 1
ATOM 2658 N N . ASP B 1 162 ? 8.549 33.170 46.427 1.00 24.46 162 ASP B N 1
ATOM 2659 C CA . ASP B 1 162 ? 8.158 31.799 46.553 1.00 23.72 162 ASP B CA 1
ATOM 2660 C C . ASP B 1 162 ? 9.352 30.916 46.911 1.00 20.98 162 ASP B C 1
ATOM 2661 O O . ASP B 1 162 ? 10.286 30.800 46.132 1.00 25.64 162 ASP B O 1
ATOM 2666 N N . THR B 1 163 ? 9.337 30.286 48.080 1.00 21.52 163 THR B N 1
ATOM 2667 C CA . THR B 1 163 ? 10.458 29.447 48.470 1.00 24.10 163 THR B CA 1
ATOM 2668 C C . THR B 1 163 ? 10.464 28.115 47.721 1.00 25.68 163 THR B C 1
ATOM 2669 O O . THR B 1 163 ? 11.470 27.412 47.713 1.00 27.42 163 THR B O 1
ATOM 2673 N N . ALA B 1 164 ? 9.351 27.755 47.074 1.00 26.42 164 ALA B N 1
ATOM 2674 C CA . ALA B 1 164 ? 9.370 26.581 46.200 1.00 27.08 164 ALA B CA 1
ATOM 2675 C C . ALA B 1 164 ? 10.297 26.862 45.003 1.00 27.07 164 ALA B C 1
ATOM 2676 O O . ALA B 1 164 ? 11.020 25.985 44.557 1.00 28.71 164 ALA B O 1
ATOM 2678 N N . THR B 1 165 ? 10.247 28.104 44.504 1.00 25.72 165 THR B N 1
ATOM 2679 C CA . THR B 1 165 ? 11.071 28.552 43.399 1.00 22.09 165 THR B CA 1
ATOM 2680 C C . THR B 1 165 ? 12.540 28.586 43.867 1.00 25.37 165 THR B C 1
ATOM 2681 O O . THR B 1 165 ? 13.445 28.046 43.208 1.00 22.91 165 THR B O 1
ATOM 2685 N N . LEU B 1 166 ? 12.764 29.214 45.017 1.00 23.52 166 LEU B N 1
ATOM 2686 C CA . LEU B 1 166 ? 14.102 29.345 45.556 1.00 21.96 166 LEU B CA 1
ATOM 2687 C C . LEU B 1 166 ? 14.766 28.014 45.828 1.00 23.16 166 LEU B C 1
ATOM 2688 O O . LEU B 1 166 ? 15.941 27.813 45.482 1.00 23.05 166 LEU B O 1
ATOM 2693 N N . ALA B 1 167 ? 14.011 27.093 46.434 1.00 21.76 167 ALA B N 1
ATOM 2694 C CA . ALA B 1 167 ? 14.524 25.750 46.726 1.00 24.77 167 ALA B CA 1
ATOM 2695 C C . ALA B 1 167 ? 14.767 24.935 45.470 1.00 24.98 167 ALA B C 1
ATOM 2696 O O . ALA B 1 167 ? 15.624 24.088 45.469 1.00 23.57 167 ALA B O 1
ATOM 2698 N N . GLY B 1 168 ? 13.978 25.166 44.429 1.00 25.43 168 GLY B N 1
ATOM 2699 C CA . GLY B 1 168 ? 14.178 24.512 43.133 1.00 24.59 168 GLY B CA 1
ATOM 2700 C C . GLY B 1 168 ? 15.536 24.890 42.591 1.00 23.82 168 GLY B C 1
ATOM 2701 O O . GLY B 1 168 ? 16.308 24.028 42.141 1.00 22.78 168 GLY B O 1
ATOM 2702 N N . LEU B 1 169 ? 15.817 26.186 42.633 1.00 24.39 169 LEU B N 1
ATOM 2703 C CA . LEU B 1 169 ? 17.134 26.701 42.274 1.00 25.35 169 LEU B CA 1
ATOM 2704 C C . LEU B 1 169 ? 18.241 26.089 43.131 1.00 24.56 169 LEU B C 1
ATOM 2705 O O . LEU B 1 169 ? 19.154 25.477 42.604 1.00 24.01 169 LEU B O 1
ATOM 2710 N N . ALA B 1 170 ? 18.143 26.223 44.449 1.00 25.39 170 ALA B N 1
ATOM 2711 C CA . ALA B 1 170 ? 19.266 25.903 45.331 1.00 23.63 170 ALA B CA 1
ATOM 2712 C C . ALA B 1 170 ? 19.472 24.416 45.559 1.00 25.88 170 ALA B C 1
ATOM 2713 O O . ALA B 1 170 ? 20.624 23.965 45.682 1.00 23.23 170 ALA B O 1
ATOM 2715 N N . TYR B 1 171 ? 18.378 23.671 45.669 1.00 24.84 171 TYR B N 1
ATOM 2716 C CA . TYR B 1 171 ? 18.426 22.247 46.032 1.00 27.36 171 TYR B CA 1
ATOM 2717 C C . TYR B 1 171 ? 17.699 21.337 45.044 1.00 27.93 171 TYR B C 1
ATOM 2718 O O . TYR B 1 171 ? 17.693 20.139 45.233 1.00 24.36 171 TYR B O 1
ATOM 2727 N N . GLY B 1 172 ? 17.121 21.884 43.986 1.00 25.99 172 GLY B N 1
ATOM 2728 C CA . GLY B 1 172 ? 16.364 21.070 43.072 1.00 30.21 172 GLY B CA 1
ATOM 2729 C C . GLY B 1 172 ? 15.081 20.479 43.661 1.00 31.44 172 GLY B C 1
ATOM 2730 O O . GLY B 1 172 ? 14.596 19.486 43.161 1.00 33.63 172 GLY B O 1
ATOM 2731 N N . GLN B 1 173 ? 14.531 21.095 44.702 1.00 29.81 173 GLN B N 1
ATOM 2732 C CA . GLN B 1 173 ? 13.420 20.530 45.452 1.00 32.03 173 GLN B CA 1
ATOM 2733 C C . GLN B 1 173 ? 12.294 21.543 45.522 1.00 31.04 173 GLN B C 1
ATOM 2734 O O . GLN B 1 173 ? 12.549 22.711 45.752 1.00 33.61 173 GLN B O 1
ATOM 2740 N N . THR B 1 174 ? 11.061 21.099 45.286 1.00 30.48 174 THR B N 1
ATOM 2741 C CA . THR B 1 174 ? 9.888 21.973 45.395 1.00 31.71 174 THR B CA 1
ATOM 2742 C C . THR B 1 174 ? 9.036 21.675 46.623 1.00 32.74 174 THR B C 1
ATOM 2743 O O . THR B 1 174 ? 8.183 22.490 46.987 1.00 31.40 174 THR B O 1
ATOM 2747 N N . VAL B 1 175 ? 9.251 20.514 47.244 1.00 30.84 175 VAL B N 1
ATOM 2748 C CA . VAL B 1 175 ? 8.502 20.127 48.421 1.00 32.26 175 VAL B CA 1
ATOM 2749 C C . VAL B 1 175 ? 9.227 20.640 49.644 1.00 32.67 175 VAL B C 1
ATOM 2750 O O . VAL B 1 175 ? 10.426 20.384 49.788 1.00 31.20 175 VAL B O 1
ATOM 2754 N N . LEU B 1 176 ? 8.490 21.320 50.534 1.00 30.35 176 LEU B N 1
ATOM 2755 C CA . LEU B 1 176 ? 9.077 22.015 51.684 1.00 32.13 176 LEU B CA 1
ATOM 2756 C C . LEU B 1 176 ? 9.928 21.113 52.579 1.00 32.99 176 LEU B C 1
ATOM 2757 O O . LEU B 1 176 ? 11.046 21.467 52.936 1.00 32.24 176 LEU B O 1
ATOM 2762 N N . ALA B 1 177 ? 9.373 19.974 52.979 1.00 32.86 177 ALA B N 1
ATOM 2763 C CA . ALA B 1 177 ? 10.093 19.017 53.823 1.00 33.13 177 ALA B CA 1
ATOM 2764 C C . ALA B 1 177 ? 11.410 18.596 53.198 1.00 33.91 177 ALA B C 1
ATOM 2765 O O . ALA B 1 177 ? 12.472 18.629 53.853 1.00 35.23 177 ALA B O 1
ATOM 2767 N N . LYS B 1 178 ? 11.342 18.213 51.924 1.00 33.34 178 LYS B N 1
ATOM 2768 C CA . LYS B 1 178 ? 12.515 17.765 51.184 1.00 36.28 178 LYS B CA 1
ATOM 2769 C C . LYS B 1 178 ? 13.516 18.871 50.954 1.00 32.48 178 LYS B C 1
ATOM 2770 O O . LYS B 1 178 ? 14.711 18.615 50.956 1.00 32.54 178 LYS B O 1
ATOM 2776 N N . ALA B 1 179 ? 13.034 20.099 50.735 1.00 30.19 179 ALA B N 1
ATOM 2777 C CA . ALA B 1 179 ? 13.912 21.241 50.577 1.00 29.89 179 ALA B CA 1
ATOM 2778 C C . ALA B 1 179 ? 14.696 21.452 51.876 1.00 32.61 179 ALA B C 1
ATOM 2779 O O . ALA B 1 179 ? 15.904 21.616 51.862 1.00 31.57 179 ALA B O 1
ATOM 2781 N N . CYS B 1 180 ? 14.011 21.440 53.015 1.00 35.44 180 CYS B N 1
ATOM 2782 C CA . CYS B 1 180 ? 14.698 21.658 54.298 1.00 35.64 180 CYS B CA 1
ATOM 2783 C C . CYS B 1 180 ? 15.741 20.590 54.566 1.00 37.42 180 CYS B C 1
ATOM 2784 O O . CYS B 1 180 ? 16.836 20.905 55.005 1.00 39.64 180 CYS B O 1
ATOM 2787 N N . GLN B 1 181 ? 15.419 19.338 54.260 1.00 38.85 181 GLN B N 1
ATOM 2788 C CA . GLN B 1 181 ? 16.361 18.226 54.389 1.00 42.27 181 GLN B CA 1
ATOM 2789 C C . GLN B 1 181 ? 17.604 18.388 53.507 1.00 41.49 181 GLN B C 1
ATOM 2790 O O . GLN B 1 181 ? 18.724 18.113 53.949 1.00 41.87 181 GLN B O 1
ATOM 2796 N N . ALA B 1 182 ? 17.402 18.808 52.258 1.00 40.79 182 ALA B N 1
ATOM 2797 C CA . ALA B 1 182 ? 18.512 19.107 51.352 1.00 40.14 182 ALA B CA 1
ATOM 2798 C C . ALA B 1 182 ? 19.359 20.257 51.908 1.00 39.73 182 ALA B C 1
ATOM 2799 O O . ALA B 1 182 ? 20.572 20.276 51.743 1.00 39.79 182 ALA B O 1
ATOM 2801 N N . ALA B 1 183 ? 18.715 21.209 52.582 1.00 40.03 183 ALA B N 1
ATOM 2802 C CA . ALA B 1 183 ? 19.419 22.332 53.183 1.00 40.36 183 ALA B CA 1
ATOM 2803 C C . ALA B 1 183 ? 20.256 21.961 54.418 1.00 42.75 183 ALA B C 1
ATOM 2804 O O . ALA B 1 183 ? 21.063 22.768 54.884 1.00 41.10 183 ALA B O 1
ATOM 2806 N N . GLY B 1 184 ? 20.065 20.752 54.945 1.00 43.76 184 GLY B N 1
ATOM 2807 C CA . GLY B 1 184 ? 20.713 20.334 56.182 1.00 44.40 184 GLY B CA 1
ATOM 2808 C C . GLY B 1 184 ? 19.919 20.687 57.435 1.00 44.66 184 GLY B C 1
ATOM 2809 O O . GLY B 1 184 ? 20.463 20.676 58.528 1.00 44.91 184 GLY B O 1
ATOM 2818 N N . GLU B 1 186 ? 16.615 19.993 60.098 1.00 50.46 186 GLU B N 1
ATOM 2819 C CA . GLU B 1 186 ? 15.663 18.961 60.517 1.00 52.66 186 GLU B CA 1
ATOM 2820 C C . GLU B 1 186 ? 14.249 19.391 60.088 1.00 54.45 186 GLU B C 1
ATOM 2821 O O . GLU B 1 186 ? 13.846 20.550 60.277 1.00 55.45 186 GLU B O 1
ATOM 2823 N N . PHE B 1 187 ? 13.514 18.478 59.465 1.00 54.75 187 PHE B N 1
ATOM 2824 C CA . PHE B 1 187 ? 12.096 18.697 59.213 1.00 56.77 187 PHE B CA 1
ATOM 2825 C C . PHE B 1 187 ? 11.322 17.440 59.598 1.00 59.15 187 PHE B C 1
ATOM 2826 O O . PHE B 1 187 ? 11.542 16.370 59.023 1.00 56.23 187 PHE B O 1
ATOM 2834 N N . ASP B 1 188 ? 10.430 17.581 60.582 1.00 63.22 188 ASP B N 1
ATOM 2835 C CA . ASP B 1 188 ? 9.662 16.445 61.111 1.00 66.85 188 ASP B CA 1
ATOM 2836 C C . ASP B 1 188 ? 8.556 16.024 60.144 1.00 69.90 188 ASP B C 1
ATOM 2837 O O . ASP B 1 188 ? 7.686 16.825 59.810 1.00 68.95 188 ASP B O 1
ATOM 2839 N N . ASN B 1 189 ? 8.608 14.775 59.679 1.00 73.23 189 ASN B N 1
ATOM 2840 C CA . ASN B 1 189 ? 7.512 14.194 58.902 1.00 75.17 189 ASN B CA 1
ATOM 2841 C C . ASN B 1 189 ? 6.297 14.029 59.825 1.00 75.77 189 ASN B C 1
ATOM 2842 O O . ASN B 1 189 ? 5.987 12.922 60.274 1.00 76.30 189 ASN B O 1
ATOM 2844 N N . ARG B 1 190 ? 5.619 15.149 60.086 1.00 76.12 190 ARG B N 1
ATOM 2845 C CA . ARG B 1 190 ? 4.602 15.243 61.146 1.00 76.31 190 ARG B CA 1
ATOM 2846 C C . ARG B 1 190 ? 3.302 14.590 60.730 1.00 75.02 190 ARG B C 1
ATOM 2847 O O . ARG B 1 190 ? 3.093 14.273 59.556 1.00 75.93 190 ARG B O 1
ATOM 2855 N N . GLU B 1 191 ? 2.418 14.419 61.702 1.00 72.93 191 GLU B N 1
ATOM 2856 C CA . GLU B 1 191 ? 1.097 13.842 61.447 1.00 71.41 191 GLU B CA 1
ATOM 2857 C C . GLU B 1 191 ? -0.011 14.889 61.467 1.00 70.39 191 GLU B C 1
ATOM 2858 O O . GLU B 1 191 ? -1.137 14.623 61.044 1.00 69.77 191 GLU B O 1
ATOM 2864 N N . ALA B 1 192 ? 0.312 16.065 61.992 1.00 68.63 192 ALA B N 1
ATOM 2865 C CA . ALA B 1 192 ? -0.567 17.213 61.926 1.00 66.47 192 ALA B CA 1
ATOM 2866 C C . ALA B 1 192 ? 0.227 18.411 61.423 1.00 63.26 192 ALA B C 1
ATOM 2867 O O . ALA B 1 192 ? 1.229 18.828 62.019 1.00 62.18 192 ALA B O 1
ATOM 2869 N N . HIS B 1 193 ? -0.242 18.951 60.308 1.00 60.37 193 HIS B N 1
ATOM 2870 C CA . HIS B 1 193 ? 0.311 20.166 59.724 1.00 56.94 193 HIS B CA 1
ATOM 2871 C C . HIS B 1 193 ? 0.044 21.421 60.596 1.00 54.31 193 HIS B C 1
ATOM 2872 O O . HIS B 1 193 ? -1.118 21.649 60.998 1.00 54.01 193 HIS B O 1
ATOM 2879 N N . SER B 1 194 ? 1.110 22.197 60.889 1.00 48.52 194 SER B N 1
ATOM 2880 C CA . SER B 1 194 ? 1.021 23.491 61.601 1.00 47.81 194 SER B CA 1
ATOM 2881 C C . SER B 1 194 ? 1.651 24.679 60.830 1.00 44.92 194 SER B C 1
ATOM 2882 O O . SER B 1 194 ? 2.722 24.543 60.220 1.00 42.37 194 SER B O 1
ATOM 2885 N N . ALA B 1 195 ? 0.997 25.839 60.920 1.00 42.62 195 ALA B N 1
ATOM 2886 C CA . ALA B 1 195 ? 1.448 27.063 60.244 1.00 42.25 195 ALA B CA 1
ATOM 2887 C C . ALA B 1 195 ? 2.626 27.717 60.973 1.00 40.11 195 ALA B C 1
ATOM 2888 O O . ALA B 1 195 ? 3.463 28.346 60.365 1.00 36.21 195 ALA B O 1
ATOM 2890 N N . ARG B 1 196 ? 2.636 27.615 62.292 1.00 39.06 196 ARG B N 1
ATOM 2891 C CA . ARG B 1 196 ? 3.739 28.160 63.058 1.00 40.34 196 ARG B CA 1
ATOM 2892 C C . ARG B 1 196 ? 5.030 27.426 62.650 1.00 36.23 196 ARG B C 1
ATOM 2893 O O . ARG B 1 196 ? 6.049 28.060 62.411 1.00 36.05 196 ARG B O 1
ATOM 2901 N N . TYR B 1 197 ? 4.947 26.104 62.509 1.00 35.72 197 TYR B N 1
ATOM 2902 C CA . TYR B 1 197 ? 6.086 25.253 62.141 1.00 36.53 197 TYR B CA 1
ATOM 2903 C C . TYR B 1 197 ? 6.568 25.477 60.709 1.00 36.27 197 TYR B C 1
ATOM 2904 O O . TYR B 1 197 ? 7.783 25.523 60.460 1.00 32.02 197 TYR B O 1
ATOM 2913 N N . ASP B 1 198 ? 5.626 25.549 59.760 1.00 33.79 198 ASP B N 1
ATOM 2914 C CA . ASP B 1 198 ? 5.987 25.788 58.352 1.00 33.94 198 ASP B CA 1
ATOM 2915 C C . ASP B 1 198 ? 6.589 27.195 58.196 1.00 31.35 198 ASP B C 1
ATOM 2916 O O . ASP B 1 198 ? 7.487 27.395 57.385 1.00 29.02 198 ASP B O 1
ATOM 2921 N N . THR B 1 199 ? 6.083 28.162 58.958 1.00 28.80 199 THR B N 1
ATOM 2922 C CA . THR B 1 199 ? 6.581 29.537 58.856 1.00 31.27 199 THR B CA 1
ATOM 2923 C C . THR B 1 199 ? 8.045 29.635 59.367 1.00 30.18 199 THR B C 1
ATOM 2924 O O . THR B 1 199 ? 8.873 30.322 58.777 1.00 30.87 199 THR B O 1
ATOM 2928 N N . GLU B 1 200 ? 8.333 28.951 60.460 1.00 28.59 200 GLU B N 1
ATOM 2929 C CA . GLU B 1 200 ? 9.638 28.986 61.095 1.00 33.96 200 GLU B CA 1
ATOM 2930 C C . GLU B 1 200 ? 10.673 28.354 60.156 1.00 30.37 200 GLU B C 1
ATOM 2931 O O . GLU B 1 200 ? 11.713 28.929 59.897 1.00 28.40 200 GLU B O 1
ATOM 2937 N N . LYS B 1 201 ? 10.329 27.211 59.591 1.00 29.82 201 LYS B N 1
ATOM 2938 C CA . LYS B 1 201 ? 11.182 26.481 58.667 1.00 30.97 201 LYS B CA 1
ATOM 2939 C C . LYS B 1 201 ? 11.320 27.172 57.318 1.00 29.59 201 LYS B C 1
ATOM 2940 O O . LYS B 1 201 ? 12.395 27.160 56.726 1.00 27.57 201 LYS B O 1
ATOM 2946 N N . THR B 1 202 ? 10.217 27.724 56.813 1.00 26.75 202 THR B N 1
ATOM 2947 C CA . THR B 1 202 ? 10.261 28.513 55.573 1.00 25.55 202 THR B CA 1
ATOM 2948 C C . THR B 1 202 ? 11.170 29.744 55.713 1.00 24.94 202 THR B C 1
ATOM 2949 O O . THR B 1 202 ? 11.938 30.066 54.805 1.00 24.24 202 THR B O 1
ATOM 2953 N N . ALA B 1 203 ? 11.092 30.412 56.860 1.00 22.99 203 ALA B N 1
ATOM 2954 C CA . ALA B 1 203 ? 11.934 31.550 57.144 1.00 24.08 203 ALA B CA 1
ATOM 2955 C C . ALA B 1 203 ? 13.421 31.157 57.116 1.00 24.17 203 ALA B C 1
ATOM 2956 O O . ALA B 1 203 ? 14.233 31.868 56.532 1.00 23.68 203 ALA B O 1
ATOM 2958 N N . GLU B 1 204 ? 13.762 30.043 57.759 1.00 24.99 204 GLU B N 1
ATOM 2959 C CA . GLU B 1 204 ? 15.127 29.522 57.744 1.00 30.17 204 GLU B CA 1
ATOM 2960 C C . GLU B 1 204 ? 15.548 29.162 56.324 1.00 27.74 204 GLU B C 1
ATOM 2961 O O . GLU B 1 204 ? 16.651 29.460 55.899 1.00 24.86 204 GLU B O 1
ATOM 2967 N N . LEU B 1 205 ? 14.657 28.481 55.611 1.00 25.88 205 LEU B N 1
ATOM 2968 C CA . LEU B 1 205 ? 14.902 28.108 54.237 1.00 27.65 205 LEU B CA 1
ATOM 2969 C C . LEU B 1 205 ? 15.229 29.334 53.371 1.00 24.91 205 LEU B C 1
ATOM 2970 O O . LEU B 1 205 ? 16.171 29.334 52.587 1.00 22.92 205 LEU B O 1
ATOM 2975 N N . PHE B 1 206 ? 14.445 30.378 53.549 1.00 25.14 206 PHE B N 1
ATOM 2976 C CA . PHE B 1 206 ? 14.546 31.599 52.748 1.00 23.67 206 PHE B CA 1
ATOM 2977 C C . PHE B 1 206 ? 15.842 32.315 53.028 1.00 23.07 206 PHE B C 1
ATOM 2978 O O . PHE B 1 206 ? 16.550 32.716 52.114 1.00 22.25 206 PHE B O 1
ATOM 2986 N N . CYS B 1 207 ? 16.135 32.492 54.306 1.00 25.29 207 CYS B N 1
ATOM 2987 C CA . CYS B 1 207 ? 17.335 33.203 54.732 1.00 24.66 207 CYS B CA 1
ATOM 2988 C C . CYS B 1 207 ? 18.548 32.433 54.311 1.00 24.73 207 CYS B C 1
ATOM 2989 O O . CYS B 1 207 ? 19.526 33.032 53.952 1.00 27.00 207 CYS B O 1
ATOM 2992 N N . GLY B 1 208 ? 18.474 31.104 54.350 1.00 24.87 208 GLY B N 1
ATOM 2993 C CA . GLY B 1 208 ? 19.628 30.249 54.054 1.00 23.29 208 GLY B CA 1
ATOM 2994 C C . GLY B 1 208 ? 20.019 30.395 52.605 1.00 22.97 208 GLY B C 1
ATOM 2995 O O . GLY B 1 208 ? 21.192 30.509 52.281 1.00 24.79 208 GLY B O 1
ATOM 2996 N N . ILE B 1 209 ? 19.024 30.451 51.733 1.00 21.71 209 ILE B N 1
ATOM 2997 C CA . ILE B 1 209 ? 19.255 30.548 50.299 1.00 22.43 209 ILE B CA 1
ATOM 2998 C C . ILE B 1 209 ? 19.751 31.933 49.925 1.00 21.72 209 ILE B C 1
ATOM 2999 O O . ILE B 1 209 ? 20.638 32.030 49.125 1.00 21.38 209 ILE B O 1
ATOM 3004 N N . VAL B 1 210 ? 19.159 32.999 50.484 1.00 22.81 210 VAL B N 1
ATOM 3005 C CA . VAL B 1 210 ? 19.636 34.361 50.234 1.00 21.49 210 VAL B CA 1
ATOM 3006 C C . VAL B 1 210 ? 21.085 34.535 50.765 1.00 21.09 210 VAL B C 1
ATOM 3007 O O . VAL B 1 210 ? 21.951 35.182 50.128 1.00 21.88 210 VAL B O 1
ATOM 3011 N N . ASN B 1 211 ? 21.347 33.958 51.928 1.00 20.44 211 ASN B N 1
ATOM 3012 C CA . ASN B 1 211 ? 22.676 34.017 52.498 1.00 21.31 211 ASN B CA 1
ATOM 3013 C C . ASN B 1 211 ? 23.676 33.218 51.677 1.00 21.69 211 ASN B C 1
ATOM 3014 O O . ASN B 1 211 ? 24.814 33.632 51.515 1.00 21.31 211 ASN B O 1
ATOM 3019 N N . ARG B 1 212 ? 23.267 32.056 51.157 1.00 24.38 212 ARG B N 1
ATOM 3020 C CA . ARG B 1 212 ? 24.158 31.298 50.283 1.00 26.71 212 ARG B CA 1
ATOM 3021 C C . ARG B 1 212 ? 24.537 32.075 49.018 1.00 23.53 212 ARG B C 1
ATOM 3022 O O . ARG B 1 212 ? 25.687 32.044 48.607 1.00 20.01 212 ARG B O 1
ATOM 3030 N N . TRP B 1 213 ? 23.556 32.723 48.382 1.00 24.40 213 TRP B N 1
ATOM 3031 C CA . TRP B 1 213 ? 23.818 33.618 47.249 1.00 22.76 213 TRP B CA 1
ATOM 3032 C C . TRP B 1 213 ? 24.941 34.609 47.620 1.00 21.30 213 TRP B C 1
ATOM 3033 O O . TRP B 1 213 ? 25.900 34.833 46.869 1.00 22.73 213 TRP B O 1
ATOM 3044 N N . LYS B 1 214 ? 24.851 35.180 48.807 1.00 21.84 214 LYS B N 1
ATOM 3045 C CA . LYS B 1 214 ? 25.830 36.163 49.242 1.00 23.14 214 LYS B CA 1
ATOM 3046 C C . LYS B 1 214 ? 27.215 35.521 49.489 1.00 23.32 214 LYS B C 1
ATOM 3047 O O . LYS B 1 214 ? 28.275 36.074 49.106 1.00 22.93 214 LYS B O 1
ATOM 3053 N N . GLU B 1 215 ? 27.215 34.366 50.147 1.00 24.44 215 GLU B N 1
ATOM 3054 C CA . GLU B 1 215 ? 28.464 33.611 50.412 1.00 26.64 215 GLU B CA 1
ATOM 3055 C C . GLU B 1 215 ? 29.152 33.310 49.099 1.00 25.88 215 GLU B C 1
ATOM 3056 O O . GLU B 1 215 ? 30.379 33.359 49.003 1.00 22.63 215 GLU B O 1
ATOM 3070 N N . GLY B 1 217 ? 29.251 35.121 46.487 1.00 26.36 217 GLY B N 1
ATOM 3071 C CA . GLY B 1 217 ? 29.690 36.330 45.798 1.00 27.85 217 GLY B CA 1
ATOM 3072 C C . GLY B 1 217 ? 28.586 37.044 45.031 1.00 28.79 217 GLY B C 1
ATOM 3073 O O . GLY B 1 217 ? 28.868 37.916 44.208 1.00 28.76 217 GLY B O 1
ATOM 3074 N N . GLY B 1 218 ? 27.335 36.692 45.308 1.00 26.18 218 GLY B N 1
ATOM 3075 C CA . GLY B 1 218 ? 26.213 37.231 44.556 1.00 30.66 218 GLY B CA 1
ATOM 3076 C C . GLY B 1 218 ? 25.668 38.598 44.970 1.00 30.75 218 GLY B C 1
ATOM 3077 O O . GLY B 1 218 ? 24.867 39.169 44.231 1.00 30.85 218 GLY B O 1
ATOM 3078 N N . TRP B 1 219 ? 26.071 39.128 46.130 1.00 30.69 219 TRP B N 1
ATOM 3079 C CA . TRP B 1 219 ? 25.593 40.449 46.584 1.00 33.09 219 TRP B CA 1
ATOM 3080 C C . TRP B 1 219 ? 26.653 41.265 47.362 1.00 35.35 219 TRP B C 1
ATOM 3081 O O . TRP B 1 219 ? 26.749 41.163 48.583 1.00 33.23 219 TRP B O 1
#

Secondary structure (P-SEA, 3-state):
c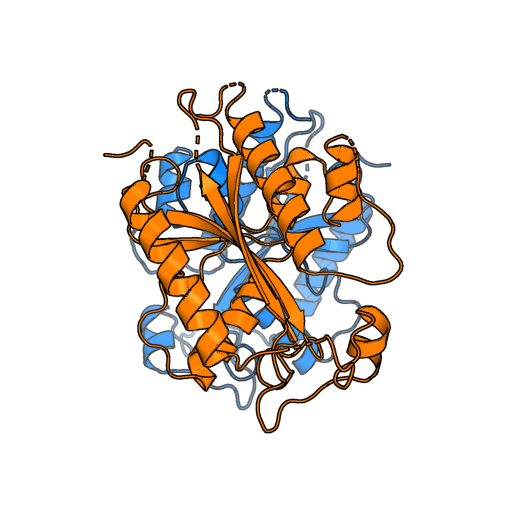ccccccccbbbbbbbbbccccccccccccbbbbbbcccccbbbbbcbbbbbbbcccccccccaaaaaaaccccccccccccaaaaaaaaaaaaaaaaaaacccbbbbbccaaaaaaaaaaaaaaaaccccccccccbbbbaaaaaaaacccccaaaaaaaaccccccccccaaaaaaaaaaaaaaaaaaaacccc/cccccccccbbbbbbbbbccccccccccccbbbbbbccccccbbbbcbbbbbbcccccbbbbbaaaaaaaccccccccccccaaaaaaaaaaaaaaaaaaacccbbbbbccaaaaaaaaaaaaaaaaccccccccccbbbbaaaaaaaacccccaaaaaaaaccccccccccaaaaaaaaaaaaaaaaaaaacccc

CATH classification: 3.30.420.10

=== Feature glossary ===
A reading guide for the features in this record.

Start from the sequence.

  · This is the polypeptide sequence — one letter per residue, N-terminus first. Length ranges from a few dozen residues for small domains to over a thousand for large multi-domain proteins.

Fold it, and you get atomic coordinates and the backbone conformation that goes with them.

  · Structure coordinates are given as an mmCIF _atom_site loop: one row per atom with element, residue name, chain id, sequence number, and x/y/z position in Å. Only the four main-chain atoms per residue are included here; side chains are omitted to keep the record compact.

  · Backbone dihedral angles. Every residue except chain termini has a φ (preceding-C → N → Cα → C) and a ψ (N → Cα → C → next-N). They are reported in degrees following the IUPAC sign convention. Secondary structure is essentially a statement about which (φ, ψ) basin each residue occupies.

  · The SS8 string is DSSP's per-residue secondary-structure call. α-helix (H) means an i→i+4 H-bond ladder; β-strand (E) means the residue participates in a β-sheet; 3₁₀ (G) and π (I) are tighter and wider helices; T/S are turns/bends; '-' is loop.

  · SS3 is a coarse helix/strand/coil call (letters a/b/c) made by the P-SEA algorithm from inter-Cα distances and dihedrals. It is less detailed than DSSP but needs only Cα positions.

Summarize the fold with a handful of shape descriptors and a per-residue structural alphabet.

  · Radius of gyration (Rg) is the root-mean-square distance of Cα atoms from their centroid — a single number for overall size and compactness. A globular domain of N residues has Rg ≈ 2.2·N^0.38 Å; an extended or disordered chain has a much larger Rg. The Cα contact count is the number of residue pairs whose Cα atoms are within 8 Å and are more than four positions apart in sequence — a standard proxy for tertiary packing density. The bounding box is the smallest axis-aligned box enclosing all Cα atoms.

  · The Foldseek 3Di string encodes local tertiary geometry as a 20-letter alphabet — one character per residue — derived from the relative positions of nearby Cα atoms. Unlike the amino-acid sequence, 3Di is a direct function of the 3D structure, so two proteins with the same fold have similar 3Di strings even at low sequence identity.

  · Solvent-accessible surface area (SASA) is the area in Å² traced out by the centre of a 1.4 Å probe sphere (a water molecule) rolled over the protein's van der Waals surface (Shrake–Rupley / Lee–Richards construction). Buried residues have near-zero SASA; fully exposed residues can exceed 200 Å². The total SASA scales roughly with the number of surface residues.

Ask how reliable the model is.

  · pLDDT (predicted Local Distance Difference Test) is AlphaFold's per-residue confidence score, ranging from 0 to 100. Values above 90 indicate high confidence (typically well-packed cores); 70–90 is confident; 50–70 low confidence; below 50 usually means the region is disordered or the prediction is unreliable there. AlphaFold stores pLDDT in the mmCIF B-factor column.

  · B-factor (Debye–Waller factor) reflects atomic displacement in the crystal lattice. It is an experimental observable (units Å²), not a prediction; low values mean the atom is pinned down, high values mean it moves or is heterogeneous across the crystal.

  · Predicted Aligned Error (PAE) is an AlphaFold confidence matrix: entry (i, j) is the expected error in the position of residue j, in ångströms, when the prediction is superimposed on the true structure at residue i. Low PAE within a block of residues means that block is internally rigid and well-predicted; high PAE between two blocks means their relative placement is uncertain even if each block individually is confident.

Place it in context: what it resembles, what it is annotated as, and how it looks.

  · Nearest PDB neighbors are the top structural matches found by Foldseek when searching this structure against the entire Protein Data Bank. Each hit reports a TM-score (0 to 1; >0.5 almost always implies the same fold) and an E-value. These are *structural* homologs — they may share no detectable sequence similarity.

  · Functional annotations link the protein to curated databases. InterPro entries identify conserved domains and families by matching the sequence against member-database signatures (Pfam, PROSITE, CDD, …). Gene Ontology (GO) terms describe molecular function, biological process, and cellular component in a controlled vocabulary. CATH places the structure in a hierarchical fold classification (Class/Architecture/Topology/Homologous-superfamily). The organism is the source species.

  · Three diagnostic plots accompany the record. The Cα contact map visualizes the tertiary structure as a 2D adjacency matrix (8 Å cutoff, sequence-local contacts suppressed). The Ramachandran plot shows the distribution of backbone (φ, ψ) torsions, with points in the α and β basins reflecting secondary structure content. The PAE plot shows AlphaFold's inter-residue confidence as a color matrix.

  · Six rendered views show the 3D structure from the faces of a cube — i.e. along ±x, ±y, ±z. Rendering representation is drawn randomly per protein from cartoon (secondary-structure ribbons), sticks (backbone bonds), or molecular surface; coloring is either N→C rainbow (blue at the N-terminus through red at the C-terminus) or one color per chain.